Protein AF-0000000066343553 (afdb_homodimer)

Nearest PDB structures (foldseek):
  2wnf-assembly1_A  TM=9.488E-01  e=1.500E-38  Sus scrofa
  2wml-assembly1_A  TM=9.409E-01  e=1.099E-38  Sus scrofa
  6apl-assembly1_A  TM=7.698E-01  e=8.399E-20  Homo sapiens
  6apl-assembly2_B  TM=7.917E-01  e=9.501E-19  Homo sapiens
  4mps-assembly1_A  TM=5.767E-01  e=9.400E-09  Rattus norvegicus

Structure (mmCIF, N/CA/C/O backbone):
data_AF-0000000066343553-model_v1
#
loop_
_entity.id
_entity.type
_entity.pdbx_description
1 polymer 'CMP-N-acetylneuraminate-beta-galactosamide-alpha-2,3-sialyltransferase 1'
#
loop_
_atom_site.group_PDB
_atom_site.id
_atom_site.type_symbol
_atom_site.label_atom_id
_atom_site.label_alt_id
_atom_site.label_comp_id
_atom_site.label_asym_id
_atom_site.label_entity_id
_atom_site.label_seq_id
_atom_site.pdbx_PDB_ins_code
_atom_site.Cartn_x
_atom_site.Cartn_y
_atom_site.Cartn_z
_atom_site.occupancy
_atom_site.B_iso_or_equiv
_atom_site.auth_seq_id
_atom_site.auth_comp_id
_atom_site.auth_asym_id
_atom_site.auth_atom_id
_atom_site.pdbx_PDB_model_num
ATOM 1 N N . MET A 1 1 ? -22.156 22.172 69.188 1 23.11 1 MET A N 1
ATOM 2 C CA . MET A 1 1 ? -20.734 22.031 68.938 1 23.11 1 MET A CA 1
ATOM 3 C C . MET A 1 1 ? -20.375 20.578 68.625 1 23.11 1 MET A C 1
ATOM 5 O O . MET A 1 1 ? -19.219 20.188 68.688 1 23.11 1 MET A O 1
ATOM 9 N N . GLN A 1 2 ? -21.344 19.75 68.438 1 25.95 2 GLN A N 1
ATOM 10 C CA . GLN A 1 2 ? -21.062 18.312 68.375 1 25.95 2 GLN A CA 1
ATOM 11 C C . GLN A 1 2 ? -20.266 17.984 67.125 1 25.95 2 GLN A C 1
ATOM 13 O O . GLN A 1 2 ? -20.688 18.281 66 1 25.95 2 GLN A O 1
ATOM 18 N N . VAL A 1 3 ? -18.906 17.766 67.312 1 26.62 3 VAL A N 1
ATOM 19 C CA . VAL A 1 3 ? -17.75 17.5 66.5 1 26.62 3 VAL A CA 1
ATOM 20 C C . VAL A 1 3 ? -17.891 16.125 65.812 1 26.62 3 VAL A C 1
ATOM 22 O O . VAL A 1 3 ? -17.922 15.102 66.5 1 26.62 3 VAL A O 1
ATOM 25 N N . LEU A 1 4 ? -18.812 15.945 64.875 1 26.56 4 LEU A N 1
ATOM 26 C CA . LEU A 1 4 ? -19.016 14.688 64.188 1 26.56 4 LEU A CA 1
ATOM 27 C C . LEU A 1 4 ? -17.734 14.219 63.531 1 26.56 4 LEU A C 1
ATOM 29 O O . LEU A 1 4 ? -17.094 14.969 62.781 1 26.56 4 LEU A O 1
ATOM 33 N N . ASN A 1 5 ? -16.984 13.234 64.125 1 24.03 5 ASN A N 1
ATOM 34 C CA . ASN A 1 5 ? -15.703 12.586 63.875 1 24.03 5 ASN A CA 1
ATOM 35 C C . ASN A 1 5 ? -15.688 11.875 62.531 1 24.03 5 ASN A C 1
ATOM 37 O O . ASN A 1 5 ? -16.453 10.945 62.312 1 24.03 5 ASN A O 1
ATOM 41 N N . ILE A 1 6 ? -15.555 12.555 61.344 1 29.31 6 ILE A N 1
ATOM 42 C CA . ILE A 1 6 ? -15.484 12.078 59.969 1 29.31 6 ILE A CA 1
ATOM 43 C C . ILE A 1 6 ? -14.273 11.164 59.812 1 29.31 6 ILE A C 1
ATOM 45 O O . ILE A 1 6 ? -13.133 11.625 59.812 1 29.31 6 ILE A O 1
ATOM 49 N N . THR A 1 7 ? -14.156 10.031 60.531 1 24.77 7 THR A N 1
ATOM 50 C CA . THR A 1 7 ? -12.961 9.195 60.594 1 24.77 7 THR A CA 1
ATOM 51 C C . THR A 1 7 ? -12.617 8.664 59.219 1 24.77 7 THR A C 1
ATOM 53 O O . THR A 1 7 ? -13.414 8.781 58.281 1 24.77 7 THR A O 1
ATOM 56 N N . HIS A 1 8 ? -12.164 7.242 58.906 1 24.56 8 HIS A N 1
ATOM 57 C CA . HIS A 1 8 ? -11.047 6.426 58.469 1 24.56 8 HIS A CA 1
ATOM 58 C C . HIS A 1 8 ? -11.32 5.859 57.062 1 24.56 8 HIS A C 1
ATOM 60 O O . HIS A 1 8 ? -10.586 4.988 56.594 1 24.56 8 HIS A O 1
ATOM 66 N N . ARG A 1 9 ? -12.312 6.164 56.188 1 27.58 9 ARG A N 1
ATOM 67 C CA . ARG A 1 9 ? -12.578 5.223 55.094 1 27.58 9 ARG A CA 1
ATOM 68 C C . ARG A 1 9 ? -11.445 5.227 54.062 1 27.58 9 ARG A C 1
ATOM 70 O O . ARG A 1 9 ? -11.5 5.965 53.094 1 27.58 9 ARG A O 1
ATOM 77 N N . ARG A 1 10 ? -10.156 5.203 54.438 1 27.97 10 ARG A N 1
ATOM 78 C CA . ARG A 1 10 ? -9 5.211 53.531 1 27.97 10 ARG A CA 1
ATOM 79 C C . ARG A 1 10 ? -8.93 3.926 52.719 1 27.97 10 ARG A C 1
ATOM 81 O O . ARG A 1 10 ? -8.078 3.791 51.844 1 27.97 10 ARG A O 1
ATOM 88 N N . GLY A 1 11 ? -9.609 2.828 53.156 1 30.17 11 GLY A N 1
ATOM 89 C CA . GLY A 1 11 ? -9.25 1.51 52.656 1 30.17 11 GLY A CA 1
ATOM 90 C C . GLY A 1 11 ? -9.688 1.273 51.219 1 30.17 11 GLY A C 1
ATOM 91 O O . GLY A 1 11 ? -9.242 0.321 50.594 1 30.17 11 GLY A O 1
ATOM 92 N N . GLN A 1 12 ? -10.758 1.891 50.781 1 31.8 12 GLN A N 1
ATOM 93 C CA . GLN A 1 12 ? -11.438 1.339 49.594 1 31.8 12 GLN A CA 1
ATOM 94 C C . GLN A 1 12 ? -10.695 1.691 48.312 1 31.8 12 GLN A C 1
ATOM 96 O O . GLN A 1 12 ? -11.062 1.225 47.219 1 31.8 12 GLN A O 1
ATOM 101 N N . TYR A 1 13 ? -9.844 2.73 48.375 1 31.55 13 TYR A N 1
ATOM 102 C CA . TYR A 1 13 ? -9.352 3.15 47.062 1 31.55 13 TYR A CA 1
ATOM 103 C C . TYR A 1 13 ? -8.312 2.17 46.531 1 31.55 13 TYR A C 1
ATOM 105 O O . TYR A 1 13 ? -8.008 2.174 45.344 1 31.55 13 TYR A O 1
ATOM 113 N N . VAL A 1 14 ? -7.664 1.43 47.469 1 34.47 14 VAL A N 1
ATOM 114 C CA . VAL A 1 14 ? -6.559 0.604 47 1 34.47 14 VAL A CA 1
ATOM 115 C C . VAL A 1 14 ? -7.102 -0.594 46.219 1 34.47 14 VAL A C 1
ATOM 117 O O . VAL A 1 14 ? -6.426 -1.125 45.344 1 34.47 14 VAL A O 1
ATOM 120 N N . THR A 1 15 ? -8.336 -1.02 46.5 1 35.28 15 THR A N 1
ATOM 121 C CA . THR A 1 15 ? -8.766 -2.254 45.875 1 35.28 15 THR A CA 1
ATOM 122 C C . THR A 1 15 ? -9.062 -2.016 44.375 1 35.28 15 THR A C 1
ATOM 124 O O . THR A 1 15 ? -8.867 -2.906 43.562 1 35.28 15 THR A O 1
ATOM 127 N N . VAL A 1 16 ? -9.523 -0.791 44.031 1 35.5 16 VAL A N 1
ATOM 128 C CA . VAL A 1 16 ? -9.922 -0.639 42.625 1 35.5 16 VAL A CA 1
ATOM 129 C C . VAL A 1 16 ? -8.68 -0.561 41.75 1 35.5 16 VAL A C 1
ATOM 131 O O . VAL A 1 16 ? -8.695 -1.014 40.594 1 35.5 16 VAL A O 1
ATOM 134 N N . VAL A 1 17 ? -7.539 -0.09 42.312 1 34.53 17 VAL A N 1
ATOM 135 C CA . VAL A 1 17 ? -6.375 0.03 41.438 1 34.53 17 VAL A CA 1
ATOM 136 C C . VAL A 1 17 ? -5.828 -1.357 41.094 1 34.53 17 VAL A C 1
ATOM 138 O O . VAL A 1 17 ? -5.328 -1.59 40 1 34.53 17 VAL A O 1
ATOM 141 N N . ILE A 1 18 ? -6.012 -2.346 42 1 33.91 18 ILE A N 1
ATOM 142 C CA . ILE A 1 18 ? -5.414 -3.648 41.75 1 33.91 18 ILE A CA 1
ATOM 143 C C . ILE A 1 18 ? -6.219 -4.371 40.656 1 33.91 18 ILE A C 1
ATOM 145 O O . ILE A 1 18 ? -5.652 -5.066 39.812 1 33.91 18 ILE A O 1
ATOM 149 N N . CYS A 1 19 ? -7.562 -4.141 40.625 1 31.91 19 CYS A N 1
ATOM 150 C CA . CYS A 1 19 ? -8.32 -4.91 39.656 1 31.91 19 CYS A CA 1
ATOM 151 C C . CYS A 1 19 ? -8.062 -4.402 38.25 1 31.91 19 CYS A C 1
ATOM 153 O O . CYS A 1 19 ? -8.172 -5.164 37.281 1 31.91 19 CYS A O 1
ATOM 155 N N . VAL A 1 20 ? -7.84 -3.082 38.062 1 32.97 20 VAL A N 1
ATOM 156 C CA . VAL A 1 20 ? -7.652 -2.602 36.719 1 32.97 20 VAL A CA 1
ATOM 157 C C . VAL A 1 20 ? -6.281 -3.037 36.188 1 32.97 20 VAL A C 1
ATOM 159 O O . VAL A 1 20 ? -6.109 -3.258 35 1 32.97 20 VAL A O 1
ATOM 162 N N . ILE A 1 21 ? -5.258 -3.164 37.031 1 33.03 21 ILE A N 1
ATOM 163 C CA . ILE A 1 21 ? -3.957 -3.617 36.562 1 33.03 21 ILE A CA 1
ATOM 164 C C . ILE A 1 21 ? -4.051 -5.074 36.094 1 33.03 21 ILE A C 1
ATOM 166 O O . ILE A 1 21 ? -3.463 -5.453 35.094 1 33.03 21 ILE A O 1
ATOM 170 N N . ILE A 1 22 ? -4.891 -5.934 36.781 1 31.64 22 ILE A N 1
ATOM 171 C CA . ILE A 1 22 ? -4.945 -7.336 36.406 1 31.64 22 ILE A CA 1
ATOM 172 C C . ILE A 1 22 ? -5.645 -7.473 35.062 1 31.64 22 ILE A C 1
ATOM 174 O O . ILE A 1 22 ? -5.234 -8.273 34.219 1 31.64 22 ILE A O 1
ATOM 178 N N . LEU A 1 23 ? -6.699 -6.648 34.719 1 31.14 23 LEU A N 1
ATOM 179 C CA . LEU A 1 23 ? -7.402 -6.844 33.469 1 31.14 23 LEU A CA 1
ATOM 180 C C . LEU A 1 23 ? -6.555 -6.375 32.281 1 31.14 23 LEU A C 1
ATOM 182 O O . LEU A 1 23 ? -6.574 -6.988 31.219 1 31.14 23 LEU A O 1
ATOM 186 N N . CYS A 1 24 ? -5.789 -5.285 32.375 1 30.03 24 CYS A N 1
ATOM 187 C CA . CYS A 1 24 ? -5.008 -4.84 31.234 1 30.03 24 CYS A CA 1
ATOM 188 C C . CYS A 1 24 ? -3.863 -5.801 30.938 1 30.03 24 CYS A C 1
ATOM 190 O O . CYS A 1 24 ? -3.354 -5.844 29.812 1 30.03 24 CYS A O 1
ATOM 192 N N . MET A 1 25 ? -3.273 -6.465 31.938 1 30.58 25 MET A N 1
ATOM 193 C CA . M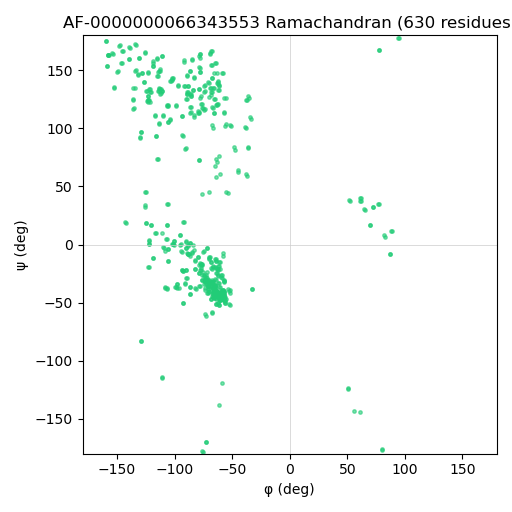ET A 1 25 ? -2.229 -7.441 31.641 1 30.58 25 MET A CA 1
ATOM 194 C C . MET A 1 25 ? -2.799 -8.648 30.906 1 30.58 25 MET A C 1
ATOM 196 O O . MET A 1 25 ? -2.049 -9.453 30.344 1 30.58 25 MET A O 1
ATOM 200 N N . HIS A 1 26 ? -4.059 -9.031 31.172 1 32.97 26 HIS A N 1
ATOM 201 C CA . HIS A 1 26 ? -4.582 -10.211 30.5 1 32.97 26 HIS A CA 1
ATOM 202 C C . HIS A 1 26 ? -4.742 -9.969 29 1 32.97 26 HIS A C 1
ATOM 204 O O . HIS A 1 26 ? -4.859 -10.922 28.219 1 32.97 26 HIS A O 1
ATOM 210 N N . LEU A 1 27 ? -5.043 -8.742 28.562 1 32.41 27 LEU A N 1
ATOM 211 C CA . LEU A 1 27 ? -5.301 -8.602 27.141 1 32.41 27 LEU A CA 1
ATOM 212 C C . LEU A 1 27 ? -4.012 -8.734 26.328 1 32.41 27 LEU A C 1
ATOM 214 O O . LEU A 1 27 ? -4.047 -8.945 25.125 1 32.41 27 LEU A O 1
ATOM 218 N N . VAL A 1 28 ? -2.857 -8.305 26.922 1 34.78 28 VAL A N 1
ATOM 219 C CA . VAL A 1 28 ? -1.657 -8.398 26.094 1 34.78 28 VAL A CA 1
ATOM 220 C C . VAL A 1 28 ? -1.156 -9.844 26.078 1 34.78 28 VAL A C 1
ATOM 222 O O . VAL A 1 28 ? -0.344 -10.211 25.234 1 34.78 28 VAL A O 1
ATOM 225 N N . PHE A 1 29 ? -1.27 -10.586 27.188 1 32.59 29 PHE A N 1
ATOM 226 C CA . PHE A 1 29 ? -0.766 -11.953 27.141 1 32.59 29 PHE A CA 1
ATOM 227 C C . PHE A 1 29 ? -1.759 -12.875 26.438 1 32.59 29 PHE A C 1
ATOM 229 O O . PHE A 1 29 ? -2.758 -13.289 27.031 1 32.59 29 PHE A O 1
ATOM 236 N N . GLN A 1 30 ? -1.914 -12.812 25.156 1 36.19 30 GLN A N 1
ATOM 237 C CA . GLN A 1 30 ? -2.529 -14.031 24.641 1 36.19 30 GLN A CA 1
ATOM 238 C C . GLN A 1 30 ? -1.777 -15.273 25.125 1 36.19 30 GLN A C 1
ATOM 240 O O . GLN A 1 30 ? -0.55 -15.336 25.031 1 36.19 30 GLN A O 1
ATOM 245 N N . PRO A 1 31 ? -2.207 -15.984 26.031 1 38.88 31 PRO A N 1
ATOM 246 C CA . PRO A 1 31 ? -1.49 -17.219 26.375 1 38.88 31 PRO A CA 1
ATOM 247 C C . PRO A 1 31 ? -0.906 -17.922 25.156 1 38.88 31 PRO A C 1
ATOM 249 O O . PRO A 1 31 ? -1.448 -17.797 24.047 1 38.88 31 PRO A O 1
ATOM 252 N N . PRO A 1 32 ? 0.412 -18.234 25.203 1 40.97 32 PRO A N 1
ATOM 253 C CA . PRO A 1 32 ? 0.856 -19.125 24.125 1 40.97 32 PRO A CA 1
ATOM 254 C C . PRO A 1 32 ? -0.168 -20.203 23.781 1 40.97 32 PRO A C 1
ATOM 256 O O . PRO A 1 32 ? -0.727 -20.828 24.688 1 40.97 32 PRO A O 1
ATOM 259 N N . THR A 1 33 ? -0.896 -20.031 22.75 1 43.34 33 THR A N 1
ATOM 260 C CA . THR A 1 33 ? -1.769 -21.141 22.344 1 43.34 33 THR A CA 1
ATOM 261 C C . THR A 1 33 ? -1.085 -22.484 22.578 1 43.34 33 THR A C 1
ATOM 263 O O . THR A 1 33 ? 0.139 -22.578 22.469 1 43.34 33 THR A O 1
ATOM 266 N N . ASP A 1 34 ? -1.613 -23.312 23.25 1 45.22 34 ASP A N 1
ATOM 267 C CA . ASP A 1 34 ? -1.203 -24.703 23.359 1 45.22 34 ASP A CA 1
ATOM 268 C C . ASP A 1 34 ? -0.646 -25.219 22.047 1 45.22 34 ASP A C 1
ATOM 270 O O . ASP A 1 34 ? -1.294 -25.094 21 1 45.22 34 ASP A O 1
ATOM 274 N N . PRO A 1 35 ? 0.675 -25.453 21.922 1 50.34 35 PRO A N 1
ATOM 275 C CA . PRO A 1 35 ? 1.279 -26.031 20.703 1 50.34 35 PRO A CA 1
ATOM 276 C C . PRO A 1 35 ? 0.356 -27.016 20 1 50.34 35 PRO A C 1
ATOM 278 O O . PRO A 1 35 ? 0.461 -27.203 18.781 1 50.34 35 PRO A O 1
ATOM 281 N N . SER A 1 36 ? -0.319 -27.75 20.719 1 52.66 36 SER A N 1
ATOM 282 C CA . SER A 1 36 ? -1.164 -28.797 20.156 1 52.66 36 SER A CA 1
ATOM 283 C C . SER A 1 36 ? -2.236 -28.203 19.25 1 52.66 36 SER A C 1
ATOM 285 O O . SER A 1 36 ? -2.76 -28.906 18.375 1 52.66 36 SER A O 1
ATOM 287 N N . GLU A 1 37 ? -2.541 -26.953 19.344 1 63.75 37 GLU A N 1
ATOM 288 C CA . GLU A 1 37 ? -3.664 -26.391 18.594 1 63.75 37 GLU A CA 1
ATOM 289 C C . GLU A 1 37 ? -3.18 -25.531 17.438 1 63.75 37 GLU A C 1
ATOM 291 O O . GLU A 1 37 ? -3.986 -24.922 16.734 1 63.75 37 GLU A O 1
ATOM 296 N N . ARG A 1 38 ? -1.899 -25.719 17.109 1 75.5 38 ARG A N 1
ATOM 297 C CA . ARG A 1 38 ? -1.375 -24.891 16.031 1 75.5 38 ARG A CA 1
ATOM 298 C C . ARG A 1 38 ? -1.587 -25.562 14.68 1 75.5 38 ARG A C 1
ATOM 300 O O . ARG A 1 38 ? -1.561 -26.797 14.57 1 75.5 38 ARG A O 1
ATOM 307 N N . CYS A 1 39 ? -1.832 -24.766 13.695 1 85.88 39 CYS A N 1
ATOM 308 C CA . CYS A 1 39 ? -2.102 -25.266 12.344 1 85.88 39 CYS A CA 1
ATOM 309 C C . CYS A 1 39 ? -0.803 -25.578 11.609 1 85.88 39 CYS A C 1
ATOM 311 O O . CYS A 1 39 ? -0.817 -26.25 10.578 1 85.88 39 CYS A O 1
ATOM 313 N N . CYS A 1 40 ? 0.378 -25.125 12.125 1 93.62 40 CYS A N 1
ATOM 314 C CA . CYS A 1 40 ? 1.677 -25.391 11.523 1 93.62 40 CYS A CA 1
ATOM 315 C C . CYS A 1 40 ? 2.801 -25.203 12.539 1 93.62 40 CYS A C 1
ATOM 317 O O . CYS A 1 40 ? 2.551 -24.844 13.688 1 93.62 40 CYS A O 1
ATOM 319 N N . ALA A 1 41 ? 4.047 -25.5 12.188 1 93.94 41 ALA A N 1
ATOM 320 C CA . ALA A 1 41 ? 5.188 -25.469 13.102 1 93.94 41 ALA A CA 1
ATOM 321 C C . ALA A 1 41 ? 5.922 -24.125 13 1 93.94 41 ALA A C 1
ATOM 323 O O . ALA A 1 41 ? 6.934 -23.922 13.672 1 93.94 41 ALA A O 1
ATOM 324 N N . CYS A 1 42 ? 5.465 -23.234 12.156 1 94.44 42 CYS A N 1
ATOM 325 C CA . CYS A 1 42 ? 6.094 -21.922 12.016 1 94.44 42 CYS A CA 1
ATOM 326 C C . CYS A 1 42 ? 5.691 -21 13.148 1 94.44 42 CYS A C 1
ATOM 328 O O . CYS A 1 42 ? 4.727 -21.266 13.867 1 94.44 42 CYS A O 1
ATOM 330 N N . LYS A 1 43 ? 6.5 -19.953 13.336 1 88.44 43 LYS A N 1
ATOM 331 C CA . LYS A 1 43 ? 6.156 -18.938 14.336 1 88.44 43 LYS A CA 1
ATOM 332 C C . LYS A 1 43 ? 4.785 -18.328 14.062 1 88.44 43 LYS A C 1
ATOM 334 O O . LYS A 1 43 ? 3.982 -18.156 14.977 1 88.44 43 LYS A O 1
ATOM 339 N N . ASP A 1 44 ? 4.574 -18 12.789 1 89.12 44 ASP A N 1
ATOM 340 C CA . ASP A 1 44 ? 3.289 -17.516 12.289 1 89.12 44 ASP A CA 1
ATOM 341 C C . ASP A 1 44 ? 2.797 -18.375 11.125 1 89.12 44 ASP A C 1
ATOM 343 O O . ASP A 1 44 ? 3.58 -18.766 10.258 1 89.12 44 ASP A O 1
ATOM 347 N N . CYS A 1 45 ? 1.528 -18.734 11.25 1 92.75 45 CYS A N 1
ATOM 348 C CA . CYS A 1 45 ? 0.963 -19.578 10.211 1 92.75 45 CYS A CA 1
ATOM 349 C C . CYS A 1 45 ? -0.125 -18.844 9.438 1 92.75 45 CYS A C 1
ATOM 351 O O . CYS A 1 45 ? -1.033 -18.266 10.031 1 92.75 45 CYS A O 1
ATOM 353 N N . VAL A 1 46 ? -0.062 -18.906 8.141 1 92.06 46 VAL A N 1
ATOM 354 C CA . VAL A 1 46 ? -1.011 -18.234 7.254 1 92.06 46 VAL A CA 1
ATOM 355 C C . VAL A 1 46 ? -2.436 -18.625 7.633 1 92.06 46 VAL A C 1
ATOM 357 O O . VAL A 1 46 ? -3.328 -17.781 7.688 1 92.06 46 VAL A O 1
ATOM 360 N N . ARG A 1 47 ? -2.656 -19.875 8 1 87.81 47 ARG A N 1
ATOM 361 C CA . ARG A 1 47 ? -4.008 -20.406 8.141 1 87.81 47 ARG A CA 1
ATOM 362 C C . ARG A 1 47 ? -4.531 -20.203 9.562 1 87.81 47 ARG A C 1
ATOM 364 O O . ARG A 1 47 ? -5.68 -20.547 9.859 1 87.81 47 ARG A O 1
ATOM 371 N N . GLU A 1 48 ? -3.723 -19.688 10.367 1 86.19 48 GLU A N 1
ATOM 372 C CA . GLU A 1 48 ? -4.199 -19.391 11.711 1 86.19 48 GLU A CA 1
ATOM 373 C C . GLU A 1 48 ? -5.23 -18.266 11.688 1 86.19 48 GLU A C 1
ATOM 375 O O . GLU A 1 48 ? -5.066 -17.281 10.961 1 86.19 48 GLU A O 1
ATOM 380 N N . LYS A 1 49 ? -6.305 -18.531 12.359 1 75.5 49 LYS A N 1
ATOM 381 C CA . LYS A 1 49 ? -7.379 -17.547 12.383 1 75.5 49 LYS A CA 1
ATOM 382 C C . LYS A 1 49 ? -6.926 -16.25 13.047 1 75.5 49 LYS A C 1
ATOM 384 O O . LYS A 1 49 ? -6.219 -16.281 14.062 1 75.5 49 LYS A O 1
ATOM 389 N N . SER A 1 50 ? -7.02 -15.242 12.227 1 69.25 50 SER A N 1
ATOM 390 C CA . SER A 1 50 ? -6.758 -13.906 12.758 1 69.25 50 SER A CA 1
ATOM 391 C C . SER A 1 50 ? -8.039 -13.242 13.242 1 69.25 50 SER A C 1
ATOM 393 O O . SER A 1 50 ? -9.141 -13.758 13.023 1 69.25 50 SER A O 1
ATOM 395 N N . HIS A 1 51 ? -7.941 -12.344 14.039 1 67.12 51 HIS A N 1
ATOM 396 C CA . HIS A 1 51 ? -9.086 -11.547 14.484 1 67.12 51 HIS A CA 1
ATOM 397 C C . HIS A 1 51 ? -9.773 -10.867 13.312 1 67.12 51 HIS A C 1
ATOM 399 O O . HIS A 1 51 ? -10.945 -10.492 13.406 1 67.12 51 HIS A O 1
ATOM 405 N N . SER A 1 52 ? -9.078 -10.977 12.188 1 70.06 52 SER A N 1
ATOM 406 C CA . SER A 1 52 ? -9.617 -10.219 11.055 1 70.06 52 SER A CA 1
ATOM 407 C C . SER A 1 52 ? -10.688 -11.016 10.32 1 70.06 52 SER A C 1
ATOM 409 O O . SER A 1 52 ? -10.5 -12.195 10.016 1 70.06 52 SER A O 1
ATOM 411 N N . THR A 1 53 ? -11.867 -10.398 10.086 1 81.81 53 THR A N 1
ATOM 412 C CA . THR A 1 53 ? -12.945 -11.008 9.312 1 81.81 53 THR A CA 1
ATOM 413 C C . THR A 1 53 ? -12.648 -10.93 7.816 1 81.81 53 THR A C 1
ATOM 415 O O . THR A 1 53 ? -13.125 -11.758 7.039 1 81.81 53 THR A O 1
ATOM 418 N N . TRP A 1 54 ? -11.781 -9.984 7.457 1 87.62 54 TRP A N 1
ATOM 419 C CA . TRP A 1 54 ? -11.523 -9.75 6.039 1 87.62 54 TRP A CA 1
ATOM 420 C C . TRP A 1 54 ? -10.875 -10.969 5.395 1 87.62 54 TRP A C 1
ATOM 422 O O . TRP A 1 54 ? -11.367 -11.484 4.391 1 87.62 54 TRP A O 1
ATOM 432 N N . PHE A 1 55 ? -9.82 -11.469 5.984 1 92.44 55 PHE A N 1
ATOM 433 C CA . PHE A 1 55 ? -9.109 -12.609 5.422 1 92.44 55 PHE A CA 1
ATOM 434 C C . PHE A 1 55 ? -9.984 -13.859 5.426 1 92.44 55 PHE A C 1
ATOM 436 O O . PHE A 1 55 ? -10.055 -14.578 4.43 1 92.44 55 PHE A O 1
ATOM 443 N N . ASN A 1 56 ? -10.672 -13.992 6.531 1 89.44 56 ASN A N 1
ATOM 444 C CA . ASN A 1 56 ? -11.484 -15.188 6.699 1 89.44 56 ASN A CA 1
ATOM 445 C C . ASN A 1 56 ? -12.617 -15.242 5.68 1 89.44 56 ASN A C 1
ATOM 447 O O . ASN A 1 56 ? -13.016 -16.328 5.242 1 89.44 56 ASN A O 1
ATOM 451 N N . GLU A 1 57 ? -13.031 -14.125 5.312 1 90.38 57 GLU A N 1
ATOM 452 C CA . GLU A 1 57 ? -14.133 -14.062 4.359 1 90.38 57 GLU A CA 1
ATOM 453 C C . GLU A 1 57 ? -13.648 -14.32 2.936 1 90.38 57 GLU A C 1
ATOM 455 O O . GLU A 1 57 ? -14.406 -14.828 2.1 1 90.38 57 GLU A O 1
ATOM 460 N N . LEU A 1 58 ? -12.422 -14.07 2.729 1 94.38 58 LEU A N 1
ATOM 461 C CA . LEU A 1 58 ? -11.922 -14.156 1.363 1 94.38 58 LEU A CA 1
ATOM 462 C C . LEU A 1 58 ? -11.25 -15.508 1.113 1 94.38 58 LEU A C 1
ATOM 464 O O . LEU A 1 58 ? -11.367 -16.062 0.022 1 94.38 58 LEU A O 1
ATOM 468 N N . PHE A 1 59 ? -10.609 -16.047 2.109 1 95.75 59 PHE A N 1
ATOM 469 C CA . PHE A 1 59 ? -9.805 -17.25 1.948 1 95.75 59 PHE A CA 1
ATOM 470 C C . PHE A 1 59 ? -10.695 -18.484 1.853 1 95.75 59 PHE A C 1
ATOM 472 O O . PHE A 1 59 ? -11.484 -18.766 2.764 1 95.75 59 PHE A O 1
ATOM 479 N N . ASP A 1 60 ? -10.57 -19.188 0.741 1 96 60 ASP A N 1
ATOM 480 C CA . ASP A 1 60 ? -11.297 -20.422 0.523 1 96 60 ASP A CA 1
ATOM 481 C C . ASP A 1 60 ? -10.344 -21.625 0.465 1 96 60 ASP A C 1
ATOM 483 O O . ASP A 1 60 ? -9.719 -21.875 -0.565 1 96 60 ASP A O 1
ATOM 487 N N . PRO A 1 61 ? -10.32 -22.375 1.554 1 92.38 61 PRO A N 1
ATOM 488 C CA . PRO A 1 61 ? -9.383 -23.5 1.587 1 92.38 61 PRO A CA 1
ATOM 489 C C . PRO A 1 61 ? -9.758 -24.625 0.619 1 92.38 61 PRO A C 1
ATOM 491 O O . PRO A 1 61 ? -8.938 -25.5 0.336 1 92.38 61 PRO A O 1
ATOM 494 N N . SER A 1 62 ? -10.922 -24.594 0.05 1 94.25 62 SER A N 1
ATOM 495 C CA . SER A 1 62 ? -11.406 -25.703 -0.77 1 94.25 62 SER A CA 1
ATOM 496 C C . SER A 1 62 ? -11.258 -25.391 -2.256 1 94.25 62 SER A C 1
ATOM 498 O O . SER A 1 62 ? -11.57 -26.234 -3.104 1 94.25 62 SER A O 1
ATOM 500 N N . ILE A 1 63 ? -10.734 -24.234 -2.57 1 96.5 63 ILE A N 1
ATOM 501 C CA . ILE A 1 63 ? -10.602 -23.828 -3.967 1 96.5 63 ILE A CA 1
ATOM 502 C C . ILE A 1 63 ? -9.656 -24.797 -4.691 1 96.5 63 ILE A C 1
ATOM 504 O O . ILE A 1 63 ? -8.648 -25.219 -4.125 1 96.5 63 ILE A O 1
ATOM 508 N N . GLN A 1 64 ? -10.023 -25.141 -5.906 1 94.69 64 GLN A N 1
ATOM 509 C CA . GLN A 1 64 ? -9.148 -25.969 -6.734 1 94.69 64 GLN A CA 1
ATOM 510 C C . GLN A 1 64 ? -7.992 -25.156 -7.301 1 94.69 64 GLN A C 1
ATOM 512 O O . GLN A 1 64 ? -8.195 -24.281 -8.141 1 94.69 64 GLN A O 1
ATOM 517 N N . LEU A 1 65 ? -6.805 -25.516 -6.934 1 97.06 65 LEU A N 1
ATOM 518 C CA . LEU A 1 65 ? -5.637 -24.719 -7.309 1 97.06 65 LEU A CA 1
ATOM 519 C C . LEU A 1 65 ? -5.117 -25.125 -8.68 1 97.06 65 LEU A C 1
ATOM 521 O O . LEU A 1 65 ? -4.789 -24.281 -9.508 1 97.06 65 LEU A O 1
ATOM 525 N N . LEU A 1 66 ? -5.094 -26.469 -8.883 1 97.31 66 LEU A N 1
ATOM 526 C CA . LEU A 1 66 ? -4.461 -27.016 -10.078 1 97.31 66 LEU A CA 1
ATOM 527 C C . LEU A 1 66 ? -5.445 -27.875 -10.867 1 97.31 66 LEU A C 1
ATOM 529 O O . LEU A 1 66 ? -6.324 -28.516 -10.289 1 97.31 66 LEU A O 1
ATOM 533 N N . LEU A 1 67 ? -5.266 -27.859 -12.156 1 96.38 67 LEU A N 1
ATOM 534 C CA . LEU A 1 67 ? -6.043 -28.734 -13.023 1 96.38 67 LEU A CA 1
ATOM 535 C C . LEU A 1 67 ? -5.562 -30.188 -12.906 1 96.38 67 LEU A C 1
ATOM 537 O O . LEU A 1 67 ? -4.359 -30.453 -12.938 1 96.38 67 LEU A O 1
ATOM 541 N N . THR A 1 68 ? -6.488 -31.078 -12.734 1 95 68 THR A N 1
ATOM 542 C CA . THR A 1 68 ? -6.23 -32.531 -12.68 1 95 68 THR A CA 1
ATOM 543 C C . THR A 1 68 ? -7.312 -33.281 -13.438 1 95 68 THR A C 1
ATOM 545 O O . THR A 1 68 ? -8.328 -32.719 -13.828 1 95 68 THR A O 1
ATOM 548 N N . ARG A 1 69 ? -7.059 -34.594 -13.641 1 94.25 69 ARG A N 1
ATOM 549 C CA . ARG A 1 69 ? -8.055 -35.438 -14.289 1 94.25 69 ARG A CA 1
ATOM 550 C C . ARG A 1 69 ? -9.328 -35.5 -13.453 1 94.25 69 ARG A C 1
ATOM 552 O O . ARG A 1 69 ? -10.422 -35.719 -13.984 1 94.25 69 ARG A O 1
ATOM 559 N N . GLY A 1 70 ? -9.219 -35.219 -12.219 1 93.12 70 GLY A N 1
ATOM 560 C CA . GLY A 1 70 ? -10.359 -35.344 -11.32 1 93.12 70 GLY A CA 1
ATOM 561 C C . GLY A 1 70 ? -11.195 -34.062 -11.273 1 93.12 70 GLY A C 1
ATOM 562 O O . GLY A 1 70 ? -12.305 -34.094 -10.727 1 93.12 70 GLY A O 1
ATOM 563 N N . ASN A 1 71 ? -10.672 -32.969 -11.906 1 95.06 71 ASN A N 1
ATOM 564 C CA . ASN A 1 71 ? -11.414 -31.719 -11.727 1 95.06 71 ASN A CA 1
ATOM 565 C C . ASN A 1 71 ? -11.422 -30.875 -13 1 95.06 71 ASN A C 1
ATOM 567 O O . ASN A 1 71 ? -11.664 -29.672 -12.945 1 95.06 71 ASN A O 1
ATOM 571 N N . TYR A 1 72 ? -11.141 -31.438 -14.125 1 95.5 72 TYR A N 1
ATOM 572 C CA . TYR A 1 72 ? -10.953 -30.688 -15.352 1 95.5 72 TYR A CA 1
ATOM 573 C C . TYR A 1 72 ? -12.297 -30.234 -15.93 1 95.5 72 TYR A C 1
ATOM 575 O O . TYR A 1 72 ? -12.352 -29.391 -16.828 1 95.5 72 TYR A O 1
ATOM 583 N N . VAL A 1 73 ? -13.398 -30.859 -15.492 1 96.44 73 VAL A N 1
ATOM 584 C CA . VAL A 1 73 ? -14.711 -30.422 -15.953 1 96.44 73 VAL A CA 1
ATOM 585 C C . VAL A 1 73 ? -15.094 -29.109 -15.266 1 96.44 73 VAL A C 1
ATOM 587 O O . VAL A 1 73 ? -15.281 -29.078 -14.047 1 96.44 73 VAL A O 1
ATOM 590 N N . LEU A 1 74 ? -15.219 -28.078 -16.078 1 97.06 74 LEU A N 1
ATOM 591 C CA . LEU A 1 74 ? -15.508 -26.75 -15.539 1 97.06 74 LEU A CA 1
ATOM 592 C C . LEU A 1 74 ? -17.016 -26.5 -15.484 1 97.06 74 LEU A C 1
ATOM 594 O O . LEU A 1 74 ? -17.75 -26.859 -16.406 1 97.06 74 LEU A O 1
ATOM 598 N N . ASN A 1 75 ? -17.469 -25.953 -14.398 1 95.81 75 ASN A N 1
ATOM 599 C CA . ASN A 1 75 ? -18.859 -25.531 -14.398 1 95.81 75 ASN A CA 1
ATOM 600 C C . ASN A 1 75 ? -19.094 -24.344 -15.344 1 95.81 75 ASN A C 1
ATOM 602 O O . ASN A 1 75 ? -18.141 -23.703 -15.781 1 95.81 75 ASN A O 1
ATOM 606 N N . LYS A 1 76 ? -20.312 -24.047 -15.648 1 96.56 76 LYS A N 1
ATOM 607 C CA . LYS A 1 76 ? -20.688 -23.078 -16.672 1 96.56 76 LYS A CA 1
ATOM 608 C C . LYS A 1 76 ? -20.188 -21.688 -16.328 1 96.56 76 LYS A C 1
ATOM 610 O O . LYS A 1 76 ? -19.688 -20.969 -17.188 1 96.56 76 LYS A O 1
ATOM 615 N N . ASP A 1 77 ? -20.281 -21.328 -15.109 1 97.19 77 ASP A N 1
ATOM 616 C CA . ASP A 1 77 ? -19.875 -20 -14.664 1 97.19 77 ASP A CA 1
ATOM 617 C C . ASP A 1 77 ? -18.375 -19.797 -14.812 1 97.19 77 ASP A C 1
ATOM 619 O O . ASP A 1 77 ? -17.922 -18.766 -15.312 1 97.19 77 ASP A O 1
ATOM 623 N N . VAL A 1 78 ? -17.578 -20.781 -14.406 1 97.69 78 VAL A N 1
ATOM 624 C CA . VAL A 1 78 ? -16.125 -20.719 -14.508 1 97.69 78 VAL A CA 1
ATOM 625 C C . VAL A 1 78 ? -15.711 -20.703 -15.977 1 97.69 78 VAL A C 1
ATOM 627 O O . VAL A 1 78 ? -14.852 -19.922 -16.375 1 97.69 78 VAL A O 1
ATOM 630 N N . TYR A 1 79 ? -16.344 -21.594 -16.703 1 95.69 79 TYR A N 1
ATOM 631 C CA . TYR A 1 79 ? -16.016 -21.688 -18.125 1 95.69 79 TYR A CA 1
ATOM 632 C C . TYR A 1 79 ? -16.297 -20.375 -18.844 1 95.69 79 TYR A C 1
ATOM 634 O O . TYR A 1 79 ? -15.461 -19.906 -19.609 1 95.69 79 TYR A O 1
ATOM 642 N N . LYS A 1 80 ? -17.438 -19.812 -18.609 1 94.75 80 LYS A N 1
ATOM 643 C CA . LYS A 1 80 ? -17.812 -18.547 -19.234 1 94.75 80 LYS A CA 1
ATOM 644 C C . LYS A 1 80 ? -16.844 -17.438 -18.859 1 94.75 80 LY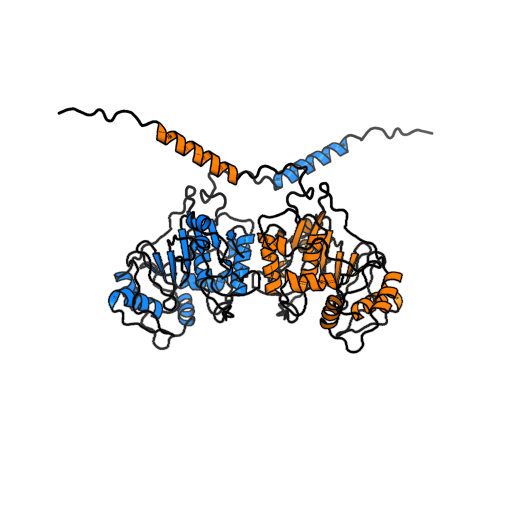S A C 1
ATOM 646 O O . LYS A 1 80 ? -16.375 -16.672 -19.719 1 94.75 80 LYS A O 1
ATOM 651 N N . TYR A 1 81 ? -16.531 -17.312 -17.578 1 96.38 81 TYR A N 1
ATOM 652 C CA . TYR A 1 81 ? -15.562 -16.328 -17.109 1 96.38 81 TYR A CA 1
ATOM 653 C C . TYR A 1 81 ? -14.219 -16.516 -17.812 1 96.38 81 TYR A C 1
ATOM 655 O O . TYR A 1 81 ? -13.664 -15.562 -18.359 1 96.38 81 TYR A O 1
ATOM 663 N N . TRP A 1 82 ? -13.781 -17.766 -17.812 1 95.81 82 TRP A N 1
ATOM 664 C CA . TRP A 1 82 ? -12.438 -18.094 -18.297 1 95.81 82 TRP A CA 1
ATOM 665 C C . TRP A 1 82 ? -12.328 -17.828 -19.797 1 95.81 82 TRP A C 1
ATOM 667 O O . TRP A 1 82 ? -11.352 -17.219 -20.25 1 95.81 82 TRP A O 1
ATOM 677 N N . LYS A 1 83 ? -13.297 -18.141 -20.547 1 92.44 83 LYS A N 1
ATOM 678 C CA . LYS A 1 83 ? -13.305 -17.922 -21.984 1 92.44 83 LYS A CA 1
ATOM 679 C C . LYS A 1 83 ? -13.352 -16.438 -22.312 1 92.44 83 LYS A C 1
ATOM 681 O O . LYS A 1 83 ? -12.922 -16.031 -23.391 1 92.44 83 LYS A O 1
ATOM 686 N N . GLY A 1 84 ? -13.797 -15.633 -21.312 1 91.44 84 GLY A N 1
ATOM 687 C CA . GLY A 1 84 ? -13.922 -14.203 -21.531 1 91.44 84 GLY A CA 1
ATOM 688 C C . GLY A 1 84 ? -12.648 -13.438 -21.203 1 91.44 84 GLY A C 1
ATOM 689 O O . GLY A 1 84 ? -12.539 -12.25 -21.516 1 91.44 84 GLY A O 1
ATOM 690 N N . LEU A 1 85 ? -11.633 -14.047 -20.641 1 91.31 85 LEU A N 1
ATOM 691 C CA . LEU A 1 85 ? -10.414 -13.352 -20.219 1 91.31 85 LEU A CA 1
ATOM 692 C C . LEU A 1 85 ? -9.633 -12.836 -21.422 1 91.31 85 LEU A C 1
ATOM 694 O O . LEU A 1 85 ? -9.289 -11.656 -21.484 1 91.31 85 LEU A O 1
ATOM 698 N N . GLN A 1 86 ? -9.312 -13.773 -22.234 1 83.81 86 GLN A N 1
ATOM 699 C CA . GLN A 1 86 ? -8.633 -13.438 -23.484 1 83.81 86 GLN A CA 1
ATOM 700 C C . GLN A 1 86 ? -9.328 -14.086 -24.672 1 83.81 86 GLN A C 1
ATOM 702 O O . GLN A 1 86 ? -9.086 -15.258 -24.969 1 83.81 86 GLN A O 1
ATOM 707 N N . LYS A 1 87 ? -10.141 -13.297 -25.25 1 75.88 87 LYS A N 1
ATOM 708 C CA . LYS A 1 87 ? -10.961 -13.805 -26.344 1 75.88 87 LYS A CA 1
ATOM 709 C C . LYS A 1 87 ? -10.094 -14.203 -27.547 1 75.88 87 LYS A C 1
ATOM 711 O O . LYS A 1 87 ? -9.125 -13.516 -27.875 1 75.88 87 LYS A O 1
ATOM 716 N N . ASN A 1 88 ? -10.344 -15.453 -27.875 1 73.44 88 ASN A N 1
ATOM 717 C CA . ASN A 1 88 ? -9.695 -15.992 -29.062 1 73.44 88 ASN A CA 1
ATOM 718 C C . ASN A 1 88 ? -10.727 -16.516 -30.062 1 73.44 88 ASN A C 1
ATOM 720 O O . ASN A 1 88 ? -11.641 -17.25 -29.703 1 73.44 88 ASN A O 1
ATOM 724 N N . LYS A 1 89 ? -10.68 -15.984 -31.266 1 67.62 89 LYS A N 1
ATOM 725 C CA . LYS A 1 89 ? -11.656 -16.297 -32.312 1 67.62 89 LYS A CA 1
ATOM 726 C C . LYS A 1 89 ? -11.695 -17.797 -32.594 1 67.62 89 LYS A C 1
ATOM 728 O O . LYS A 1 89 ? -12.766 -18.359 -32.844 1 67.62 89 LYS A O 1
ATOM 733 N N . LYS A 1 90 ? -10.633 -18.484 -32.625 1 75.19 90 LYS A N 1
ATOM 734 C CA . LYS A 1 90 ? -10.602 -19.891 -33 1 75.19 90 LYS A CA 1
ATOM 735 C C . LYS A 1 90 ? -10.18 -20.781 -31.844 1 75.19 90 LYS A C 1
ATOM 737 O O . LYS A 1 90 ? -9.062 -21.297 -31.828 1 75.19 90 LYS A O 1
ATOM 742 N N . ASP A 1 91 ? -11.07 -20.969 -30.875 1 78.12 91 ASP A N 1
ATOM 743 C CA . ASP A 1 91 ? -10.695 -21.781 -29.719 1 78.12 91 ASP A CA 1
ATOM 744 C C . ASP A 1 91 ? -10.898 -23.266 -30.016 1 78.12 91 ASP A C 1
ATOM 746 O O . ASP A 1 91 ? -11.898 -23.656 -30.625 1 78.12 91 ASP A O 1
ATOM 750 N N . SER A 1 92 ? -9.898 -24 -29.672 1 88.38 92 SER A N 1
ATOM 751 C CA . SER A 1 92 ? -10.016 -25.453 -29.703 1 88.38 92 SER A CA 1
ATOM 752 C C . SER A 1 92 ? -10.969 -25.969 -28.625 1 88.38 92 SER A C 1
ATOM 754 O O . SER A 1 92 ? -11.375 -25.203 -27.75 1 88.38 92 SER A O 1
ATOM 756 N N . ASP A 1 93 ? -11.328 -27.188 -28.875 1 92.69 93 ASP A N 1
ATOM 757 C CA . ASP A 1 93 ? -12.164 -27.844 -27.875 1 92.69 93 ASP A CA 1
ATOM 758 C C . ASP A 1 93 ? -11.398 -28.062 -26.578 1 92.69 93 ASP A C 1
ATOM 760 O O . ASP A 1 93 ? -10.438 -28.844 -26.531 1 92.69 93 ASP A O 1
ATOM 764 N N . TYR A 1 94 ? -11.875 -27.453 -25.578 1 94.69 94 TYR A N 1
ATOM 765 C CA . TYR A 1 94 ? -11.227 -27.469 -24.281 1 94.69 94 TYR A CA 1
ATOM 766 C C . TYR A 1 94 ? -11.016 -28.906 -23.812 1 94.69 94 TYR A C 1
ATOM 768 O O . TYR A 1 94 ? -9.922 -29.266 -23.359 1 94.69 94 TYR A O 1
ATOM 776 N N . ARG A 1 95 ? -12.016 -29.766 -23.891 1 94.06 95 ARG A N 1
ATOM 777 C CA . ARG A 1 95 ? -11.93 -31.125 -23.391 1 94.06 95 ARG A CA 1
ATOM 778 C C . ARG A 1 95 ? -10.867 -31.922 -24.141 1 94.06 95 ARG A C 1
ATOM 780 O O . ARG A 1 95 ? -10.094 -32.656 -23.531 1 94.06 95 ARG A O 1
ATOM 787 N N . ALA A 1 96 ? -10.82 -31.766 -25.375 1 95.94 96 ALA A N 1
ATOM 788 C CA . ALA A 1 96 ? -9.812 -32.469 -26.172 1 95.94 96 ALA A CA 1
ATOM 789 C C . ALA A 1 96 ? -8.398 -32 -25.797 1 95.94 96 ALA A C 1
ATOM 791 O O . ALA A 1 96 ? -7.488 -32.844 -25.703 1 95.94 96 ALA A O 1
ATOM 792 N N . VAL A 1 97 ? -8.289 -30.75 -25.578 1 96.81 97 VAL A N 1
ATOM 793 C CA . VAL A 1 97 ? -6.988 -30.172 -25.234 1 96.81 97 VAL A CA 1
ATOM 794 C C . VAL A 1 97 ? -6.523 -30.703 -23.875 1 96.81 97 VAL A C 1
ATOM 796 O O . VAL A 1 97 ? -5.375 -31.109 -23.734 1 96.81 97 VAL A O 1
ATOM 799 N N . VAL A 1 98 ? -7.395 -30.719 -22.938 1 96.31 98 VAL A N 1
ATOM 800 C CA . VAL A 1 98 ? -7.02 -31.109 -21.578 1 96.31 98 VAL A CA 1
ATOM 801 C C . VAL A 1 98 ? -6.707 -32.594 -21.547 1 96.31 98 VAL A C 1
ATOM 803 O O . VAL A 1 98 ? -5.82 -33.031 -20.812 1 96.31 98 VAL A O 1
ATOM 806 N N . GLU A 1 99 ? -7.414 -33.375 -22.312 1 95.31 99 GLU A N 1
ATOM 807 C CA . GLU A 1 99 ? -7.121 -34.812 -22.391 1 95.31 99 GLU A CA 1
ATOM 808 C C . GLU A 1 99 ? -5.707 -35.062 -22.906 1 95.31 99 GLU A C 1
ATOM 810 O O . GLU A 1 99 ? -4.984 -35.906 -22.359 1 95.31 99 GLU A O 1
ATOM 815 N N . LYS A 1 100 ? -5.375 -34.344 -23.922 1 96.5 100 LYS A N 1
ATOM 816 C CA . LYS A 1 100 ? -4.016 -34.438 -24.438 1 96.5 100 LYS A CA 1
ATOM 817 C C . LYS A 1 100 ? -2.998 -34 -23.406 1 96.5 100 LYS A C 1
ATOM 819 O O . LYS A 1 100 ? -1.942 -34.594 -23.234 1 96.5 100 LYS A O 1
ATOM 824 N N . MET A 1 101 ? -3.309 -32.969 -22.734 1 97.38 101 MET A N 1
ATOM 825 C CA . MET A 1 101 ? -2.445 -32.406 -21.703 1 97.38 101 MET A CA 1
ATOM 826 C C . MET A 1 101 ? -2.146 -33.438 -20.625 1 97.38 101 MET A C 1
ATOM 828 O O . MET A 1 101 ? -0.991 -33.625 -20.234 1 97.38 101 MET A O 1
ATOM 832 N N . PHE A 1 102 ? -3.164 -34.188 -20.219 1 96.31 102 PHE A N 1
ATOM 833 C CA . PHE A 1 102 ? -3.008 -35.125 -19.125 1 96.31 102 PHE A CA 1
ATOM 834 C C . PHE A 1 102 ? -2.252 -36.375 -19.594 1 96.31 102 PHE A C 1
ATOM 836 O O . PHE A 1 102 ? -1.769 -37.156 -18.766 1 96.31 102 PHE A O 1
ATOM 843 N N . SER A 1 103 ? -2.154 -36.594 -20.844 1 95.75 103 SER A N 1
ATOM 844 C CA . SER A 1 103 ? -1.354 -37.688 -21.359 1 95.75 103 SER A CA 1
ATOM 845 C C . SER A 1 103 ? 0.134 -37.375 -21.328 1 95.75 103 SER A C 1
ATOM 847 O O . SER A 1 103 ? 0.975 -38.281 -21.375 1 95.75 103 SER A O 1
ATOM 849 N N . LEU A 1 104 ? 0.445 -36.094 -21.188 1 96.69 104 LEU A N 1
ATOM 850 C CA . LEU A 1 104 ? 1.832 -35.656 -21.281 1 96.69 104 LEU A CA 1
ATOM 851 C C . LEU A 1 104 ? 2.375 -35.25 -19.922 1 96.69 104 LEU A C 1
ATOM 853 O O . LEU A 1 104 ? 3.562 -35.438 -19.641 1 96.69 104 LEU A O 1
ATOM 857 N N . PHE A 1 105 ? 1.549 -34.625 -19.078 1 96.81 105 PHE A N 1
ATOM 858 C CA . PHE A 1 105 ? 2.006 -34.031 -17.828 1 96.81 105 PHE A CA 1
ATOM 859 C C . PHE A 1 105 ? 1.33 -34.688 -16.641 1 96.81 105 PHE A C 1
ATOM 861 O O . PHE A 1 105 ? 0.224 -35.219 -16.766 1 96.81 105 PHE A O 1
ATOM 868 N N . PRO A 1 106 ? 2 -34.594 -15.484 1 92.12 106 PRO A N 1
ATOM 869 C CA . PRO A 1 106 ? 1.41 -35.188 -14.281 1 92.12 106 PRO A CA 1
ATOM 870 C C . PRO A 1 106 ? 0.094 -34.531 -13.883 1 92.12 106 PRO A C 1
ATOM 872 O O . PRO A 1 106 ? -0.093 -33.312 -14.102 1 92.12 106 PRO A O 1
ATOM 875 N N . ASP A 1 107 ? -0.818 -35.25 -13.32 1 85.31 107 ASP A N 1
ATOM 876 C CA . ASP A 1 107 ? -2.105 -34.719 -12.867 1 85.31 107 ASP A CA 1
ATOM 877 C C . ASP A 1 107 ? -2.342 -35.062 -11.398 1 85.31 107 ASP A C 1
ATOM 879 O O . ASP A 1 107 ? -3.486 -35.25 -10.969 1 85.31 107 ASP A O 1
ATOM 883 N N . LYS A 1 108 ? -1.309 -35.125 -10.664 1 80.12 108 LYS A N 1
ATOM 884 C CA . LYS A 1 108 ? -1.419 -35.469 -9.25 1 80.12 108 LYS A CA 1
ATOM 885 C C . LYS A 1 108 ? -1.765 -34.25 -8.414 1 80.12 108 LYS A C 1
ATOM 887 O O . LYS A 1 108 ? -1.371 -33.125 -8.75 1 80.12 108 LYS A O 1
ATOM 892 N N . THR A 1 109 ? -2.592 -34.594 -7.438 1 76.06 109 THR A N 1
ATOM 893 C CA . THR A 1 109 ? -2.836 -33.562 -6.426 1 76.06 109 THR A CA 1
ATOM 894 C C . THR A 1 109 ? -1.576 -33.312 -5.605 1 76.06 109 THR A C 1
ATOM 896 O O . THR A 1 109 ? -0.938 -34.25 -5.125 1 76.06 109 THR A O 1
ATOM 899 N N . ARG A 1 110 ? -1.236 -32 -5.543 1 81.38 110 ARG A N 1
ATOM 900 C CA . ARG A 1 110 ? 0.003 -31.656 -4.852 1 81.38 110 ARG A CA 1
ATOM 901 C C . ARG A 1 110 ? -0.268 -30.75 -3.666 1 81.38 110 ARG A C 1
ATOM 903 O O . ARG A 1 110 ? -1.325 -30.109 -3.59 1 81.38 110 ARG A O 1
ATOM 910 N N . TYR A 1 111 ? 0.619 -30.812 -2.682 1 90 111 TYR A N 1
ATOM 911 C CA . TYR A 1 111 ? 0.748 -29.891 -1.564 1 90 111 TYR A CA 1
ATOM 912 C C . TYR A 1 111 ? -0.396 -30.062 -0.573 1 90 111 TYR A C 1
ATOM 914 O O . TYR A 1 111 ? -0.909 -29.094 -0.025 1 90 111 TYR A O 1
ATOM 922 N N . THR A 1 112 ? -0.949 -31.266 -0.389 1 81.38 112 THR A N 1
ATOM 923 C CA . THR A 1 112 ? -2.043 -31.562 0.529 1 81.38 112 THR A CA 1
ATOM 924 C C . THR A 1 112 ? -1.503 -32 1.886 1 81.38 112 THR A C 1
ATOM 926 O O . THR A 1 112 ? -2.258 -32.5 2.73 1 81.38 112 THR A O 1
ATOM 929 N N . ASN A 1 113 ? -0.312 -31.719 2.219 1 85 113 ASN A N 1
ATOM 930 C CA . ASN A 1 113 ? 0.333 -32.312 3.385 1 85 113 ASN A CA 1
ATOM 931 C C . ASN A 1 113 ? 0.45 -31.328 4.531 1 85 113 ASN A C 1
ATOM 933 O O . ASN A 1 113 ? 1.443 -31.328 5.262 1 85 113 ASN A O 1
ATOM 937 N N . ALA A 1 114 ? -0.528 -30.5 4.648 1 86.88 114 ALA A N 1
ATOM 938 C CA . ALA A 1 114 ? -0.491 -29.594 5.797 1 86.88 114 ALA A CA 1
ATOM 939 C C . ALA A 1 114 ? -0.535 -30.359 7.109 1 86.88 114 ALA A C 1
ATOM 941 O O . ALA A 1 114 ? -1.26 -31.359 7.23 1 86.88 114 ALA A O 1
ATOM 942 N N . SER A 1 115 ? 0.369 -29.953 7.988 1 90.19 115 SER A N 1
ATOM 943 C CA . SER A 1 115 ? 0.474 -30.625 9.281 1 90.19 115 SER A CA 1
ATOM 944 C C . SER A 1 115 ? 0.953 -29.656 10.359 1 90.19 115 SER A C 1
ATOM 946 O O . SER A 1 115 ? 1.712 -28.734 10.078 1 90.19 115 SER A O 1
ATOM 948 N N . PRO A 1 116 ? 0.51 -29.875 11.57 1 91.38 116 PRO A N 1
ATOM 949 C CA . PRO A 1 116 ? 0.97 -29.031 12.664 1 91.38 116 PRO A CA 1
ATOM 950 C C . PRO A 1 116 ? 2.48 -29.094 12.875 1 91.38 116 PRO A C 1
ATOM 952 O O . PRO A 1 116 ? 3.061 -28.219 13.516 1 91.38 116 PRO A O 1
ATOM 955 N N . ASN A 1 117 ? 3.066 -30.125 12.258 1 93.44 117 ASN A N 1
ATOM 956 C CA . ASN A 1 117 ? 4.496 -30.297 12.477 1 93.44 117 ASN A CA 1
ATOM 957 C C . ASN A 1 117 ? 5.312 -29.766 11.305 1 93.44 117 ASN A C 1
ATOM 959 O O . ASN A 1 117 ? 6.543 -29.797 11.328 1 93.44 117 ASN A O 1
ATOM 963 N N . ARG A 1 118 ? 4.688 -29.219 10.375 1 95.06 118 ARG A N 1
ATOM 964 C CA . ARG A 1 118 ? 5.355 -28.719 9.18 1 95.06 118 ARG A CA 1
ATOM 965 C C . ARG A 1 118 ? 5.496 -27.203 9.219 1 95.06 118 ARG A C 1
ATOM 967 O O . ARG A 1 118 ? 4.586 -26.5 9.664 1 95.06 118 ARG A O 1
ATOM 974 N N . CYS A 1 119 ? 6.656 -26.766 8.742 1 97 119 CYS A N 1
ATOM 975 C CA . CYS A 1 119 ? 6.82 -25.344 8.43 1 97 119 CYS A CA 1
ATOM 976 C C . CYS A 1 119 ? 7.387 -25.156 7.031 1 97 119 CYS A C 1
ATOM 978 O O . CYS A 1 119 ? 8.602 -25.141 6.852 1 97 119 CYS A O 1
ATOM 980 N N . ARG A 1 120 ? 6.551 -25.031 6.109 1 97.94 120 ARG A N 1
ATOM 981 C CA . ARG A 1 120 ? 6.938 -24.766 4.727 1 97.94 120 ARG A CA 1
ATOM 982 C C . ARG A 1 120 ? 6.93 -23.266 4.441 1 97.94 120 ARG A C 1
ATOM 984 O O . ARG A 1 120 ? 5.863 -22.641 4.367 1 97.94 120 ARG A O 1
ATOM 991 N N . THR A 1 121 ? 8.125 -22.734 4.262 1 98.5 121 THR A N 1
ATOM 992 C CA . THR A 1 121 ? 8.258 -21.312 3.979 1 98.5 121 THR A CA 1
ATOM 993 C C . THR A 1 121 ? 8.383 -21.078 2.477 1 98.5 121 THR A C 1
ATOM 995 O O . THR A 1 121 ? 9.062 -21.828 1.775 1 98.5 121 THR A O 1
ATOM 998 N N . CYS A 1 122 ? 7.66 -20.047 2.035 1 98.75 122 CYS A N 1
ATOM 999 C CA . CYS A 1 122 ? 7.707 -19.688 0.622 1 98.75 122 CYS A CA 1
ATOM 1000 C C . CYS A 1 122 ? 8.156 -18.25 0.439 1 98.75 122 CYS A C 1
ATOM 1002 O O . CYS A 1 122 ? 7.711 -17.359 1.163 1 98.75 122 CYS A O 1
ATOM 1004 N N . ALA A 1 123 ? 9.07 -18.078 -0.473 1 98.94 123 ALA A N 1
ATOM 1005 C CA . ALA A 1 123 ? 9.422 -16.75 -0.982 1 98.94 123 ALA A CA 1
ATOM 1006 C C . ALA A 1 123 ? 8.867 -16.547 -2.387 1 98.94 123 ALA A C 1
ATOM 1008 O O . ALA A 1 123 ? 9.133 -17.328 -3.295 1 98.94 123 ALA A O 1
ATOM 1009 N N . ILE A 1 124 ? 8.023 -15.547 -2.529 1 98.94 124 ILE A N 1
ATOM 1010 C CA . ILE A 1 124 ? 7.531 -15.156 -3.848 1 98.94 124 ILE A CA 1
ATOM 1011 C C . ILE A 1 124 ? 8.336 -13.961 -4.363 1 98.94 124 ILE A C 1
ATOM 1013 O O . ILE A 1 124 ? 8.375 -12.906 -3.725 1 98.94 124 ILE A O 1
ATOM 1017 N N . ILE A 1 125 ? 9.008 -14.125 -5.48 1 98.88 125 ILE A N 1
ATOM 1018 C CA . ILE A 1 125 ? 9.891 -13.086 -6.008 1 98.88 125 ILE A CA 1
ATOM 1019 C C . ILE A 1 125 ? 9.234 -12.406 -7.207 1 98.88 125 ILE A C 1
ATOM 1021 O O . ILE A 1 125 ? 9.133 -13 -8.281 1 98.88 125 ILE A O 1
ATOM 1025 N N . GLY A 1 126 ? 8.734 -11.148 -6.977 1 97.75 126 GLY A N 1
ATOM 1026 C CA . GLY A 1 126 ? 8.289 -10.328 -8.086 1 97.75 126 GLY A CA 1
ATOM 1027 C C . GLY A 1 126 ? 9.438 -9.789 -8.922 1 97.75 126 GLY A C 1
ATOM 1028 O O . GLY A 1 126 ? 10.586 -10.195 -8.75 1 97.75 126 GLY A O 1
ATOM 1029 N N . ASN A 1 127 ? 9.062 -8.852 -9.82 1 95.75 127 ASN A N 1
ATOM 1030 C CA . ASN A 1 127 ? 10.062 -8.398 -10.781 1 95.75 127 ASN A CA 1
ATOM 1031 C C . ASN A 1 127 ? 10.375 -6.914 -10.602 1 95.75 127 ASN A C 1
ATOM 1033 O O . ASN A 1 127 ? 11.039 -6.309 -11.445 1 95.75 127 ASN A O 1
ATOM 1037 N N . SER A 1 128 ? 9.906 -6.352 -9.586 1 93.69 128 SER A N 1
ATOM 1038 C CA . SER A 1 128 ? 10.047 -4.91 -9.422 1 93.69 128 SER A CA 1
ATOM 1039 C C . SER A 1 128 ? 11.508 -4.492 -9.422 1 93.69 128 SER A C 1
ATOM 1041 O O . SER A 1 128 ? 12.359 -5.18 -8.852 1 93.69 128 SER A O 1
ATOM 1043 N N . GLY A 1 129 ? 11.758 -3.326 -9.922 1 92.75 129 GLY A N 1
ATOM 1044 C CA . GLY A 1 129 ? 13.086 -2.734 -9.891 1 92.75 129 GLY A CA 1
ATOM 1045 C C . GLY A 1 129 ? 13.57 -2.445 -8.484 1 92.75 129 GLY A C 1
ATOM 1046 O O . GLY A 1 129 ? 14.773 -2.27 -8.266 1 92.75 129 GLY A O 1
ATOM 1047 N N . ASN A 1 130 ? 12.719 -2.514 -7.523 1 91.12 130 ASN A N 1
ATOM 1048 C CA . ASN A 1 130 ? 13.102 -2.217 -6.145 1 91.12 130 ASN A CA 1
ATOM 1049 C C . ASN A 1 130 ? 13.977 -3.32 -5.559 1 91.12 130 ASN A C 1
ATOM 1051 O O . ASN A 1 130 ? 14.547 -3.158 -4.473 1 91.12 130 ASN A O 1
ATOM 1055 N N . LEU A 1 131 ? 14.234 -4.406 -6.305 1 95.81 131 LEU A N 1
ATOM 1056 C CA . LEU A 1 131 ? 15.094 -5.5 -5.859 1 95.81 131 LEU A CA 1
ATOM 1057 C C . LEU A 1 131 ? 16.562 -5.16 -6.082 1 95.81 131 LEU A C 1
ATOM 1059 O O . LEU A 1 131 ? 17.453 -5.777 -5.48 1 95.81 131 LEU A O 1
ATOM 1063 N N . LYS A 1 132 ? 16.75 -4.203 -7.012 1 92.94 132 LYS A N 1
ATOM 1064 C CA . LYS A 1 132 ? 18.141 -3.844 -7.301 1 92.94 132 LYS A CA 1
ATOM 1065 C C . LYS A 1 132 ? 18.812 -3.256 -6.066 1 92.94 132 LYS A C 1
ATOM 1067 O O . LYS A 1 132 ? 18.344 -2.266 -5.504 1 92.94 132 LYS A O 1
ATOM 1072 N N . GLY A 1 133 ? 19.891 -3.895 -5.633 1 91.69 133 GLY A N 1
ATOM 1073 C CA . GLY A 1 133 ? 20.656 -3.42 -4.488 1 91.69 133 GLY A CA 1
ATOM 1074 C C . GLY A 1 133 ? 20.047 -3.834 -3.156 1 91.69 133 GLY A C 1
ATOM 1075 O O . GLY A 1 133 ? 20.531 -3.434 -2.098 1 91.69 133 GLY A O 1
ATOM 1076 N N . SER A 1 134 ? 19.062 -4.66 -3.168 1 92.31 134 SER A N 1
ATOM 1077 C CA . SER A 1 134 ? 18.344 -5.023 -1.942 1 92.31 134 SER A CA 1
ATOM 1078 C C . SER A 1 134 ? 19.156 -6.008 -1.107 1 92.31 134 SER A C 1
ATOM 1080 O O . SER A 1 134 ? 18.984 -6.09 0.11 1 92.31 134 SER A O 1
ATOM 1082 N N . ARG A 1 135 ? 19.984 -6.871 -1.776 1 95.62 135 ARG A N 1
ATOM 1083 C CA . ARG A 1 135 ? 20.844 -7.879 -1.149 1 95.62 135 ARG A CA 1
ATOM 1084 C C . ARG A 1 135 ? 20 -8.898 -0.378 1 95.62 135 ARG A C 1
ATOM 1086 O O . ARG A 1 135 ? 20.406 -9.359 0.689 1 95.62 135 ARG A O 1
ATOM 1093 N N . TYR A 1 136 ? 18.844 -9.25 -0.913 1 97.56 136 TYR A N 1
ATOM 1094 C CA . TYR A 1 136 ? 17.969 -10.219 -0.267 1 97.56 136 TYR A CA 1
ATOM 1095 C C . TYR A 1 136 ? 18.344 -11.641 -0.667 1 97.56 136 TYR A C 1
ATOM 1097 O O . TYR A 1 136 ? 17.688 -12.602 -0.244 1 97.56 136 TYR A O 1
ATOM 1105 N N . GLY A 1 137 ? 19.328 -11.82 -1.442 1 98.25 137 GLY A N 1
ATOM 1106 C CA . GLY A 1 137 ? 19.625 -13.094 -2.072 1 98.25 137 GLY A CA 1
ATOM 1107 C C . GLY A 1 137 ? 19.688 -14.25 -1.087 1 98.25 137 GLY A C 1
ATOM 1108 O O . GLY A 1 137 ? 18.969 -15.234 -1.229 1 98.25 137 GLY A O 1
ATOM 1109 N N . ARG A 1 138 ? 20.438 -14.125 -0.051 1 98.06 138 ARG A N 1
ATOM 1110 C CA . ARG A 1 138 ? 20.625 -15.203 0.923 1 98.06 138 ARG A CA 1
ATOM 1111 C C . ARG A 1 138 ? 19.328 -15.484 1.676 1 98.06 138 ARG A C 1
ATOM 1113 O O . ARG A 1 138 ? 18.984 -16.641 1.921 1 98.06 138 ARG A O 1
ATOM 1120 N N . LEU A 1 139 ? 18.688 -14.438 2.004 1 98.06 139 LEU A N 1
ATOM 1121 C CA . LEU A 1 139 ? 17.406 -14.57 2.705 1 98.06 139 LEU A CA 1
ATOM 1122 C C . LEU A 1 139 ? 16.391 -15.328 1.853 1 98.06 139 LEU A C 1
ATOM 1124 O O . LEU A 1 139 ? 15.695 -16.203 2.354 1 98.06 139 LEU A O 1
ATOM 1128 N N . ILE A 1 140 ? 16.312 -14.953 0.616 1 98.69 140 ILE A N 1
ATOM 1129 C CA . ILE A 1 140 ? 15.414 -15.602 -0.33 1 98.69 140 ILE A CA 1
ATOM 1130 C C . ILE A 1 140 ? 15.75 -17.094 -0.428 1 98.69 140 ILE A C 1
ATOM 1132 O O . ILE A 1 140 ? 14.867 -17.938 -0.293 1 98.69 140 ILE A O 1
ATOM 1136 N N . ASP A 1 141 ? 17.016 -17.406 -0.567 1 98.81 141 ASP A N 1
ATOM 1137 C CA . ASP A 1 141 ? 17.453 -18.781 -0.801 1 98.81 141 ASP A CA 1
ATOM 1138 C C . ASP A 1 141 ? 17.219 -19.656 0.434 1 98.81 141 ASP A C 1
ATOM 1140 O O . ASP A 1 141 ? 17.25 -20.875 0.347 1 98.81 141 ASP A O 1
ATOM 1144 N N . ALA A 1 142 ? 16.969 -19.047 1.562 1 98.62 142 ALA A N 1
ATOM 1145 C CA . ALA A 1 142 ? 16.797 -19.781 2.812 1 98.62 142 ALA A CA 1
ATOM 1146 C C . ALA A 1 142 ? 15.391 -20.375 2.906 1 98.62 142 ALA A C 1
ATOM 1148 O O . ALA A 1 142 ? 15.125 -21.219 3.76 1 98.62 142 ALA A O 1
ATOM 1149 N N . HIS A 1 143 ? 14.484 -20.031 2.076 1 98.81 143 HIS A N 1
ATOM 1150 C CA . HIS A 1 143 ? 13.109 -20.531 2.109 1 98.81 143 HIS A CA 1
ATOM 1151 C C . HIS A 1 143 ? 13.023 -21.922 1.503 1 98.81 143 HIS A C 1
ATOM 1153 O O . HIS A 1 143 ? 13.859 -22.312 0.683 1 98.81 143 HIS A O 1
ATOM 1159 N N . ASN A 1 144 ? 12.008 -22.719 1.966 1 98.5 144 ASN A N 1
ATOM 1160 C CA . ASN A 1 144 ? 11.781 -24.047 1.377 1 98.5 144 ASN A CA 1
ATOM 1161 C C . ASN A 1 144 ? 11.43 -23.938 -0.104 1 98.5 144 ASN A C 1
ATOM 1163 O O . ASN A 1 144 ? 12.039 -24.609 -0.939 1 98.5 144 ASN A O 1
ATOM 1167 N N . PHE A 1 145 ? 10.43 -23.094 -0.389 1 98.75 145 PHE A N 1
ATOM 1168 C CA . PHE A 1 145 ? 10.039 -22.844 -1.77 1 98.75 145 PHE A CA 1
ATOM 1169 C C . PHE A 1 145 ? 10.406 -21.422 -2.186 1 98.75 145 PHE A C 1
ATOM 1171 O O . PHE A 1 145 ? 10.203 -20.469 -1.425 1 98.75 145 PHE A O 1
ATOM 1178 N N . VAL A 1 146 ? 11.016 -21.328 -3.322 1 98.94 146 VAL A N 1
ATOM 1179 C CA . VAL A 1 146 ? 11.273 -20.047 -3.971 1 98.94 146 VAL A CA 1
ATOM 1180 C C . VAL A 1 146 ? 10.531 -19.984 -5.305 1 98.94 146 VAL A C 1
ATOM 1182 O O . VAL A 1 146 ? 10.898 -20.688 -6.254 1 98.94 146 VAL A O 1
ATOM 1185 N N . ILE A 1 147 ? 9.516 -19.109 -5.348 1 98.88 147 ILE A N 1
ATOM 1186 C CA . ILE A 1 147 ? 8.609 -19.016 -6.488 1 98.88 147 ILE A CA 1
ATOM 1187 C C . ILE A 1 147 ? 8.906 -17.75 -7.285 1 98.88 147 ILE A C 1
ATOM 1189 O O . ILE A 1 147 ? 8.805 -16.641 -6.762 1 98.88 147 ILE A O 1
ATOM 1193 N N . ARG A 1 148 ? 9.273 -17.922 -8.523 1 98.81 148 ARG A N 1
ATOM 1194 C CA . ARG A 1 148 ? 9.578 -16.781 -9.391 1 98.81 148 ARG A CA 1
ATOM 1195 C C . ARG A 1 148 ? 8.523 -16.625 -10.477 1 98.81 148 ARG A C 1
ATOM 1197 O O . ARG A 1 148 ? 7.75 -17.547 -10.734 1 98.81 148 ARG A O 1
ATOM 1204 N N . ILE A 1 149 ? 8.516 -15.43 -11.07 1 98.19 149 ILE A N 1
ATOM 1205 C CA . ILE A 1 149 ? 7.441 -15.047 -11.984 1 98.19 149 ILE A CA 1
ATOM 1206 C C . ILE A 1 149 ? 8.023 -14.711 -13.352 1 98.19 149 ILE A C 1
ATOM 1208 O O . ILE A 1 149 ? 9.023 -14 -13.453 1 98.19 149 ILE A O 1
ATOM 1212 N N . ASN A 1 150 ? 7.441 -15.266 -14.32 1 97.44 150 ASN A N 1
ATOM 1213 C CA . ASN A 1 150 ? 7.707 -14.914 -15.711 1 97.44 150 ASN A CA 1
ATOM 1214 C C . ASN A 1 150 ? 9.203 -14.914 -16.016 1 97.44 150 ASN A C 1
ATOM 1216 O O . ASN A 1 150 ? 9.883 -15.914 -15.797 1 97.44 150 ASN A O 1
ATOM 1220 N N . MET A 1 151 ? 9.727 -13.852 -16.5 1 97.44 151 MET A N 1
ATOM 1221 C CA . MET A 1 151 ? 11.07 -13.852 -17.062 1 97.44 151 MET A CA 1
ATOM 1222 C C . MET A 1 151 ? 12.094 -13.406 -16.016 1 97.44 151 MET A C 1
ATOM 1224 O O . MET A 1 151 ? 13.258 -13.164 -16.344 1 97.44 151 MET A O 1
ATOM 1228 N N . GLY A 1 152 ? 11.742 -13.258 -14.812 1 97.44 152 GLY A N 1
ATOM 1229 C CA . GLY A 1 152 ? 12.672 -12.766 -13.805 1 97.44 152 GLY A CA 1
ATOM 1230 C C . GLY A 1 152 ? 13.922 -13.617 -13.688 1 97.44 152 GLY A C 1
ATOM 1231 O O . GLY A 1 152 ? 13.852 -14.766 -13.242 1 97.44 152 GLY A O 1
ATOM 1232 N N . PRO A 1 153 ? 15.055 -13.094 -14.031 1 97.56 153 PRO A N 1
ATOM 1233 C CA . PRO A 1 153 ? 16.297 -13.883 -14.008 1 97.56 153 PRO A CA 1
ATOM 1234 C C . PRO A 1 153 ? 16.953 -13.906 -12.633 1 97.56 153 PRO A C 1
ATOM 1236 O O . PRO A 1 153 ? 16.672 -13.039 -11.805 1 97.56 153 PRO A O 1
ATOM 1239 N N . THR A 1 154 ? 17.812 -14.938 -12.438 1 98.06 154 THR A N 1
ATOM 1240 C CA . THR A 1 154 ? 18.656 -14.953 -11.258 1 98.06 154 THR A CA 1
ATOM 1241 C C . THR A 1 154 ? 20.109 -14.641 -11.625 1 98.06 154 THR A C 1
ATOM 1243 O O . THR A 1 154 ? 20.828 -13.992 -10.852 1 98.06 154 THR A O 1
ATOM 1246 N N . LYS A 1 155 ? 20.547 -15.156 -12.797 1 97.38 155 LYS A N 1
ATOM 1247 C CA . LYS A 1 155 ? 21.938 -14.984 -13.203 1 97.38 155 LYS A CA 1
ATOM 1248 C C . LYS A 1 155 ? 22.312 -13.5 -13.25 1 97.38 155 LYS A C 1
ATOM 1250 O O . LYS A 1 155 ? 21.641 -12.711 -13.914 1 97.38 155 LYS A O 1
ATOM 1255 N N . GLY A 1 156 ? 23.328 -13.148 -12.586 1 97.31 156 GLY A N 1
ATOM 1256 C CA . GLY A 1 156 ? 23.797 -11.773 -12.555 1 97.31 156 GLY A CA 1
ATOM 1257 C C . GLY A 1 156 ? 23.125 -10.938 -11.484 1 97.31 156 GLY A C 1
ATOM 1258 O O . GLY A 1 156 ? 23.516 -9.789 -11.25 1 97.31 156 GLY A O 1
ATOM 1259 N N . TYR A 1 157 ? 22.094 -11.516 -10.844 1 98.06 157 TYR A N 1
ATOM 1260 C CA . TYR A 1 157 ? 21.344 -10.773 -9.844 1 98.06 157 TYR A CA 1
ATOM 1261 C C . TYR A 1 157 ? 21.312 -11.523 -8.516 1 98.06 157 TYR A C 1
ATOM 1263 O O . TYR A 1 157 ? 20.484 -11.227 -7.652 1 98.06 157 TYR A O 1
ATOM 1271 N N . GLU A 1 158 ? 22.156 -12.453 -8.273 1 98.56 158 GLU A N 1
ATOM 1272 C CA . GLU A 1 158 ? 22.109 -13.406 -7.172 1 98.56 158 GLU A CA 1
ATOM 1273 C C . GLU A 1 158 ? 22.188 -12.703 -5.82 1 98.56 158 GLU A C 1
ATOM 1275 O O . GLU A 1 158 ? 21.547 -13.133 -4.855 1 98.56 158 GLU A O 1
ATOM 1280 N N . ASP A 1 159 ? 22.875 -11.648 -5.746 1 98.06 159 ASP A N 1
ATOM 1281 C CA . ASP A 1 159 ? 23.016 -10.93 -4.48 1 98.06 159 ASP A CA 1
ATOM 1282 C C . ASP A 1 159 ? 21.672 -10.344 -4.043 1 98.06 159 ASP A C 1
ATOM 1284 O O . ASP A 1 159 ? 21.391 -10.25 -2.844 1 98.06 159 ASP A O 1
ATOM 1288 N N . ASP A 1 160 ? 20.875 -10 -5.016 1 97.88 160 ASP A N 1
ATOM 1289 C CA . ASP A 1 160 ? 19.625 -9.297 -4.73 1 97.88 160 ASP A CA 1
ATOM 1290 C C . ASP A 1 160 ? 18.453 -10.266 -4.695 1 97.88 160 ASP A C 1
ATOM 1292 O O . ASP A 1 160 ? 17.578 -10.148 -3.836 1 97.88 160 ASP A O 1
ATOM 1296 N N . VAL A 1 161 ? 18.484 -11.234 -5.562 1 98.62 161 VAL A N 1
ATOM 1297 C CA . VAL A 1 161 ? 17.25 -12 -5.715 1 98.62 161 VAL A CA 1
ATOM 1298 C C . VAL A 1 161 ? 17.516 -13.477 -5.426 1 98.62 161 VAL A C 1
ATOM 1300 O O . VAL A 1 161 ? 16.594 -14.297 -5.484 1 98.62 161 VAL A O 1
ATOM 1303 N N . GLY A 1 162 ? 18.688 -13.875 -5.098 1 98.62 162 GLY A N 1
ATOM 1304 C CA . GLY A 1 162 ? 19.031 -15.266 -4.84 1 98.62 162 GLY A CA 1
ATOM 1305 C C . GLY A 1 162 ? 19.25 -16.062 -6.102 1 98.62 162 GLY A C 1
ATOM 1306 O O . GLY A 1 162 ? 19.219 -15.523 -7.207 1 98.62 162 GLY A O 1
ATOM 1307 N N . SER A 1 163 ? 19.5 -17.359 -5.941 1 98.44 163 SER A N 1
ATOM 1308 C CA . SER A 1 163 ? 19.797 -18.25 -7.066 1 98.44 163 SER A CA 1
ATOM 1309 C C . SER A 1 163 ? 18.812 -19.406 -7.141 1 98.44 163 SER A C 1
ATOM 1311 O O . SER A 1 163 ? 18.688 -20.062 -8.18 1 98.44 163 SER A O 1
ATOM 1313 N N . LYS A 1 164 ? 18.172 -19.672 -6.125 1 98.56 164 LYS A N 1
ATOM 1314 C CA . LYS A 1 164 ? 17.281 -20.812 -5.996 1 98.56 164 LYS A CA 1
ATOM 1315 C C . LYS A 1 164 ? 15.938 -20.531 -6.664 1 98.56 164 LYS A C 1
ATOM 1317 O O . LYS A 1 164 ? 15.391 -19.438 -6.535 1 98.56 164 LYS A O 1
ATOM 1322 N N . THR A 1 165 ? 15.422 -21.422 -7.43 1 98.81 165 THR A N 1
ATOM 1323 C CA . THR A 1 165 ? 14.062 -21.422 -7.961 1 98.81 165 THR A CA 1
ATOM 1324 C C . THR A 1 165 ? 13.438 -22.812 -7.848 1 98.81 165 THR A C 1
ATOM 1326 O O . THR A 1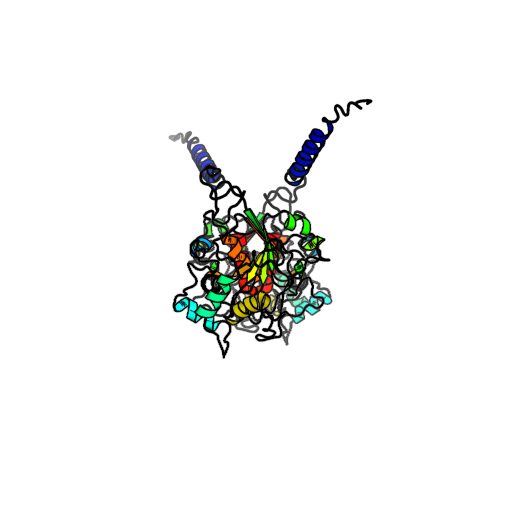 165 ? 13.961 -23.781 -8.406 1 98.81 165 THR A O 1
ATOM 1329 N N . THR A 1 166 ? 12.422 -22.891 -7.094 1 98.81 166 THR A N 1
ATOM 1330 C CA . THR A 1 166 ? 11.742 -24.172 -6.992 1 98.81 166 THR A CA 1
ATOM 1331 C C . THR A 1 166 ? 10.516 -24.203 -7.91 1 98.81 166 THR A C 1
ATOM 1333 O O . THR A 1 166 ? 10.156 -25.266 -8.422 1 98.81 166 THR A O 1
ATOM 1336 N N . HIS A 1 167 ? 9.844 -23.141 -8.047 1 98.75 167 HIS A N 1
ATOM 1337 C CA . HIS A 1 167 ? 8.68 -23 -8.922 1 98.75 167 HIS A CA 1
ATOM 1338 C C . HIS A 1 167 ? 8.797 -21.734 -9.773 1 98.75 167 HIS A C 1
ATOM 1340 O O . HIS A 1 167 ? 9.312 -20.719 -9.305 1 98.75 167 HIS A O 1
ATOM 1346 N N . ARG A 1 168 ? 8.297 -21.781 -10.961 1 98.75 168 ARG A N 1
ATOM 1347 C CA . ARG A 1 168 ? 8.164 -20.578 -11.781 1 98.75 168 ARG A CA 1
ATOM 1348 C C . ARG A 1 168 ? 6.805 -20.531 -12.469 1 98.75 168 ARG A C 1
ATOM 1350 O O . ARG A 1 168 ? 6.414 -21.484 -13.148 1 98.75 168 ARG A O 1
ATOM 1357 N N . PHE A 1 169 ? 6.102 -19.438 -12.242 1 98.81 169 PHE A N 1
ATOM 1358 C CA . PHE A 1 169 ? 4.812 -19.172 -12.867 1 98.81 169 PHE A CA 1
ATOM 1359 C C . PHE A 1 169 ? 4.992 -18.438 -14.195 1 98.81 169 PHE A C 1
ATOM 1361 O O . PHE A 1 169 ? 5.695 -17.438 -14.273 1 98.81 169 PHE A O 1
ATOM 1368 N N . ILE A 1 170 ? 4.363 -18.953 -15.227 1 98.5 170 ILE A N 1
ATOM 1369 C CA . ILE A 1 170 ? 4.523 -18.312 -16.531 1 98.5 170 ILE A CA 1
ATOM 1370 C C . ILE A 1 170 ? 3.219 -18.406 -17.312 1 98.5 170 ILE A C 1
ATOM 1372 O O . ILE A 1 170 ? 2.293 -19.109 -16.906 1 98.5 170 ILE A O 1
ATOM 1376 N N . TYR A 1 171 ? 3.076 -17.703 -18.344 1 97.56 171 TYR A N 1
ATOM 1377 C CA . TYR A 1 171 ? 2.215 -17.875 -19.516 1 97.56 171 TYR A CA 1
ATOM 1378 C C . TYR A 1 171 ? 3.027 -17.844 -20.797 1 97.56 171 TYR A C 1
ATOM 1380 O O . TYR A 1 171 ? 4.219 -17.516 -20.781 1 97.56 171 TYR A O 1
ATOM 1388 N N . PRO A 1 172 ? 2.504 -18.266 -21.875 1 97.62 172 PRO A N 1
ATOM 1389 C CA . PRO A 1 172 ? 3.33 -18.5 -23.062 1 97.62 172 PRO A CA 1
ATOM 1390 C C . PRO A 1 172 ? 4.195 -17.297 -23.422 1 97.62 172 PRO A C 1
ATOM 1392 O O . PRO A 1 172 ? 5.367 -17.453 -23.766 1 97.62 172 PRO A O 1
ATOM 1395 N N . GLU A 1 173 ? 3.719 -16.141 -23.359 1 96.5 173 GLU A N 1
ATOM 1396 C CA . GLU A 1 173 ? 4.383 -14.93 -23.812 1 96.5 173 GLU A CA 1
ATOM 1397 C C . GLU A 1 173 ? 5.492 -14.508 -22.844 1 96.5 173 GLU A C 1
ATOM 1399 O O . GLU A 1 173 ? 6.281 -13.609 -23.156 1 96.5 173 GLU A O 1
ATOM 1404 N N . SER A 1 174 ? 5.59 -15.203 -21.734 1 96.38 174 SER A N 1
ATOM 1405 C CA . SER A 1 174 ? 6.629 -14.898 -20.75 1 96.38 174 SER A CA 1
ATOM 1406 C C . SER A 1 174 ? 7.531 -16.109 -20.516 1 96.38 174 SER A C 1
ATOM 1408 O O . SER A 1 174 ? 8.258 -16.156 -19.516 1 96.38 174 SER A O 1
ATOM 1410 N N . ALA A 1 175 ? 7.504 -17.047 -21.391 1 96.94 175 ALA A N 1
ATOM 1411 C CA . ALA A 1 175 ? 8.172 -18.328 -21.188 1 96.94 175 ALA A CA 1
ATOM 1412 C C . ALA A 1 175 ? 9.688 -18.172 -21.266 1 96.94 175 ALA A C 1
ATOM 1414 O O . ALA A 1 175 ? 10.203 -17.406 -22.078 1 96.94 175 ALA A O 1
ATOM 1415 N N . VAL A 1 176 ? 10.375 -18.859 -20.406 1 96.5 176 VAL A N 1
ATOM 1416 C CA . VAL A 1 176 ? 11.828 -18.969 -20.359 1 96.5 176 VAL A CA 1
ATOM 1417 C C . VAL A 1 176 ? 12.234 -20.422 -20.172 1 96.5 176 VAL A C 1
ATOM 1419 O O . VAL A 1 176 ? 11.375 -21.297 -20 1 96.5 176 VAL A O 1
ATOM 1422 N N . ASP A 1 177 ? 13.508 -20.672 -20.266 1 96.44 177 ASP A N 1
ATOM 1423 C CA . ASP A 1 177 ? 14 -22.016 -19.953 1 96.44 177 ASP A CA 1
ATOM 1424 C C . ASP A 1 177 ? 14.078 -22.234 -18.438 1 96.44 177 ASP A C 1
ATOM 1426 O O . ASP A 1 177 ? 14.352 -21.297 -17.688 1 96.44 177 ASP A O 1
ATOM 1430 N N . PHE A 1 178 ? 13.867 -23.469 -18.031 1 94.25 178 PHE A N 1
ATOM 1431 C CA . PHE A 1 178 ? 13.859 -23.875 -16.625 1 94.25 178 PHE A CA 1
ATOM 1432 C C . PHE A 1 178 ? 15.047 -24.781 -16.312 1 94.25 178 PHE A C 1
ATOM 1434 O O . PHE A 1 178 ? 15.523 -25.5 -17.188 1 94.25 178 PHE A O 1
ATOM 1441 N N . ASP A 1 179 ? 15.469 -24.672 -15.07 1 95.44 179 ASP A N 1
ATOM 1442 C CA . ASP A 1 179 ? 16.281 -25.781 -14.562 1 95.44 179 ASP A CA 1
ATOM 1443 C C . ASP A 1 179 ? 15.438 -27.047 -14.422 1 95.44 179 ASP A C 1
ATOM 1445 O O . ASP A 1 179 ? 14.234 -26.984 -14.156 1 95.44 179 ASP A O 1
ATOM 1449 N N . ASN A 1 180 ? 16.062 -28.203 -14.477 1 96.69 180 ASN A N 1
ATOM 1450 C CA . ASN A 1 180 ? 15.375 -29.5 -14.438 1 96.69 180 ASN A CA 1
ATOM 1451 C C . ASN A 1 180 ? 14.633 -29.688 -13.117 1 96.69 180 ASN A C 1
ATOM 1453 O O . ASN A 1 180 ? 13.633 -30.406 -13.062 1 96.69 180 ASN A O 1
ATOM 1457 N N . SER A 1 181 ? 15.094 -29.047 -12.109 1 97.31 181 SER A N 1
ATOM 1458 C CA . SER A 1 181 ? 14.516 -29.25 -10.781 1 97.31 181 SER A CA 1
ATOM 1459 C C . SER A 1 181 ? 13.344 -28.297 -10.539 1 97.31 181 SER A C 1
ATOM 1461 O O . SER A 1 181 ? 12.617 -28.438 -9.562 1 97.31 181 SER A O 1
ATOM 1463 N N . THR A 1 182 ? 13.133 -27.344 -11.445 1 98.31 182 THR A N 1
ATOM 1464 C CA . THR A 1 182 ? 12.156 -26.297 -11.234 1 98.31 182 THR A CA 1
ATOM 1465 C C . THR A 1 182 ? 10.781 -26.719 -11.75 1 98.31 182 THR A C 1
ATOM 1467 O O . THR A 1 182 ? 10.664 -27.266 -12.852 1 98.31 182 THR A O 1
ATOM 1470 N N . TYR A 1 183 ? 9.773 -26.547 -10.938 1 98.12 183 TYR A N 1
ATOM 1471 C CA . TYR A 1 183 ? 8.398 -26.797 -11.367 1 98.12 183 TYR A CA 1
ATOM 1472 C C . TYR A 1 183 ? 7.887 -25.641 -12.227 1 98.12 183 TYR A C 1
ATOM 1474 O O . TYR A 1 183 ? 7.977 -24.469 -11.836 1 98.12 183 TYR A O 1
ATOM 1482 N N . LEU A 1 184 ? 7.375 -25.984 -13.414 1 98.38 184 LEU A N 1
ATOM 1483 C CA . LEU A 1 184 ? 6.68 -25.031 -14.273 1 98.38 184 LEU A CA 1
ATOM 1484 C C . LEU A 1 184 ? 5.203 -24.953 -13.906 1 98.38 184 LEU A C 1
ATOM 1486 O O . LEU A 1 184 ? 4.488 -25.953 -13.945 1 98.38 184 LEU A O 1
ATOM 1490 N N . VAL A 1 185 ? 4.773 -23.797 -13.508 1 98.56 185 VAL A N 1
ATOM 1491 C CA . VAL A 1 185 ? 3.361 -23.578 -13.227 1 98.56 185 VAL A CA 1
ATOM 1492 C C . VAL A 1 185 ? 2.758 -22.672 -14.289 1 98.56 185 VAL A C 1
ATOM 1494 O O . VAL A 1 185 ? 3.041 -21.469 -14.328 1 98.56 185 VAL A O 1
ATOM 1497 N N . LEU A 1 186 ? 1.892 -23.203 -15.117 1 98.56 186 LEU A N 1
ATOM 1498 C CA . LEU A 1 186 ? 1.278 -22.438 -16.203 1 98.56 186 LEU A CA 1
ATOM 1499 C C . LEU A 1 186 ? 0.05 -21.688 -15.695 1 98.56 186 LEU A C 1
ATOM 1501 O O . LEU A 1 186 ? -0.809 -22.266 -15.023 1 98.56 186 LEU A O 1
ATOM 1505 N N . SER A 1 187 ? 0.02 -20.422 -15.945 1 97.94 187 SER A N 1
ATOM 1506 C CA . SER A 1 187 ? -1.188 -19.625 -15.805 1 97.94 187 SER A CA 1
ATOM 1507 C C . SER A 1 187 ? -1.946 -19.531 -17.125 1 97.94 187 SER A C 1
ATOM 1509 O O . SER A 1 187 ? -1.687 -18.625 -17.938 1 97.94 187 SER A O 1
ATOM 1511 N N . PRO A 1 188 ? -2.904 -20.391 -17.359 1 97.44 188 PRO A N 1
ATOM 1512 C CA . PRO A 1 188 ? -3.602 -20.375 -18.656 1 97.44 188 PRO A CA 1
ATOM 1513 C C . PRO A 1 188 ? -4.727 -19.344 -18.703 1 97.44 188 PRO A C 1
ATOM 1515 O O . PRO A 1 188 ? -5.766 -19.531 -18.062 1 97.44 188 PRO A O 1
ATOM 1518 N N . PHE A 1 189 ? -4.574 -18.328 -19.469 1 96 189 PHE A N 1
ATOM 1519 C CA . PHE A 1 189 ? -5.582 -17.297 -19.594 1 96 189 PHE A CA 1
ATOM 1520 C C . PHE A 1 189 ? -6.5 -17.562 -20.781 1 96 189 PHE A C 1
ATOM 1522 O O . PHE A 1 189 ? -7.512 -16.875 -20.953 1 96 189 PHE A O 1
ATOM 1529 N N . LYS A 1 190 ? -6.168 -18.562 -21.531 1 95.25 190 LYS A N 1
ATOM 1530 C CA . LYS A 1 190 ? -6.938 -19.062 -22.672 1 95.25 190 LYS A CA 1
ATOM 1531 C C . LYS A 1 190 ? -6.59 -20.516 -22.984 1 95.25 190 LYS A C 1
ATOM 1533 O O . LYS A 1 190 ? -5.535 -21 -22.578 1 95.25 190 LYS A O 1
ATOM 1538 N N . VAL A 1 191 ? -7.426 -21.156 -23.734 1 95.75 191 VAL A N 1
ATOM 1539 C CA . VAL A 1 191 ? -7.203 -22.562 -24.094 1 95.75 191 VAL A CA 1
ATOM 1540 C C . VAL A 1 191 ? -5.902 -22.703 -24.875 1 95.75 191 VAL A C 1
ATOM 1542 O O . VAL A 1 191 ? -5.148 -23.656 -24.672 1 95.75 191 VAL A O 1
ATOM 1545 N N . LEU A 1 192 ? -5.625 -21.719 -25.688 1 96.38 192 LEU A N 1
ATOM 1546 C CA . LEU A 1 192 ? -4.434 -21.719 -26.531 1 96.38 192 LEU A CA 1
ATOM 1547 C C . LEU A 1 192 ? -3.17 -21.812 -25.672 1 96.38 192 LEU A C 1
ATOM 1549 O O . LEU A 1 192 ? -2.152 -22.344 -26.125 1 96.38 192 LEU A O 1
ATOM 1553 N N . ASP A 1 193 ? -3.189 -21.344 -24.5 1 97.25 193 ASP A N 1
ATOM 1554 C CA . ASP A 1 193 ? -2.029 -21.406 -23.609 1 97.25 193 ASP A CA 1
ATOM 1555 C C . ASP A 1 193 ? -1.714 -22.844 -23.234 1 97.25 193 ASP A C 1
ATOM 1557 O O . ASP A 1 193 ? -0.545 -23.234 -23.141 1 97.25 193 ASP A O 1
ATOM 1561 N N . ILE A 1 194 ? -2.73 -23.625 -23.047 1 97.56 194 ILE A N 1
ATOM 1562 C CA . ILE A 1 194 ? -2.543 -25.031 -22.75 1 97.56 194 ILE A CA 1
ATOM 1563 C C . ILE A 1 194 ? -2.037 -25.75 -24 1 97.56 194 ILE A C 1
ATOM 1565 O O . ILE A 1 194 ? -1.138 -26.594 -23.922 1 97.56 194 ILE A O 1
ATOM 1569 N N . GLU A 1 195 ? -2.566 -25.328 -25.109 1 97.38 195 GLU A N 1
ATOM 1570 C CA . GLU A 1 195 ? -2.109 -25.891 -26.375 1 97.38 195 GLU A CA 1
ATOM 1571 C C . GLU A 1 195 ? -0.633 -25.594 -26.625 1 97.38 195 GLU A C 1
ATOM 1573 O O . GLU A 1 195 ? 0.11 -26.438 -27.125 1 97.38 195 GLU A O 1
ATOM 1578 N N . TRP A 1 196 ? -0.3 -24.391 -26.328 1 98.06 196 TRP A N 1
ATOM 1579 C CA . TRP A 1 196 ? 1.1 -24 -26.469 1 98.06 196 TRP A CA 1
ATOM 1580 C C . TRP A 1 196 ? 1.999 -24.875 -25.594 1 98.06 196 TRP A C 1
ATOM 1582 O O . TRP A 1 196 ? 3.061 -25.312 -26.047 1 98.06 196 TRP A O 1
ATOM 1592 N N . LEU A 1 197 ? 1.586 -25.125 -24.391 1 98.5 197 LEU A N 1
ATOM 1593 C CA . LEU A 1 197 ? 2.373 -25.953 -23.5 1 98.5 197 LEU A CA 1
ATOM 1594 C C . LEU A 1 197 ? 2.551 -27.359 -24.094 1 98.5 197 LEU A C 1
ATOM 1596 O O . LEU A 1 197 ? 3.664 -27.891 -24.125 1 98.5 197 LEU A O 1
ATOM 1600 N N . ILE A 1 198 ? 1.46 -27.953 -24.562 1 98.19 198 ILE A N 1
ATOM 1601 C CA . ILE A 1 198 ? 1.502 -29.266 -25.203 1 98.19 198 ILE A CA 1
ATOM 1602 C C . ILE A 1 198 ? 2.467 -29.234 -26.391 1 98.19 198 ILE A C 1
ATOM 1604 O O . ILE A 1 198 ? 3.363 -30.078 -26.484 1 98.19 198 ILE A O 1
ATOM 1608 N N . SER A 1 199 ? 2.287 -28.203 -27.203 1 98.25 199 SER A N 1
ATOM 1609 C CA . SER A 1 199 ? 3.111 -28.031 -28.391 1 98.25 199 SER A CA 1
ATOM 1610 C C . SER A 1 199 ? 4.586 -27.906 -28.031 1 98.25 199 SER A C 1
ATOM 1612 O O . SER A 1 199 ? 5.445 -28.484 -28.703 1 98.25 199 SER A O 1
ATOM 1614 N N . SER A 1 200 ? 4.902 -27.219 -27 1 98.12 200 SER A N 1
ATOM 1615 C CA . SER A 1 200 ? 6.281 -26.922 -26.609 1 98.12 200 SER A CA 1
ATOM 1616 C C . SER A 1 200 ? 7.031 -28.203 -26.25 1 98.12 200 SER A C 1
ATOM 1618 O O . SER A 1 200 ? 8.258 -28.25 -26.344 1 98.12 200 SER A O 1
ATOM 1620 N N . PHE A 1 201 ? 6.309 -29.297 -25.922 1 97.69 201 PHE A N 1
ATOM 1621 C CA . PHE A 1 201 ? 6.93 -30.547 -25.5 1 97.69 201 PHE A CA 1
ATOM 1622 C C . PHE A 1 201 ? 6.777 -31.609 -26.594 1 97.69 201 PHE A C 1
ATOM 1624 O O . PHE A 1 201 ? 7.262 -32.75 -26.438 1 97.69 201 PHE A O 1
ATOM 1631 N N . THR A 1 202 ? 6.078 -31.281 -27.688 1 97.56 202 THR A N 1
ATOM 1632 C CA . THR A 1 202 ? 5.809 -32.281 -28.719 1 97.56 202 THR A CA 1
ATOM 1633 C C . THR A 1 202 ? 6.199 -31.766 -30.094 1 97.56 202 THR A C 1
ATOM 1635 O O . THR A 1 202 ? 7.371 -31.828 -30.484 1 97.56 202 THR A O 1
ATOM 1638 N N . THR A 1 203 ? 5.223 -30.953 -30.719 1 97.81 203 THR A N 1
ATOM 1639 C CA . THR A 1 203 ? 5.371 -30.609 -32.125 1 97.81 203 THR A CA 1
ATOM 1640 C C . THR A 1 203 ? 6.18 -29.328 -32.312 1 97.81 203 THR A C 1
ATOM 1642 O O . THR A 1 203 ? 6.789 -29.109 -33.344 1 97.81 203 THR A O 1
ATOM 1645 N N . LYS A 1 204 ? 6.109 -28.453 -31.328 1 98.19 204 LYS A N 1
ATOM 1646 C CA . LYS A 1 204 ? 6.809 -27.172 -31.359 1 98.19 204 LYS A CA 1
ATOM 1647 C C . LYS A 1 204 ? 6.328 -26.312 -32.531 1 98.19 204 LYS A C 1
ATOM 1649 O O . LYS A 1 204 ? 7.133 -25.641 -33.156 1 98.19 204 LYS A O 1
ATOM 1654 N N . ASN A 1 205 ? 5.039 -26.344 -32.781 1 97.56 205 ASN A N 1
ATOM 1655 C CA . ASN A 1 205 ? 4.512 -25.688 -33.969 1 97.56 205 ASN A CA 1
ATOM 1656 C C . ASN A 1 205 ? 3.785 -24.391 -33.594 1 97.56 205 ASN A C 1
ATOM 1658 O O . ASN A 1 205 ? 3.434 -23.609 -34.5 1 97.56 205 ASN A O 1
ATOM 1662 N N . ILE A 1 206 ? 3.469 -24.172 -32.375 1 97.06 206 ILE A N 1
ATOM 1663 C CA . ILE A 1 206 ? 2.826 -22.922 -31.953 1 97.06 206 ILE A CA 1
ATOM 1664 C C . ILE A 1 206 ? 3.891 -21.875 -31.656 1 97.06 206 ILE A C 1
ATOM 1666 O O . ILE A 1 206 ? 4.641 -21.984 -30.688 1 97.06 206 ILE A O 1
ATOM 1670 N N . THR A 1 207 ? 3.924 -20.812 -32.5 1 97.62 207 T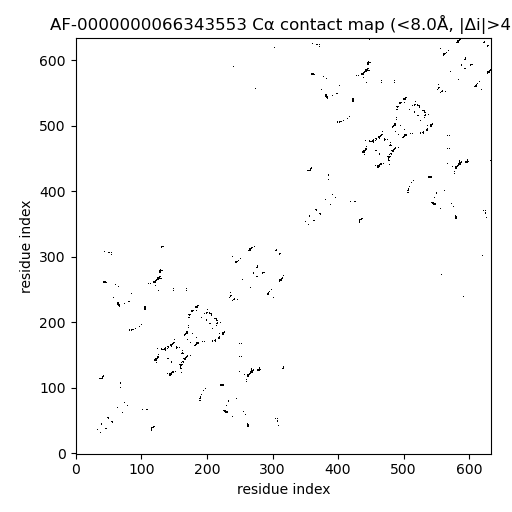HR A N 1
ATOM 1671 C CA . THR A 1 207 ? 4.957 -19.781 -32.406 1 97.62 207 THR A CA 1
ATOM 1672 C C . THR A 1 207 ? 4.336 -18.406 -32.188 1 97.62 207 THR A C 1
ATOM 1674 O O . THR A 1 207 ? 5.039 -17.391 -32.219 1 97.62 207 THR A O 1
ATOM 1677 N N . ARG A 1 208 ? 2.971 -18.469 -32.062 1 95.75 208 ARG A N 1
ATOM 1678 C CA . ARG A 1 208 ? 2.289 -17.188 -31.906 1 95.75 208 ARG A CA 1
ATOM 1679 C C . ARG A 1 208 ? 0.977 -17.359 -31.141 1 95.75 208 ARG A C 1
ATOM 1681 O O . ARG A 1 208 ? 0.248 -18.328 -31.375 1 95.75 208 ARG A O 1
ATOM 1688 N N . THR A 1 209 ? 0.752 -16.516 -30.234 1 93.31 209 THR A N 1
ATOM 1689 C CA . THR A 1 209 ? -0.563 -16.234 -29.672 1 93.31 209 THR A CA 1
ATOM 1690 C C . THR A 1 209 ? -1.048 -14.852 -30.062 1 93.31 209 THR A C 1
ATOM 1692 O O . THR A 1 209 ? -1.33 -14.602 -31.25 1 93.31 209 THR A O 1
ATOM 1695 N N . TYR A 1 210 ? -1.199 -13.93 -29.125 1 89.75 210 TYR A N 1
ATOM 1696 C CA . TYR A 1 210 ? -1.457 -12.555 -29.531 1 89.75 210 TYR A CA 1
ATOM 1697 C C . TYR A 1 210 ? -0.155 -11.812 -29.828 1 89.75 210 TYR A C 1
ATOM 1699 O O . TYR A 1 210 ? -0.169 -10.711 -30.375 1 89.75 210 TYR A O 1
ATOM 1707 N N . LYS A 1 211 ? 0.955 -12.438 -29.547 1 93.62 211 LYS A N 1
ATOM 1708 C CA . LYS A 1 211 ? 2.305 -12.016 -29.906 1 93.62 211 LYS A CA 1
ATOM 1709 C C . LYS A 1 211 ? 3.215 -13.211 -30.156 1 93.62 211 LYS A C 1
ATOM 1711 O O . LYS A 1 211 ? 2.816 -14.359 -29.922 1 93.62 211 LYS A O 1
ATOM 1716 N N . LYS A 1 212 ? 4.387 -13.062 -30.625 1 96.94 212 LYS A N 1
ATOM 1717 C CA . LYS A 1 212 ? 5.34 -14.141 -30.844 1 96.94 212 LYS A CA 1
ATOM 1718 C C . LYS A 1 212 ? 5.695 -14.836 -29.547 1 96.94 212 LYS A C 1
ATOM 1720 O O . LYS A 1 212 ? 5.863 -14.188 -28.516 1 96.94 212 LYS A O 1
ATOM 1725 N N . VAL A 1 213 ? 5.746 -16.172 -29.562 1 97.94 213 VAL A N 1
ATOM 1726 C CA . VAL A 1 213 ? 6.117 -16.953 -28.406 1 97.94 213 VAL A CA 1
ATOM 1727 C C . VAL A 1 213 ? 7.18 -17.984 -28.781 1 97.94 213 VAL A C 1
ATOM 1729 O O . VAL A 1 213 ? 7.355 -18.297 -29.969 1 97.94 213 VAL A O 1
ATOM 1732 N N . ARG A 1 214 ? 7.852 -18.453 -27.797 1 97.5 214 ARG A N 1
ATOM 1733 C CA . ARG A 1 214 ? 8.82 -19.516 -28.016 1 97.5 214 ARG A CA 1
ATOM 1734 C C . ARG A 1 214 ? 8.133 -20.812 -28.438 1 97.5 214 ARG A C 1
ATOM 1736 O O . ARG A 1 214 ? 7.148 -21.219 -27.812 1 97.5 214 ARG A O 1
ATOM 1743 N N . ALA A 1 215 ? 8.656 -21.438 -29.406 1 97.81 215 ALA A N 1
ATOM 1744 C CA . ALA A 1 215 ? 8.094 -22.703 -29.875 1 97.81 215 ALA A CA 1
ATOM 1745 C C . ALA A 1 215 ? 8.359 -23.828 -28.875 1 97.81 215 ALA A C 1
ATOM 1747 O O . ALA A 1 215 ? 7.605 -24.797 -28.797 1 97.81 215 ALA A O 1
ATOM 1748 N N . SER A 1 216 ? 9.492 -23.688 -28.188 1 97 216 SER A N 1
ATOM 1749 C CA . SER A 1 216 ? 9.859 -24.688 -27.203 1 97 216 SER A CA 1
ATOM 1750 C C . SER A 1 216 ? 10.586 -24.062 -26.016 1 97 216 SER A C 1
ATOM 1752 O O . SER A 1 216 ? 11.148 -22.984 -26.125 1 97 216 SER A O 1
ATOM 1754 N N . ILE A 1 217 ? 10.5 -24.766 -24.922 1 96.88 217 ILE A N 1
ATOM 1755 C CA . ILE A 1 217 ? 11.25 -24.391 -23.719 1 96.88 217 ILE A CA 1
ATOM 1756 C C . ILE A 1 217 ? 11.922 -25.625 -23.125 1 96.88 217 ILE A C 1
ATOM 1758 O O . ILE A 1 217 ? 11.453 -26.75 -23.297 1 96.88 217 ILE A O 1
ATOM 1762 N N . ASN A 1 218 ? 13.055 -25.328 -22.5 1 97.31 218 ASN A N 1
ATOM 1763 C CA . ASN A 1 218 ? 13.648 -26.359 -21.672 1 97.31 218 ASN A CA 1
ATOM 1764 C C . ASN A 1 218 ? 12.961 -26.453 -20.312 1 97.31 218 ASN A C 1
ATOM 1766 O O . ASN A 1 218 ? 12.969 -25.5 -19.531 1 97.31 218 ASN A O 1
ATOM 1770 N N . ALA A 1 219 ? 12.289 -27.531 -20.047 1 97.5 219 ALA A N 1
ATOM 1771 C CA . ALA A 1 219 ? 11.609 -27.781 -18.781 1 97.5 219 ALA A CA 1
ATOM 1772 C C . ALA A 1 219 ? 11.375 -29.266 -18.562 1 97.5 219 ALA A C 1
ATOM 1774 O O . ALA A 1 219 ? 11.367 -30.047 -19.516 1 97.5 219 ALA A O 1
ATOM 1775 N N . ASN A 1 220 ? 11.281 -29.703 -17.328 1 97.62 220 ASN A N 1
ATOM 1776 C CA . ASN A 1 220 ? 11 -31.078 -16.969 1 97.62 220 ASN A CA 1
ATOM 1777 C C . ASN A 1 220 ? 9.523 -31.422 -17.094 1 97.62 220 ASN A C 1
ATOM 1779 O O . ASN A 1 220 ? 8.695 -30.891 -16.344 1 97.62 220 ASN A O 1
ATOM 1783 N N . ARG A 1 221 ? 9.148 -32.312 -18.031 1 96.5 221 ARG A N 1
ATOM 1784 C CA . ARG A 1 221 ? 7.754 -32.656 -18.297 1 96.5 221 ARG A CA 1
ATOM 1785 C C . ARG A 1 221 ? 7.078 -33.25 -17.078 1 96.5 221 ARG A C 1
ATOM 1787 O O . ARG A 1 221 ? 5.852 -33.219 -16.953 1 96.5 221 ARG A O 1
ATOM 1794 N N . HIS A 1 222 ? 7.859 -33.781 -16.125 1 96.5 222 HIS A N 1
ATOM 1795 C CA . HIS A 1 222 ? 7.309 -34.406 -14.93 1 96.5 222 HIS A CA 1
ATOM 1796 C C . HIS A 1 222 ? 7.105 -33.375 -13.82 1 96.5 222 HIS A C 1
ATOM 1798 O O . HIS A 1 222 ? 6.605 -33.719 -12.742 1 96.5 222 HIS A O 1
ATOM 1804 N N . LYS A 1 223 ? 7.477 -32.094 -14.117 1 97.19 223 LYS A N 1
ATOM 1805 C CA . LYS A 1 223 ? 7.328 -31.016 -13.148 1 97.19 223 LYS A CA 1
ATOM 1806 C C . LYS A 1 223 ? 6.52 -29.859 -13.734 1 97.19 223 LYS A C 1
ATOM 1808 O O . LYS A 1 223 ? 6.914 -28.703 -13.617 1 97.19 223 LYS A O 1
ATOM 1813 N N . VAL A 1 224 ? 5.449 -30.266 -14.367 1 97.69 224 VAL A N 1
ATOM 1814 C CA . VAL A 1 224 ? 4.543 -29.297 -14.977 1 97.69 224 VAL A CA 1
ATOM 1815 C C . VAL A 1 224 ? 3.211 -29.297 -14.227 1 97.69 224 VAL A C 1
ATOM 1817 O O . VAL A 1 224 ? 2.666 -30.359 -13.906 1 97.69 224 VAL A O 1
ATOM 1820 N N . MET A 1 225 ? 2.783 -28.094 -13.875 1 97.38 225 MET A N 1
ATOM 1821 C CA . MET A 1 225 ? 1.486 -27.875 -13.242 1 97.38 225 MET A CA 1
ATOM 1822 C C . MET A 1 225 ? 0.703 -26.797 -13.969 1 97.38 225 MET A C 1
ATOM 1824 O O . MET A 1 225 ? 1.29 -25.859 -14.516 1 97.38 225 MET A O 1
ATOM 1828 N N . ILE A 1 226 ? -0.606 -26.938 -13.969 1 97.81 226 ILE A N 1
ATOM 1829 C CA . ILE A 1 226 ? -1.478 -25.969 -14.609 1 97.81 226 ILE A CA 1
ATOM 1830 C C . ILE A 1 226 ? -2.467 -25.406 -13.594 1 97.81 226 ILE A C 1
ATOM 1832 O O . ILE A 1 226 ? -3.197 -26.156 -12.945 1 97.81 226 ILE A O 1
ATOM 1836 N N . LEU A 1 227 ? -2.475 -24.062 -13.477 1 98.12 227 LEU A N 1
ATOM 1837 C CA . LEU A 1 227 ? -3.457 -23.453 -12.594 1 98.12 227 LEU A CA 1
ATOM 1838 C C . LEU A 1 227 ? -4.875 -23.75 -13.062 1 98.12 227 LEU A C 1
ATOM 1840 O O . LEU A 1 227 ? -5.152 -23.719 -14.266 1 98.12 227 LEU A O 1
ATOM 1844 N N . HIS A 1 228 ? -5.766 -24.016 -12.141 1 97.81 228 HIS A N 1
ATOM 1845 C CA . HIS A 1 228 ? -7.176 -24.234 -12.461 1 97.81 228 HIS A CA 1
ATOM 1846 C C . HIS A 1 228 ? -7.867 -22.922 -12.82 1 97.81 228 HIS A C 1
ATOM 1848 O O . HIS A 1 228 ? -7.723 -21.922 -12.109 1 97.81 228 HIS A O 1
ATOM 1854 N N . PRO A 1 229 ? -8.695 -22.906 -13.859 1 98.06 229 PRO A N 1
ATOM 1855 C CA . PRO A 1 229 ? -9.438 -21.688 -14.195 1 98.06 229 PRO A CA 1
ATOM 1856 C C . PRO A 1 229 ? -10.297 -21.188 -13.039 1 98.06 229 PRO A C 1
ATOM 1858 O O . PRO A 1 229 ? -10.461 -19.969 -12.875 1 98.06 229 PRO A O 1
ATOM 1861 N N . ALA A 1 230 ? -10.781 -22.031 -12.227 1 98.44 230 ALA A N 1
ATOM 1862 C CA . ALA A 1 230 ? -11.57 -21.625 -11.062 1 98.44 230 ALA A CA 1
ATOM 1863 C C . ALA A 1 230 ? -10.719 -20.844 -10.07 1 98.44 230 ALA A C 1
ATOM 1865 O O . ALA A 1 230 ? -11.211 -19.938 -9.391 1 98.44 230 ALA A O 1
ATOM 1866 N N . PHE A 1 231 ? -9.477 -21.25 -9.977 1 98.38 231 PHE A N 1
ATOM 1867 C CA . PHE A 1 231 ? -8.57 -20.531 -9.102 1 98.38 231 PHE A CA 1
ATOM 1868 C C . PHE A 1 231 ? -8.336 -19.109 -9.617 1 98.38 231 PHE A C 1
ATOM 1870 O O . PHE A 1 231 ? -8.367 -18.141 -8.844 1 98.38 231 PHE A O 1
ATOM 1877 N N . ILE A 1 232 ? -8.109 -18.984 -10.906 1 98.62 232 ILE A N 1
ATOM 1878 C CA . ILE A 1 232 ? -7.906 -17.672 -11.516 1 98.62 232 ILE A CA 1
ATOM 1879 C C . ILE A 1 232 ? -9.133 -16.797 -11.281 1 98.62 232 ILE A C 1
ATOM 1881 O O . ILE A 1 232 ? -9.008 -15.625 -10.898 1 98.62 232 ILE A O 1
ATOM 1885 N N . LYS A 1 233 ? -10.312 -17.328 -11.453 1 98.44 233 LYS A N 1
ATOM 1886 C CA . LYS A 1 233 ? -11.57 -16.625 -11.219 1 98.44 233 LYS A CA 1
ATOM 1887 C C . LYS A 1 233 ? -11.695 -16.188 -9.758 1 98.44 233 LYS A C 1
ATOM 1889 O O . LYS A 1 233 ? -12.07 -15.055 -9.469 1 98.44 233 LYS A O 1
ATOM 1894 N N . TYR A 1 234 ? -11.383 -17.141 -8.883 1 98.62 234 TYR A N 1
ATOM 1895 C CA . TYR A 1 234 ? -11.43 -16.906 -7.441 1 98.62 234 TYR A CA 1
ATOM 1896 C C . TYR A 1 234 ? -10.531 -15.734 -7.055 1 98.62 234 TYR A C 1
ATOM 1898 O O . TYR A 1 234 ? -10.969 -14.828 -6.34 1 98.62 234 TYR A O 1
ATOM 1906 N N . VAL A 1 235 ? -9.336 -15.695 -7.586 1 98.69 235 VAL A N 1
ATOM 1907 C CA . VAL A 1 235 ? -8.398 -14.617 -7.281 1 98.69 235 VAL A CA 1
ATOM 1908 C C . VAL A 1 235 ? -8.93 -13.297 -7.84 1 98.69 235 VAL A C 1
ATOM 1910 O O . VAL A 1 235 ? -8.898 -12.273 -7.156 1 98.69 235 VAL A O 1
ATOM 1913 N N . HIS A 1 236 ? -9.438 -13.312 -9.023 1 97.94 236 HIS A N 1
ATOM 1914 C CA . HIS A 1 236 ? -9.914 -12.117 -9.703 1 97.94 236 HIS A CA 1
ATOM 1915 C C . HIS A 1 236 ? -11.164 -11.555 -9.023 1 97.94 236 HIS A C 1
ATOM 1917 O O . HIS A 1 236 ? -11.234 -10.359 -8.734 1 97.94 236 HIS A O 1
ATOM 1923 N N . GLU A 1 237 ? -12.109 -12.414 -8.734 1 97.5 237 GLU A N 1
ATOM 1924 C CA . GLU A 1 237 ? -13.414 -11.93 -8.281 1 97.5 237 GLU A CA 1
ATOM 1925 C C . GLU A 1 237 ? -13.43 -11.719 -6.773 1 97.5 237 GLU A C 1
ATOM 1927 O O . GLU A 1 237 ? -14.039 -10.766 -6.285 1 97.5 237 GLU A O 1
ATOM 1932 N N . ILE A 1 238 ? -12.773 -12.539 -6.039 1 97.5 238 ILE A N 1
ATOM 1933 C CA . ILE A 1 238 ? -12.875 -12.5 -4.586 1 97.5 238 ILE A CA 1
ATOM 1934 C C . ILE A 1 238 ? -11.773 -11.617 -4.008 1 97.5 238 ILE A C 1
ATOM 1936 O O . ILE A 1 238 ? -12.047 -10.672 -3.27 1 97.5 238 ILE A O 1
ATOM 1940 N N . TRP A 1 239 ? -10.555 -11.836 -4.402 1 97.31 239 TRP A N 1
ATOM 1941 C CA . TRP A 1 239 ? -9.438 -11.109 -3.805 1 97.31 239 TRP A CA 1
ATOM 1942 C C . TRP A 1 239 ? -9.297 -9.727 -4.434 1 97.31 239 TRP A C 1
ATOM 1944 O O . TRP A 1 239 ? -8.961 -8.758 -3.75 1 97.31 239 TRP A O 1
ATOM 1954 N N . LEU A 1 240 ? -9.531 -9.641 -5.758 1 96.75 240 LEU A N 1
ATOM 1955 C CA . LEU A 1 240 ? -9.258 -8.383 -6.449 1 96.75 240 LEU A CA 1
ATOM 1956 C C . LEU A 1 240 ? -10.555 -7.656 -6.789 1 96.75 240 LEU A C 1
ATOM 1958 O O . LEU A 1 240 ? -10.523 -6.566 -7.363 1 96.75 240 LEU A O 1
ATOM 1962 N N . VAL A 1 241 ? -11.664 -8.305 -6.484 1 95 241 VAL A N 1
ATOM 1963 C CA . VAL A 1 241 ? -12.977 -7.699 -6.684 1 95 241 VAL A CA 1
ATOM 1964 C C . VAL A 1 241 ? -13.094 -7.188 -8.117 1 95 241 VAL A C 1
ATOM 1966 O O . VAL A 1 241 ? -13.508 -6.047 -8.344 1 95 241 VAL A O 1
ATOM 1969 N N . LYS A 1 242 ? -12.547 -7.926 -8.992 1 94.06 242 LYS A N 1
ATOM 1970 C CA . LYS A 1 242 ? -12.656 -7.75 -10.438 1 94.06 242 LYS A CA 1
ATOM 1971 C C . LYS A 1 242 ? -11.898 -6.512 -10.906 1 94.06 242 LYS A C 1
ATOM 1973 O O . LYS A 1 242 ? -12.195 -5.953 -11.961 1 94.06 242 LYS A O 1
ATOM 1978 N N . HIS A 1 243 ? -11.008 -5.973 -10.117 1 91.94 243 HIS A N 1
ATOM 1979 C CA . HIS A 1 243 ? -10.133 -4.91 -10.594 1 91.94 243 HIS A CA 1
ATOM 1980 C C . HIS A 1 243 ? -9.133 -5.441 -11.609 1 91.94 243 HIS A C 1
ATOM 1982 O O . HIS A 1 243 ? -8.5 -6.477 -11.391 1 91.94 243 HIS A O 1
ATOM 1988 N N . GLY A 1 244 ? -9.008 -4.652 -12.688 1 90.56 244 GLY A N 1
ATOM 1989 C CA . GLY A 1 244 ? -8.211 -5.133 -13.812 1 90.56 244 GLY A CA 1
ATOM 1990 C C . GLY A 1 244 ? -8.945 -6.148 -14.664 1 90.56 244 GLY A C 1
ATOM 1991 O O . GLY A 1 244 ? -9.992 -6.66 -14.273 1 90.56 244 GLY A O 1
ATOM 1992 N N . LYS A 1 245 ? -8.445 -6.434 -15.766 1 92.62 245 LYS A N 1
ATOM 1993 C CA . LYS A 1 245 ? -9.047 -7.43 -16.656 1 92.62 245 LYS A CA 1
ATOM 1994 C C . LYS A 1 245 ? -8.859 -8.844 -16.094 1 92.62 245 LYS A C 1
ATOM 1996 O O . LYS A 1 245 ? -9.766 -9.672 -16.188 1 92.62 245 LYS A O 1
ATOM 2001 N N . TYR A 1 246 ? -7.754 -9.188 -15.57 1 94 246 TYR A N 1
ATOM 2002 C CA . TYR A 1 246 ? -7.418 -10.422 -14.875 1 94 246 TYR A CA 1
ATOM 2003 C C . TYR A 1 246 ? -6.223 -10.227 -13.953 1 94 246 TYR A C 1
ATOM 2005 O O . TYR A 1 246 ? -5.5 -9.234 -14.062 1 94 246 TYR A O 1
ATOM 2013 N N . PRO A 1 247 ? -6.031 -11.148 -13.008 1 96.44 247 PRO A N 1
ATOM 2014 C CA . PRO A 1 247 ? -4.922 -10.992 -12.062 1 96.44 247 PRO A CA 1
ATOM 2015 C C . PRO A 1 247 ? -3.555 -11.125 -12.727 1 96.44 247 PRO A C 1
ATOM 2017 O O . PRO A 1 247 ? -3.402 -11.883 -13.695 1 96.44 247 PRO A O 1
ATOM 2020 N N . SER A 1 248 ? -2.605 -10.32 -12.242 1 96.12 248 SER A N 1
ATOM 2021 C CA . SER A 1 248 ? -1.229 -10.523 -12.68 1 96.12 248 SER A CA 1
ATOM 2022 C C . SER A 1 248 ? -0.7 -11.883 -12.242 1 96.12 248 SER A C 1
ATOM 2024 O O . SER A 1 248 ? -1.187 -12.461 -11.266 1 96.12 248 SER A O 1
ATOM 2026 N N . THR A 1 249 ? 0.296 -12.406 -12.945 1 97.5 249 THR A N 1
ATOM 2027 C CA . THR A 1 249 ? 0.925 -13.672 -12.594 1 97.5 249 THR A CA 1
ATOM 2028 C C . THR A 1 249 ? 1.49 -13.617 -11.18 1 97.5 249 THR A C 1
ATOM 2030 O O . THR A 1 249 ? 1.402 -14.594 -10.43 1 97.5 249 THR A O 1
ATOM 2033 N N . GLY A 1 250 ? 2.068 -12.469 -10.82 1 97.75 250 GLY A N 1
ATOM 2034 C CA . GLY A 1 250 ? 2.605 -12.297 -9.477 1 97.75 250 GLY A CA 1
ATOM 2035 C C . GLY A 1 250 ? 1.556 -12.438 -8.391 1 97.75 250 GLY A C 1
ATOM 2036 O O . GLY A 1 250 ? 1.794 -13.078 -7.367 1 97.75 250 GLY A O 1
ATOM 2037 N N . PHE A 1 251 ? 0.424 -11.844 -8.625 1 98.19 251 PHE A N 1
ATOM 2038 C CA . PHE A 1 251 ? -0.618 -11.906 -7.605 1 98.19 251 PHE A CA 1
ATOM 2039 C C . PHE A 1 251 ? -1.205 -13.312 -7.52 1 98.19 251 PHE A C 1
ATOM 2041 O O . PHE A 1 251 ? -1.534 -13.781 -6.43 1 98.19 251 PHE A O 1
ATOM 2048 N N . LEU A 1 252 ? -1.318 -13.992 -8.648 1 98.81 252 LEU A N 1
ATOM 2049 C CA . LEU A 1 252 ? -1.725 -15.391 -8.641 1 98.81 252 LEU A CA 1
ATOM 2050 C C . LEU A 1 252 ? -0.777 -16.234 -7.789 1 98.81 252 LEU A C 1
ATOM 2052 O O . LEU A 1 252 ? -1.221 -17.062 -7 1 98.81 252 LEU A O 1
ATOM 2056 N N . ALA A 1 253 ? 0.463 -15.984 -7.922 1 98.88 253 ALA A N 1
ATOM 2057 C CA . ALA A 1 253 ? 1.473 -16.734 -7.184 1 98.88 253 ALA A CA 1
ATOM 2058 C C . ALA A 1 253 ? 1.352 -16.484 -5.684 1 98.88 253 ALA A C 1
ATOM 2060 O O . ALA A 1 253 ? 1.509 -17.406 -4.879 1 98.88 253 ALA A O 1
ATOM 2061 N N . ILE A 1 254 ? 1.077 -15.25 -5.344 1 98.81 254 ILE A N 1
ATOM 2062 C CA . ILE A 1 254 ? 0.933 -14.906 -3.934 1 98.81 254 ILE A CA 1
ATOM 2063 C C . ILE A 1 254 ? -0.236 -15.68 -3.33 1 98.81 254 ILE A C 1
ATOM 2065 O O . ILE A 1 254 ? -0.086 -16.328 -2.295 1 98.81 254 ILE A O 1
ATOM 2069 N N . ILE A 1 255 ? -1.386 -15.648 -3.957 1 98.75 255 ILE A N 1
ATOM 2070 C CA . ILE A 1 255 ? -2.566 -16.312 -3.418 1 98.75 255 ILE A CA 1
ATOM 2071 C C . ILE A 1 255 ? -2.352 -17.828 -3.43 1 98.75 255 ILE A C 1
ATOM 2073 O O . ILE A 1 255 ? -2.768 -18.531 -2.504 1 98.75 255 ILE A O 1
ATOM 2077 N N . PHE A 1 256 ? -1.693 -18.344 -4.488 1 98.62 256 PHE A N 1
ATOM 2078 C CA . PHE A 1 256 ? -1.356 -19.766 -4.551 1 98.62 256 PHE A CA 1
ATOM 2079 C C . PHE A 1 256 ? -0.517 -20.172 -3.346 1 98.62 256 PHE A C 1
ATOM 2081 O O . PHE A 1 256 ? -0.795 -21.188 -2.705 1 98.62 256 PHE A O 1
ATOM 2088 N N . ALA A 1 257 ? 0.444 -19.359 -3.004 1 98.56 257 ALA A N 1
ATOM 2089 C CA . ALA A 1 257 ? 1.345 -19.656 -1.892 1 98.56 257 ALA A CA 1
ATOM 2090 C C . ALA A 1 257 ? 0.591 -19.656 -0.565 1 98.56 257 ALA A C 1
ATOM 2092 O O . ALA A 1 257 ? 0.908 -20.453 0.328 1 98.56 257 ALA A O 1
ATOM 2093 N N . LEU A 1 258 ? -0.4 -18.797 -0.42 1 97.5 258 LEU A N 1
ATOM 2094 C CA . LEU A 1 258 ? -1.192 -18.781 0.805 1 97.5 258 LEU A CA 1
ATOM 2095 C C . LEU A 1 258 ? -1.855 -20.141 1.046 1 97.5 258 LEU A C 1
ATOM 2097 O O . LEU A 1 258 ? -2.131 -20.5 2.191 1 97.5 258 LEU A O 1
ATOM 2101 N N . HIS A 1 259 ? -2.084 -20.875 -0.008 1 96.88 259 HIS A N 1
ATOM 2102 C CA . HIS A 1 259 ? -2.809 -22.141 0.1 1 96.88 259 HIS A CA 1
ATOM 2103 C C . HIS A 1 259 ? -1.854 -23.297 0.347 1 96.88 259 HIS A C 1
ATOM 2105 O O . HIS A 1 259 ? -2.244 -24.312 0.929 1 96.88 259 HIS A O 1
ATOM 2111 N N . ILE A 1 260 ? -0.597 -23.156 0.002 1 97.12 260 ILE A N 1
ATOM 2112 C CA . ILE A 1 260 ? 0.206 -24.375 0.034 1 97.12 260 ILE A CA 1
ATOM 2113 C C . ILE A 1 260 ? 1.347 -24.219 1.035 1 97.12 260 ILE A C 1
ATOM 2115 O O . ILE A 1 260 ? 2.018 -25.188 1.382 1 97.12 260 ILE A O 1
ATOM 2119 N N . CYS A 1 261 ? 1.579 -23 1.519 1 97.56 261 CYS A N 1
ATOM 2120 C CA . CYS A 1 261 ? 2.689 -22.75 2.43 1 97.56 261 CYS A CA 1
ATOM 2121 C C . CYS A 1 261 ? 2.184 -22.312 3.801 1 97.56 261 CYS A C 1
ATOM 2123 O O . CYS A 1 261 ? 1.033 -21.891 3.938 1 97.56 261 CYS A O 1
ATOM 2125 N N . ASP A 1 262 ? 3.078 -22.469 4.742 1 97.31 262 ASP A N 1
ATOM 2126 C CA . ASP A 1 262 ? 2.748 -22.094 6.117 1 97.31 262 ASP A CA 1
ATOM 2127 C C . ASP A 1 262 ? 3.125 -20.656 6.406 1 97.31 262 ASP A C 1
ATOM 2129 O O . ASP A 1 262 ? 2.486 -19.984 7.23 1 97.31 262 ASP A O 1
ATOM 2133 N N . GLN A 1 263 ? 4.168 -20.219 5.785 1 97.62 263 GLN A N 1
ATOM 2134 C CA . GLN A 1 263 ? 4.629 -18.844 5.863 1 97.62 263 GLN A CA 1
ATOM 2135 C C . GLN A 1 263 ? 5.02 -18.312 4.488 1 97.62 263 GLN A C 1
ATOM 2137 O O . GLN A 1 263 ? 5.695 -19 3.721 1 97.62 263 GLN A O 1
ATOM 2142 N N . VAL A 1 264 ? 4.555 -17.078 4.215 1 98.38 264 VAL A N 1
ATOM 2143 C CA . VAL A 1 264 ? 4.777 -16.516 2.885 1 98.38 264 VAL A CA 1
ATOM 2144 C C . VAL A 1 264 ? 5.508 -15.18 3 1 98.38 264 VAL A C 1
ATOM 2146 O O . VAL A 1 264 ? 5.074 -14.289 3.734 1 98.38 264 VAL A O 1
ATOM 2149 N N . SER A 1 265 ? 6.637 -15.094 2.334 1 98.44 265 SER A N 1
ATOM 2150 C CA . SER A 1 265 ? 7.387 -13.852 2.188 1 98.44 265 SER A CA 1
ATOM 2151 C C . SER A 1 265 ? 7.371 -13.359 0.744 1 98.44 265 SER A C 1
ATOM 2153 O O . SER A 1 265 ? 7.535 -14.148 -0.187 1 98.44 265 SER A O 1
ATOM 2155 N N . THR A 1 266 ? 7.102 -12.047 0.603 1 98.5 266 THR A N 1
ATOM 2156 C CA . THR A 1 266 ? 7.062 -11.484 -0.742 1 98.5 266 THR A CA 1
ATOM 2157 C C . THR A 1 266 ? 8.211 -10.492 -0.947 1 98.5 266 THR A C 1
ATOM 2159 O O . THR A 1 266 ? 8.531 -9.711 -0.049 1 98.5 266 THR A O 1
ATOM 2162 N N . PHE A 1 267 ? 8.867 -10.625 -2.092 1 98 267 PHE A N 1
ATOM 2163 C CA . PHE A 1 267 ? 9.969 -9.766 -2.504 1 98 267 PHE A CA 1
ATOM 2164 C C . PHE A 1 267 ? 9.711 -9.18 -3.887 1 98 267 PHE A C 1
ATOM 2166 O O . PHE A 1 267 ? 9.203 -9.867 -4.773 1 98 267 PHE A O 1
ATOM 2173 N N . GLY A 1 268 ? 10.047 -7.941 -4.047 1 96.12 268 GLY A N 1
ATOM 2174 C CA . GLY A 1 268 ? 10.07 -7.387 -5.391 1 96.12 268 GLY A CA 1
ATOM 2175 C C . GLY A 1 268 ? 8.688 -7.062 -5.926 1 96.12 268 GLY A C 1
ATOM 2176 O O . GLY A 1 268 ? 8.406 -7.273 -7.105 1 96.12 268 GLY A O 1
ATOM 2177 N N . PHE A 1 269 ? 7.773 -6.621 -5.086 1 94.94 269 PHE A N 1
ATOM 2178 C CA . PHE A 1 269 ? 6.457 -6.156 -5.5 1 94.94 269 PHE A CA 1
ATOM 2179 C C . PHE A 1 269 ? 6.289 -4.672 -5.219 1 94.94 269 PHE A C 1
ATOM 2181 O O . PHE A 1 269 ? 6.82 -4.156 -4.23 1 94.94 269 PHE A O 1
ATOM 2188 N N . GLY A 1 270 ? 5.562 -3.994 -6.113 1 88.25 270 GLY A N 1
ATOM 2189 C CA . GLY A 1 270 ? 5.34 -2.566 -5.945 1 88.25 270 GLY A CA 1
ATOM 2190 C C . GLY A 1 270 ? 6.336 -1.715 -6.711 1 88.25 270 GLY A C 1
ATOM 2191 O O . GLY A 1 270 ? 7.188 -2.242 -7.43 1 88.25 270 GLY A O 1
ATOM 2192 N N . ALA A 1 271 ? 6.172 -0.439 -6.645 1 85.19 271 ALA A N 1
ATOM 2193 C CA . ALA A 1 271 ? 7.062 0.525 -7.281 1 85.19 271 ALA A CA 1
ATOM 2194 C C . ALA A 1 271 ? 8.344 0.702 -6.473 1 85.19 271 ALA A C 1
ATOM 2196 O O . ALA A 1 271 ? 8.43 0.262 -5.324 1 85.19 271 ALA A O 1
ATOM 2197 N N . ASP A 1 272 ? 9.32 1.267 -7.09 1 85.12 272 ASP A N 1
ATOM 2198 C CA . ASP A 1 272 ? 10.516 1.623 -6.324 1 85.12 272 ASP A CA 1
ATOM 2199 C C . ASP A 1 272 ? 10.273 2.869 -5.477 1 85.12 272 ASP A C 1
ATOM 2201 O O . ASP A 1 272 ? 9.156 3.396 -5.445 1 85.12 272 ASP A O 1
ATOM 2205 N N . GLN A 1 273 ? 11.328 3.266 -4.793 1 79.19 273 GLN A N 1
ATOM 2206 C CA . GLN A 1 273 ? 11.203 4.355 -3.832 1 79.19 273 GLN A CA 1
ATOM 2207 C C . GLN A 1 273 ? 10.836 5.664 -4.523 1 79.19 273 GLN A C 1
ATOM 2209 O O . GLN A 1 273 ? 10.398 6.617 -3.871 1 79.19 273 GLN A O 1
ATOM 2214 N N . TYR A 1 274 ? 10.961 5.746 -5.859 1 81.62 274 TYR A N 1
ATOM 2215 C CA . TYR A 1 274 ? 10.641 6.945 -6.621 1 81.62 274 TYR A CA 1
ATOM 2216 C C . TYR A 1 274 ? 9.281 6.816 -7.301 1 81.62 274 TYR A C 1
ATOM 2218 O O . TYR A 1 274 ? 8.867 7.703 -8.047 1 81.62 274 TYR A O 1
ATOM 2226 N N . GLY A 1 275 ? 8.617 5.684 -7.105 1 80.31 275 GLY A N 1
ATOM 2227 C CA . GLY A 1 275 ? 7.297 5.465 -7.672 1 80.31 275 GLY A CA 1
ATOM 2228 C C . GLY A 1 275 ? 7.34 4.871 -9.062 1 80.31 275 GLY A C 1
ATOM 2229 O O . GLY A 1 275 ? 6.316 4.809 -9.75 1 80.31 275 GLY A O 1
ATOM 2230 N N . ASN A 1 276 ? 8.508 4.441 -9.43 1 82.81 276 ASN A N 1
ATOM 2231 C CA . ASN A 1 276 ? 8.648 3.885 -10.773 1 82.81 276 ASN A CA 1
ATOM 2232 C C . ASN A 1 276 ? 8.344 2.391 -10.797 1 82.81 276 ASN A C 1
ATOM 2234 O O . ASN A 1 276 ? 8.727 1.661 -9.875 1 82.81 276 ASN A O 1
ATOM 2238 N N . TRP A 1 277 ? 7.578 2.053 -11.844 1 81.69 277 TRP A N 1
ATOM 2239 C CA . TRP A 1 277 ? 7.281 0.645 -12.078 1 81.69 277 TRP A CA 1
ATOM 2240 C C . TRP A 1 277 ? 8.109 0.098 -13.234 1 81.69 277 TRP A C 1
ATOM 2242 O O . TRP A 1 277 ? 7.93 0.501 -14.383 1 81.69 277 TRP A O 1
ATOM 2252 N N . TYR A 1 278 ? 9.094 -0.707 -13.023 1 87 278 TYR A N 1
ATOM 2253 C CA . TYR A 1 278 ? 9.938 -1.369 -14.008 1 87 278 TYR A CA 1
ATOM 2254 C C . TYR A 1 278 ? 10.508 -2.67 -13.461 1 87 278 TYR A C 1
ATOM 2256 O O . TYR A 1 278 ? 10.359 -2.965 -12.266 1 87 278 TYR A O 1
ATOM 2264 N N . HIS A 1 279 ? 10.984 -3.469 -14.289 1 92.88 279 HIS A N 1
ATOM 2265 C CA . HIS A 1 279 ? 11.562 -4.738 -13.867 1 92.88 279 HIS A CA 1
ATOM 2266 C C . HIS A 1 279 ? 13.031 -4.574 -13.492 1 92.88 279 HIS A C 1
ATOM 2268 O O . HIS A 1 279 ? 13.75 -3.787 -14.109 1 92.88 279 HIS A O 1
ATOM 2274 N N . TYR A 1 280 ? 13.516 -5.355 -12.57 1 94.19 280 TYR A N 1
ATOM 2275 C CA . TYR A 1 280 ? 14.867 -5.188 -12.047 1 94.19 280 TYR A CA 1
ATOM 2276 C C . TYR A 1 280 ? 15.906 -5.586 -13.094 1 94.19 280 TYR A C 1
ATOM 2278 O O . TYR A 1 280 ? 17.094 -5.246 -12.969 1 94.19 280 TYR A O 1
ATOM 2286 N N . PHE A 1 281 ? 15.445 -6.203 -14.133 1 94.06 281 PHE A N 1
ATOM 2287 C CA . PHE A 1 281 ? 16.375 -6.609 -15.18 1 94.06 281 PHE A CA 1
ATOM 2288 C C . PHE A 1 281 ? 16.219 -5.738 -16.422 1 94.06 281 PHE A C 1
ATOM 2290 O O . PHE A 1 281 ? 16.797 -6.02 -17.469 1 94.06 281 PHE A O 1
ATOM 2297 N N . GLU A 1 282 ? 15.328 -4.711 -16.281 1 86.44 282 GLU A N 1
ATOM 2298 C CA . GLU A 1 282 ? 15.164 -3.752 -17.359 1 86.44 282 GLU A CA 1
ATOM 2299 C C . GLU A 1 282 ? 15.891 -2.445 -17.062 1 86.44 282 GLU A C 1
ATOM 2301 O O . GLU A 1 282 ? 16.094 -2.094 -15.898 1 86.44 282 GLU A O 1
ATOM 2306 N N . LYS A 1 283 ? 16.547 -1.759 -18.062 1 68.75 283 LYS A N 1
ATOM 2307 C CA . LYS A 1 283 ? 17.266 -0.506 -17.859 1 68.75 283 LYS A CA 1
ATOM 2308 C C . LYS A 1 283 ? 16.297 0.657 -17.656 1 68.75 283 LYS A C 1
ATOM 2310 O O . LYS A 1 283 ? 16.562 1.54 -16.828 1 68.75 283 LYS A O 1
ATOM 2315 N N . THR A 1 284 ? 15.445 0.878 -18.688 1 58.09 284 THR A N 1
ATOM 2316 C CA . THR A 1 284 ? 14.695 2.129 -18.719 1 58.09 284 THR A CA 1
ATOM 2317 C C . THR A 1 284 ? 13.359 1.972 -17.984 1 58.09 284 THR A C 1
ATOM 2319 O O . THR A 1 284 ? 12.734 0.91 -18.047 1 58.09 284 THR A O 1
ATOM 2322 N N . SER A 1 285 ? 13.141 2.883 -16.984 1 54.44 285 SER A N 1
ATOM 2323 C CA . SER A 1 285 ? 11.844 3.027 -16.312 1 54.44 285 SER A CA 1
ATOM 2324 C C . SER A 1 285 ? 10.703 3.039 -17.328 1 54.44 285 SER A C 1
ATOM 2326 O O . SER A 1 285 ? 10.703 3.852 -18.25 1 54.44 285 SER A O 1
ATOM 2328 N N . SER A 1 286 ? 10.562 2.039 -18 1 49.31 286 SER A N 1
ATOM 2329 C CA . SER A 1 286 ? 9.375 2.109 -18.828 1 49.31 286 SER A CA 1
ATOM 2330 C C . SER A 1 286 ? 8.102 2.125 -17.984 1 49.31 286 SER A C 1
ATOM 2332 O O . SER A 1 286 ? 8.039 1.479 -16.938 1 49.31 286 SER A O 1
ATOM 2334 N N . ARG A 1 287 ? 7.438 3.285 -18.062 1 47.41 287 ARG A N 1
ATOM 2335 C CA . ARG A 1 287 ? 6.094 3.334 -17.5 1 47.41 287 ARG A CA 1
ATOM 2336 C C . ARG A 1 287 ? 5.344 2.031 -17.766 1 47.41 287 ARG A C 1
ATOM 2338 O O . ARG A 1 287 ? 4.906 1.771 -18.891 1 47.41 287 ARG A O 1
ATOM 2345 N N . VAL A 1 288 ? 5.816 0.905 -17.297 1 43.75 288 VAL A N 1
ATOM 2346 C CA . VAL A 1 288 ? 5.074 -0.337 -17.469 1 43.75 288 VAL A CA 1
ATOM 2347 C C . VAL A 1 288 ? 3.576 -0.063 -17.359 1 43.75 288 VAL A C 1
ATOM 2349 O O . VAL A 1 288 ? 3.105 0.406 -16.312 1 43.75 288 VAL A O 1
ATOM 2352 N N . ARG A 1 289 ? 2.92 0.361 -18.453 1 43.88 289 ARG A N 1
ATOM 2353 C CA . ARG A 1 289 ? 1.471 0.465 -18.594 1 43.88 289 ARG A CA 1
ATOM 2354 C C . ARG A 1 289 ? 0.786 -0.812 -18.109 1 43.88 289 ARG A C 1
ATOM 2356 O O . ARG A 1 289 ? 1.011 -1.888 -18.672 1 43.88 289 ARG A O 1
ATOM 2363 N N . THR A 1 290 ? 0.577 -0.998 -16.828 1 52.72 290 THR A N 1
ATOM 2364 C CA . THR A 1 290 ? -0.195 -2.104 -16.266 1 52.72 290 THR A CA 1
ATOM 2365 C C . THR A 1 290 ? -1.577 -2.176 -16.906 1 52.72 290 THR A C 1
ATOM 2367 O O . THR A 1 290 ? -2.594 -2.1 -16.219 1 52.72 290 THR A O 1
ATOM 2370 N N . GLY A 1 291 ? -1.537 -2.037 -18.219 1 60.88 291 GLY A N 1
ATOM 2371 C CA . GLY A 1 291 ? -2.863 -1.837 -18.781 1 60.88 291 GLY A CA 1
ATOM 2372 C C . GLY A 1 291 ? -3.832 -2.953 -18.438 1 60.88 291 GLY A C 1
ATOM 2373 O O . GLY A 1 291 ? -4.992 -2.697 -18.109 1 60.88 291 GLY A O 1
ATOM 2374 N N . ALA A 1 292 ? -3.326 -4.262 -18.297 1 76.62 292 ALA A N 1
ATOM 2375 C CA . ALA A 1 292 ? -4.332 -5.309 -18.141 1 76.62 292 ALA A CA 1
ATOM 2376 C C . ALA A 1 292 ? -4.605 -5.586 -16.656 1 76.62 292 ALA A C 1
ATOM 2378 O O . ALA A 1 292 ? -5.664 -6.113 -16.312 1 76.62 292 ALA A O 1
ATOM 2379 N N . HIS A 1 293 ? -3.658 -5.227 -15.828 1 86.94 293 HIS A N 1
ATOM 2380 C CA . HIS A 1 293 ? -3.797 -5.477 -14.398 1 86.94 293 HIS A CA 1
ATOM 2381 C C . HIS A 1 293 ? -3.904 -4.172 -13.617 1 86.94 293 HIS A C 1
ATOM 2383 O O . HIS A 1 293 ? -3.406 -3.135 -14.062 1 86.94 293 HIS A O 1
ATOM 2389 N N . SER A 1 294 ? -4.617 -4.289 -12.555 1 86.56 294 SER A N 1
ATOM 2390 C CA . SER A 1 294 ? -4.645 -3.162 -11.633 1 86.56 294 SER A CA 1
ATOM 2391 C C . SER A 1 294 ? -3.543 -3.279 -10.578 1 86.56 294 SER A C 1
ATOM 2393 O O . SER A 1 294 ? -3.801 -3.686 -9.445 1 86.56 294 SER A O 1
ATOM 2395 N N . GLY A 1 295 ? -2.361 -2.859 -10.984 1 86.75 295 GLY A N 1
ATOM 2396 C CA . GLY A 1 295 ? -1.194 -3.012 -10.125 1 86.75 295 GLY A CA 1
ATOM 2397 C C . GLY A 1 295 ? -1.358 -2.354 -8.773 1 86.75 295 GLY A C 1
ATOM 2398 O O . GLY A 1 295 ? -0.954 -2.914 -7.75 1 86.75 295 GLY A O 1
ATOM 2399 N N . SER A 1 296 ? -1.947 -1.189 -8.789 1 83.44 296 SER A N 1
ATOM 2400 C CA . SER A 1 296 ? -2.121 -0.467 -7.535 1 83.44 296 SER A CA 1
ATOM 2401 C C . SER A 1 296 ? -3.064 -1.209 -6.594 1 83.44 296 SER A C 1
ATOM 2403 O O . SER A 1 296 ? -2.805 -1.304 -5.395 1 83.44 296 SER A O 1
ATOM 2405 N N . PHE A 1 297 ? -4.148 -1.783 -7.121 1 89.62 297 PHE A N 1
ATOM 2406 C CA . PHE A 1 297 ? -5.094 -2.512 -6.277 1 89.62 297 PHE A CA 1
ATOM 2407 C C . PHE A 1 297 ? -4.48 -3.812 -5.777 1 89.62 297 PHE A C 1
ATOM 2409 O O . PHE A 1 297 ? -4.676 -4.195 -4.625 1 89.62 297 PHE A O 1
ATOM 2416 N N . GLU A 1 298 ? -3.766 -4.473 -6.656 1 93.81 298 GLU A N 1
ATOM 2417 C CA . GLU A 1 298 ? -3.072 -5.688 -6.238 1 93.81 298 GLU A CA 1
ATOM 2418 C C . GLU A 1 298 ? -2.098 -5.402 -5.098 1 93.81 298 GLU A C 1
ATOM 2420 O O . GLU A 1 298 ? -2.035 -6.152 -4.125 1 93.81 298 GLU A O 1
ATOM 2425 N N . PHE A 1 299 ? -1.407 -4.355 -5.27 1 91.06 299 PHE A N 1
ATOM 2426 C CA . PHE A 1 299 ? -0.457 -3.988 -4.223 1 91.06 299 PHE A CA 1
ATOM 2427 C C . PHE A 1 299 ? -1.183 -3.652 -2.926 1 91.06 299 PHE A C 1
ATOM 2429 O O . PHE A 1 299 ? -0.754 -4.062 -1.846 1 91.06 299 PHE A O 1
ATOM 2436 N N . ASP A 1 300 ? -2.24 -2.922 -2.996 1 88.69 300 ASP A N 1
ATOM 2437 C CA . ASP A 1 300 ? -3.035 -2.58 -1.82 1 88.69 300 ASP A CA 1
ATOM 2438 C C . ASP A 1 300 ? -3.535 -3.838 -1.111 1 88.69 300 ASP A C 1
ATOM 2440 O O . ASP A 1 300 ? -3.525 -3.908 0.119 1 88.69 300 ASP A O 1
ATOM 2444 N N . THR A 1 301 ? -3.994 -4.777 -1.879 1 93.44 301 THR A N 1
ATOM 2445 C CA . THR A 1 301 ? -4.484 -6.031 -1.313 1 93.44 301 THR A CA 1
ATOM 2446 C C . THR A 1 301 ? -3.352 -6.805 -0.646 1 93.44 301 THR A C 1
ATOM 2448 O O . THR A 1 301 ? -3.533 -7.375 0.431 1 93.44 301 THR A O 1
ATOM 2451 N N . MET A 1 302 ? -2.188 -6.75 -1.242 1 94.62 302 MET A N 1
ATOM 2452 C CA . MET A 1 302 ? -1.011 -7.375 -0.644 1 94.62 302 MET A CA 1
ATOM 2453 C C . MET A 1 302 ? -0.669 -6.727 0.693 1 94.62 302 MET A C 1
ATOM 2455 O O . MET A 1 302 ? -0.357 -7.418 1.663 1 94.62 302 MET A O 1
ATOM 2459 N N . MET A 1 303 ? -0.711 -5.461 0.742 1 91.5 303 MET A N 1
ATOM 2460 C CA . MET A 1 303 ? -0.404 -4.746 1.979 1 91.5 303 MET A CA 1
ATOM 2461 C C . MET A 1 303 ? -1.432 -5.066 3.061 1 91.5 303 MET A C 1
ATOM 2463 O O . MET A 1 303 ? -1.096 -5.121 4.246 1 91.5 303 MET A O 1
ATOM 2467 N N . GLN A 1 304 ? -2.705 -5.254 2.625 1 90.69 304 GLN A N 1
ATOM 2468 C CA . GLN A 1 304 ? -3.709 -5.691 3.59 1 90.69 304 GLN A CA 1
ATOM 2469 C C . GLN A 1 304 ? -3.367 -7.07 4.152 1 90.69 304 GLN A C 1
ATOM 2471 O O . GLN A 1 304 ? -3.523 -7.312 5.352 1 90.69 304 GLN A O 1
ATOM 2476 N N . LEU A 1 305 ? -2.904 -7.949 3.303 1 93.94 305 LEU A N 1
ATOM 2477 C CA . LEU A 1 305 ? -2.449 -9.258 3.766 1 93.94 305 LEU A CA 1
ATOM 2478 C C . LEU A 1 305 ? -1.324 -9.109 4.785 1 93.94 305 LEU A C 1
ATOM 2480 O O . LEU A 1 305 ? -1.281 -9.836 5.781 1 93.94 305 LEU A O 1
ATOM 2484 N N . TYR A 1 306 ? -0.429 -8.195 4.59 1 92.88 306 TYR A N 1
ATOM 2485 C CA . TYR A 1 306 ? 0.676 -7.926 5.5 1 92.88 306 TYR A CA 1
ATOM 2486 C C . TYR A 1 306 ? 0.163 -7.422 6.844 1 92.88 306 TYR A C 1
ATOM 2488 O O . TYR A 1 306 ? 0.587 -7.906 7.898 1 92.88 306 TYR A O 1
ATOM 2496 N N . LEU A 1 307 ? -0.766 -6.484 6.715 1 86.94 307 LEU A N 1
ATOM 2497 C CA . LEU A 1 307 ? -1.312 -5.906 7.938 1 86.94 307 LEU A CA 1
ATOM 2498 C C . LEU A 1 307 ? -2.049 -6.957 8.758 1 86.94 307 LEU A C 1
ATOM 2500 O O . LEU A 1 307 ? -2.092 -6.875 9.984 1 86.94 307 LEU A O 1
ATOM 2504 N N . GLU A 1 308 ? -2.516 -7.996 8.07 1 87.75 308 GLU A N 1
ATOM 2505 C CA . GLU A 1 308 ? -3.213 -9.094 8.734 1 87.75 308 GLU A CA 1
ATOM 2506 C C . GLU A 1 308 ? -2.238 -10.188 9.156 1 87.75 308 GLU A C 1
ATOM 2508 O O . GLU A 1 308 ? -2.654 -11.25 9.625 1 87.75 308 GLU A O 1
ATOM 2513 N N . SER A 1 309 ? -1.004 -9.977 8.93 1 88.94 309 SER A N 1
ATOM 2514 C CA . SER A 1 309 ? 0.069 -10.898 9.297 1 88.94 309 SER A CA 1
ATOM 2515 C C . SER A 1 309 ? -0.04 -12.211 8.523 1 88.94 309 SER A C 1
ATOM 2517 O O . SER A 1 309 ? 0.258 -13.273 9.062 1 88.94 309 SER A O 1
ATOM 2519 N N . LYS A 1 310 ? -0.579 -12.125 7.324 1 94.56 310 LYS A N 1
ATOM 2520 C CA . LYS A 1 310 ? -0.714 -13.328 6.504 1 94.56 310 LYS A CA 1
ATOM 2521 C C . LYS A 1 310 ? 0.49 -13.5 5.582 1 94.56 310 LYS A C 1
ATOM 2523 O O . LYS A 1 310 ? 0.781 -14.609 5.137 1 94.56 310 LYS A O 1
ATOM 2528 N N . ILE A 1 311 ? 1.141 -12.359 5.348 1 96.25 311 ILE A N 1
ATOM 2529 C CA . ILE A 1 311 ? 2.383 -12.414 4.586 1 96.25 311 ILE A CA 1
ATOM 2530 C C . ILE A 1 311 ? 3.406 -11.461 5.199 1 96.25 311 ILE A C 1
ATOM 2532 O O . ILE A 1 311 ? 3.053 -10.602 6.004 1 96.25 311 ILE A O 1
ATOM 2536 N N . ARG A 1 312 ? 4.625 -11.758 4.859 1 95.56 312 ARG A N 1
ATOM 2537 C CA . ARG A 1 312 ? 5.715 -10.812 5.086 1 95.56 312 ARG A CA 1
ATOM 2538 C C . ARG A 1 312 ? 6.098 -10.094 3.795 1 95.56 312 ARG A C 1
ATOM 2540 O O . ARG A 1 312 ? 6.09 -10.703 2.719 1 95.56 312 ARG A O 1
ATOM 2547 N N . VAL A 1 313 ? 6.438 -8.844 3.943 1 95.25 313 VAL A N 1
ATOM 2548 C CA . VAL A 1 313 ? 6.762 -8.055 2.762 1 95.25 313 VAL A CA 1
ATOM 2549 C C . VAL A 1 313 ? 8.172 -7.48 2.893 1 95.25 313 VAL A C 1
ATOM 2551 O O . VAL A 1 313 ? 8.492 -6.824 3.889 1 95.25 313 VAL A O 1
ATOM 2554 N N . PHE A 1 314 ? 8.945 -7.703 1.913 1 92.94 314 PHE A N 1
ATOM 2555 C CA . PHE A 1 314 ? 10.281 -7.133 1.795 1 92.94 314 PHE A CA 1
ATOM 2556 C C . PHE A 1 314 ? 10.367 -6.199 0.592 1 92.94 314 PHE A C 1
ATOM 2558 O O . PHE A 1 314 ? 10.539 -6.652 -0.541 1 92.94 314 PHE A O 1
ATOM 2565 N N . ARG A 1 315 ? 10.18 -4.906 0.577 1 83 315 ARG A N 1
ATOM 2566 C CA . ARG A 1 315 ? 9.969 -3.939 -0.497 1 83 315 ARG A CA 1
ATOM 2567 C C . ARG A 1 315 ? 11.297 -3.506 -1.106 1 83 315 ARG A C 1
ATOM 2569 O O . ARG A 1 315 ? 11.352 -3.09 -2.266 1 83 315 ARG A O 1
ATOM 2576 N N . GLY A 1 316 ? 12.398 -3.85 -0.682 1 81.25 316 GLY A N 1
ATOM 2577 C CA . GLY A 1 316 ? 13.672 -3.438 -1.265 1 81.25 316 GLY A CA 1
ATOM 2578 C C . GLY A 1 316 ? 13.883 -1.935 -1.229 1 81.25 316 GLY A C 1
ATOM 2579 O O . GLY A 1 316 ? 13.516 -1.274 -0.253 1 81.25 316 GLY A O 1
ATOM 2580 N N . ARG A 1 317 ? 14.594 -1.291 -2.396 1 77.38 317 ARG A N 1
ATOM 2581 C CA . ARG A 1 317 ? 15.008 0.107 -2.412 1 77.38 317 ARG A CA 1
ATOM 2582 C C . ARG A 1 317 ? 14.125 0.933 -3.342 1 77.38 317 ARG A C 1
ATOM 2584 O O . ARG A 1 317 ? 13.664 0.435 -4.371 1 77.38 317 ARG A O 1
ATOM 2591 N N . MET B 1 1 ? 52.625 -55.594 2.811 1 22.34 1 MET B N 1
ATOM 2592 C CA . MET B 1 1 ? 51.344 -55.812 3.48 1 22.34 1 MET B CA 1
ATOM 2593 C C . MET B 1 1 ? 51.156 -54.812 4.625 1 22.34 1 MET B C 1
ATOM 2595 O O . MET B 1 1 ? 50.344 -55.031 5.508 1 22.34 1 MET B O 1
ATOM 2599 N N . GLN B 1 2 ? 51.969 -53.812 4.73 1 25.81 2 GLN B N 1
ATOM 2600 C CA . GLN B 1 2 ? 52 -52.938 5.902 1 25.81 2 GLN B CA 1
ATOM 2601 C C . GLN B 1 2 ? 50.688 -52.125 6.012 1 25.81 2 GLN B C 1
ATOM 2603 O O . GLN B 1 2 ? 50.344 -51.406 5.078 1 25.81 2 GLN B O 1
ATOM 2608 N N . VAL B 1 3 ? 49.75 -52.594 6.918 1 26.28 3 VAL B N 1
ATOM 2609 C CA . VAL B 1 3 ? 48.406 -52.188 7.344 1 26.28 3 VAL B CA 1
ATOM 2610 C C . VAL B 1 3 ? 48.438 -50.812 8 1 26.28 3 VAL B C 1
ATOM 2612 O O . VAL B 1 3 ? 49.094 -50.656 9.039 1 26.28 3 VAL B O 1
ATOM 2615 N N . LEU B 1 4 ? 48.656 -49.75 7.207 1 25.72 4 LEU B N 1
ATOM 2616 C CA . LEU B 1 4 ? 48.688 -48.406 7.719 1 25.72 4 LEU B CA 1
ATOM 2617 C C . LEU B 1 4 ? 47.406 -48.062 8.469 1 25.72 4 LEU B C 1
ATOM 2619 O O . LEU B 1 4 ? 46.312 -48.219 7.934 1 25.72 4 LEU B O 1
ATOM 2623 N N . ASN B 1 5 ? 47.406 -48.031 9.82 1 24.45 5 ASN B N 1
ATOM 2624 C CA . ASN B 1 5 ? 46.406 -47.875 10.875 1 24.45 5 ASN B CA 1
ATOM 2625 C C . ASN B 1 5 ? 45.75 -46.5 10.828 1 24.45 5 ASN B C 1
ATOM 2627 O O . ASN B 1 5 ? 46.438 -45.469 11.039 1 24.45 5 ASN B O 1
ATOM 2631 N N . ILE B 1 6 ? 44.844 -46.156 9.875 1 29.05 6 ILE B N 1
ATOM 2632 C CA . ILE B 1 6 ? 44.156 -44.875 9.664 1 29.05 6 ILE B CA 1
ATOM 2633 C C . ILE B 1 6 ? 43.25 -44.562 10.852 1 29.05 6 ILE B C 1
ATOM 2635 O O . ILE B 1 6 ? 42.188 -45.188 11 1 29.05 6 ILE B O 1
ATOM 2639 N N . THR B 1 7 ? 43.781 -44.469 12.094 1 24.08 7 THR B N 1
ATOM 2640 C CA . THR B 1 7 ? 43 -44.375 13.328 1 24.08 7 THR B CA 1
ATOM 2641 C C . THR B 1 7 ? 42.094 -43.156 13.305 1 24.08 7 THR B C 1
ATOM 2643 O O . THR B 1 7 ? 40.875 -43.281 13.5 1 24.08 7 THR B O 1
ATOM 2646 N N . HIS B 1 8 ? 42.156 -42.031 14.266 1 23.89 8 HIS B N 1
ATOM 2647 C CA . HIS B 1 8 ? 41.406 -41.469 15.359 1 23.89 8 HIS B CA 1
ATOM 2648 C C . HIS B 1 8 ? 40.75 -40.156 14.953 1 23.89 8 HIS B C 1
ATOM 2650 O O . HIS B 1 8 ? 40.156 -39.469 15.789 1 23.89 8 HIS B O 1
ATOM 2656 N N . ARG B 1 9 ? 40.844 -39.406 13.781 1 27.12 9 ARG B N 1
ATOM 2657 C CA . ARG B 1 9 ? 40.594 -37.969 13.859 1 27.12 9 ARG B CA 1
ATOM 2658 C C . ARG B 1 9 ? 39.094 -37.688 13.977 1 27.12 9 ARG B C 1
ATOM 2660 O O . ARG B 1 9 ? 38.438 -37.5 12.977 1 27.12 9 ARG B O 1
ATOM 2667 N N . ARG B 1 10 ? 38.344 -38.406 14.789 1 28.61 10 ARG B N 1
ATOM 2668 C CA . ARG B 1 10 ? 36.906 -38.219 14.969 1 28.61 10 ARG B CA 1
ATOM 2669 C C . ARG B 1 10 ? 36.594 -36.875 15.625 1 28.61 10 ARG B C 1
ATOM 2671 O O . ARG B 1 10 ? 35.438 -36.531 15.82 1 28.61 10 ARG B O 1
ATOM 2678 N N . GLY B 1 11 ? 37.594 -36.25 16.266 1 29.56 11 GLY B N 1
ATOM 2679 C CA . GLY B 1 11 ? 37.281 -35.188 17.219 1 29.56 11 GLY B CA 1
ATOM 2680 C C . GLY B 1 11 ? 36.812 -33.906 16.547 1 29.56 11 GLY B C 1
ATOM 2681 O O . GLY B 1 11 ? 36.312 -33 17.219 1 29.56 11 GLY B O 1
ATOM 2682 N N . GLN B 1 12 ? 37.219 -33.625 15.32 1 29.84 12 GLN B N 1
ATOM 2683 C CA . GLN B 1 12 ? 37.156 -32.25 14.867 1 29.84 12 GLN B CA 1
ATOM 2684 C C . GLN B 1 12 ? 35.75 -31.859 14.461 1 29.84 12 GLN B C 1
ATOM 2686 O O . GLN B 1 12 ? 35.469 -30.703 14.141 1 29.84 12 GLN B O 1
ATOM 2691 N N . TYR B 1 13 ? 34.875 -32.875 14.211 1 30.05 13 TYR B N 1
ATOM 2692 C CA . TYR B 1 13 ? 33.625 -32.406 13.594 1 30.05 13 TYR B CA 1
ATOM 2693 C C . TYR B 1 13 ? 32.719 -31.734 14.617 1 30.05 13 TYR B C 1
ATOM 2695 O O . TYR B 1 13 ? 31.781 -31.016 14.25 1 30.05 13 TYR B O 1
ATOM 2703 N N . VAL B 1 14 ? 32.875 -32.125 15.898 1 32.84 14 VAL B N 1
ATOM 2704 C CA . VAL B 1 14 ? 31.906 -31.609 16.875 1 32.84 14 VAL B CA 1
ATOM 2705 C C . VAL B 1 14 ? 32.156 -30.125 17.125 1 32.84 14 VAL B C 1
ATOM 2707 O O . VAL B 1 14 ? 31.234 -29.406 17.5 1 32.84 14 VAL B O 1
ATOM 2710 N N . THR B 1 15 ? 33.406 -29.672 16.875 1 32.59 15 THR B N 1
ATOM 2711 C CA . THR B 1 15 ? 33.656 -28.281 17.234 1 32.59 15 THR B CA 1
ATOM 2712 C C . THR B 1 15 ? 32.938 -27.344 16.266 1 32.59 15 THR B C 1
ATOM 2714 O O . THR B 1 15 ? 32.531 -26.25 16.656 1 32.59 15 THR B O 1
ATOM 2717 N N . VAL B 1 16 ? 32.781 -27.781 14.961 1 33.31 16 VAL B N 1
ATOM 2718 C CA . VAL B 1 16 ? 32.219 -26.797 14.031 1 33.31 16 VAL B CA 1
ATOM 2719 C C . VAL B 1 16 ? 30.719 -26.641 14.281 1 33.31 16 VAL B C 1
ATOM 2721 O O . VAL B 1 16 ? 30.172 -25.562 14.039 1 33.31 16 VAL B O 1
ATOM 2724 N N . VAL B 1 17 ? 30.062 -27.672 14.812 1 32.91 17 VAL B N 1
ATOM 2725 C CA . VAL B 1 17 ? 28.609 -27.516 14.969 1 32.91 17 VAL B CA 1
ATOM 2726 C C . VAL B 1 17 ? 28.328 -26.516 16.094 1 32.91 17 VAL B C 1
ATOM 2728 O O . VAL B 1 17 ? 27.344 -25.781 16.047 1 32.91 17 VAL B O 1
ATOM 2731 N N . ILE B 1 18 ? 29.219 -26.438 17.109 1 33.38 18 ILE B N 1
ATOM 2732 C CA . ILE B 1 18 ? 28.922 -25.547 18.234 1 33.38 18 ILE B CA 1
ATOM 2733 C C . ILE B 1 18 ? 29.109 -24.094 17.797 1 33.38 18 ILE B C 1
ATOM 2735 O O . ILE B 1 18 ? 28.344 -23.203 18.219 1 33.38 18 ILE B O 1
ATOM 2739 N N . CYS B 1 19 ? 30.062 -23.859 16.859 1 30.89 19 CYS B N 1
ATOM 2740 C CA . CYS B 1 19 ? 30.297 -22.453 16.531 1 30.89 19 CYS B CA 1
ATOM 2741 C C . CYS B 1 19 ? 29.141 -21.906 15.68 1 30.89 19 CYS B C 1
ATOM 2743 O O . CYS B 1 19 ? 28.859 -20.703 15.727 1 30.89 19 CYS B O 1
ATOM 2745 N N . VAL B 1 20 ? 28.531 -22.75 14.836 1 32.44 20 VAL B N 1
ATOM 2746 C CA . VAL B 1 20 ? 27.484 -22.188 13.984 1 32.44 20 VAL B CA 1
ATOM 2747 C C . VAL B 1 20 ? 26.219 -21.938 14.812 1 32.44 20 VAL B C 1
ATOM 2749 O O . VAL B 1 20 ? 25.469 -21 14.531 1 32.44 20 VAL B O 1
ATOM 2752 N N . ILE B 1 21 ? 25.938 -22.703 15.844 1 32.53 21 ILE B N 1
ATOM 2753 C CA . ILE B 1 21 ? 24.75 -22.438 16.656 1 32.53 21 ILE B CA 1
ATOM 2754 C C . ILE B 1 21 ? 24.953 -21.125 17.438 1 32.53 21 ILE B C 1
ATOM 2756 O O . ILE B 1 21 ? 24.016 -20.344 17.562 1 32.53 21 ILE B O 1
ATOM 2760 N N . ILE B 1 22 ? 26.219 -20.797 17.875 1 31.5 22 ILE B N 1
ATOM 2761 C CA . ILE B 1 22 ? 26.406 -19.578 18.641 1 31.5 22 ILE B CA 1
ATOM 2762 C C . ILE B 1 22 ? 26.234 -18.359 17.734 1 31.5 22 ILE B C 1
ATOM 2764 O O . ILE B 1 22 ? 25.641 -17.359 18.141 1 31.5 22 ILE B O 1
ATOM 2768 N N . LEU B 1 23 ? 26.641 -18.422 16.422 1 30.34 23 LEU B N 1
ATOM 2769 C CA . LEU B 1 23 ? 26.531 -17.234 15.594 1 30.34 23 LEU B CA 1
ATOM 2770 C C . LEU B 1 23 ? 25.078 -16.953 15.219 1 30.34 23 LEU B C 1
ATOM 2772 O O . LEU B 1 23 ? 24.656 -15.797 15.156 1 30.34 23 LEU B O 1
ATOM 2776 N N . CYS B 1 24 ? 24.234 -17.938 14.922 1 29.53 24 CYS B N 1
ATOM 2777 C CA . CYS B 1 24 ? 22.859 -17.641 14.531 1 29.53 24 CYS B CA 1
ATOM 2778 C C . CYS B 1 24 ? 22.062 -17.125 15.711 1 29.53 24 CYS B C 1
ATOM 2780 O O . CYS B 1 24 ? 21.031 -16.469 15.531 1 29.53 24 CYS B O 1
ATOM 2782 N N . MET B 1 25 ? 22.344 -17.531 16.953 1 30.16 25 MET B N 1
ATOM 2783 C CA . MET B 1 25 ? 21.625 -16.969 18.094 1 30.16 25 MET B CA 1
ATOM 2784 C C . MET B 1 25 ? 21.984 -15.492 18.281 1 30.16 25 MET B C 1
ATOM 2786 O O . MET B 1 25 ? 21.312 -14.781 19.031 1 30.16 25 MET B O 1
ATOM 2790 N N . HIS B 1 26 ? 23.219 -15.07 17.953 1 32.47 26 HIS B N 1
ATOM 2791 C CA . HIS B 1 26 ? 23.562 -13.672 18.188 1 32.47 26 HIS B CA 1
ATOM 2792 C C . HIS B 1 26 ? 22.781 -12.75 17.281 1 32.47 26 HIS B C 1
ATOM 2794 O O . HIS B 1 26 ? 22.703 -11.539 17.516 1 32.47 26 HIS B O 1
ATOM 2800 N N . LEU B 1 27 ? 22.422 -13.188 16.062 1 31.95 27 LEU B N 1
ATOM 2801 C CA . LEU B 1 27 ? 21.781 -12.211 15.188 1 31.95 27 LEU B CA 1
ATOM 2802 C C . LEU B 1 27 ? 20.359 -11.914 15.656 1 31.95 27 LEU B C 1
ATOM 2804 O O . LEU B 1 27 ? 19.75 -10.922 15.242 1 31.95 27 LEU B O 1
ATOM 2808 N N . VAL B 1 28 ? 19.672 -12.906 16.281 1 34.5 28 VAL B N 1
ATOM 2809 C CA . VAL B 1 28 ? 18.312 -12.586 16.656 1 34.5 28 VAL B CA 1
ATOM 2810 C C . VAL B 1 28 ? 18.312 -11.727 17.922 1 34.5 28 VAL B C 1
ATOM 2812 O O . VAL B 1 28 ? 17.297 -11.109 18.266 1 34.5 28 VAL B O 1
ATOM 2815 N N . PHE B 1 29 ? 19.234 -11.969 18.859 1 31.78 29 PHE B N 1
ATOM 2816 C CA . PHE B 1 29 ? 19.203 -11.148 20.062 1 31.78 29 PHE B CA 1
ATOM 2817 C C . PHE B 1 29 ? 19.828 -9.781 19.812 1 31.78 29 PHE B C 1
ATOM 2819 O O . PHE B 1 29 ? 21.047 -9.656 19.781 1 31.78 29 PHE B O 1
ATOM 2826 N N . GLN B 1 30 ? 19.203 -8.906 19.109 1 36 30 GLN B N 1
ATOM 2827 C CA . GLN B 1 30 ? 19.719 -7.566 19.359 1 36 30 GLN B CA 1
ATOM 2828 C C . GLN B 1 30 ? 19.766 -7.266 20.859 1 36 30 GLN B C 1
ATOM 2830 O O . GLN B 1 30 ? 18.766 -7.48 21.562 1 36 30 GLN B O 1
ATOM 2835 N N . PRO B 1 31 ? 20.797 -7.309 21.516 1 38.44 31 PRO B N 1
ATOM 2836 C CA . PRO B 1 31 ? 20.781 -6.914 22.922 1 38.44 31 PRO B CA 1
ATOM 2837 C C . PRO B 1 31 ? 19.828 -5.754 23.203 1 38.44 31 PRO B C 1
ATOM 2839 O O . PRO B 1 31 ? 19.594 -4.918 22.328 1 38.44 31 PRO B O 1
ATOM 2842 N N . PRO B 1 32 ? 18.891 -5.93 24.188 1 40.91 32 PRO B N 1
ATOM 2843 C CA . PRO B 1 32 ? 18.188 -4.707 24.594 1 40.91 32 PRO B CA 1
ATOM 2844 C C . PRO B 1 32 ? 19.109 -3.484 24.625 1 40.91 32 PRO B C 1
ATOM 2846 O O . PRO B 1 32 ? 20.219 -3.557 25.141 1 40.91 32 PRO B O 1
ATOM 2849 N N . THR B 1 33 ? 19.062 -2.686 23.625 1 42.97 33 THR B N 1
ATOM 2850 C CA . THR B 1 33 ? 19.828 -1.444 23.734 1 42.97 33 THR B CA 1
ATOM 2851 C C . THR B 1 33 ? 19.766 -0.888 25.156 1 42.97 33 THR B C 1
ATOM 2853 O O . THR B 1 33 ? 18.781 -1.072 25.859 1 42.97 33 THR B O 1
ATOM 2856 N N . ASP B 1 34 ? 20.797 -0.676 25.75 1 44.62 34 ASP B N 1
ATOM 2857 C CA . ASP B 1 34 ? 20.891 0.055 27.016 1 44.62 34 ASP B CA 1
ATOM 2858 C C . ASP B 1 34 ? 19.859 1.174 27.078 1 44.62 34 ASP B C 1
ATOM 2860 O O . ASP B 1 34 ? 19.766 1.999 26.172 1 44.62 34 ASP B O 1
ATOM 2864 N N . PRO B 1 35 ? 18.812 1.057 27.922 1 50.06 35 PRO B N 1
ATOM 2865 C CA . PRO B 1 35 ? 17.812 2.119 28.125 1 50.06 35 PRO B CA 1
ATOM 2866 C C . PRO B 1 35 ? 18.406 3.516 27.984 1 50.06 35 PRO B C 1
ATOM 2868 O O . PRO B 1 35 ? 17.703 4.461 27.625 1 50.06 35 PRO B O 1
ATOM 2871 N N . SER B 1 36 ? 19.547 3.68 28.438 1 52.56 36 SER B N 1
ATOM 2872 C CA . SER B 1 36 ? 20.188 4.992 28.453 1 52.56 36 SER B CA 1
ATOM 2873 C C . SER B 1 36 ? 20.375 5.527 27.031 1 52.56 36 SER B C 1
ATOM 2875 O O . SER B 1 36 ? 20.484 6.738 26.828 1 52.56 36 SER B O 1
ATOM 2877 N N . GLU B 1 37 ? 20.328 4.711 26.016 1 63.69 37 GLU B N 1
ATOM 2878 C CA . GLU B 1 37 ? 20.656 5.156 24.672 1 63.69 37 GLU B CA 1
ATOM 2879 C C . GLU B 1 37 ? 19.406 5.277 23.812 1 63.69 37 GLU B C 1
ATOM 2881 O O . GLU B 1 37 ? 19.484 5.57 22.625 1 63.69 37 GLU B O 1
ATOM 2886 N N . ARG B 1 38 ? 18.266 5.301 24.531 1 75.56 38 ARG B N 1
ATOM 2887 C CA . ARG B 1 38 ? 17.031 5.367 23.75 1 75.56 38 ARG B CA 1
ATOM 2888 C C . ARG B 1 38 ? 16.625 6.812 23.484 1 75.56 38 ARG B C 1
ATOM 2890 O O . ARG B 1 38 ? 16.875 7.695 24.312 1 75.56 38 ARG B O 1
ATOM 2897 N N . CYS B 1 39 ? 16.047 7.035 22.344 1 85.94 39 CYS B N 1
ATOM 2898 C CA . CYS B 1 39 ? 15.641 8.375 21.938 1 85.94 39 CYS B CA 1
ATOM 2899 C C . CYS B 1 39 ? 14.305 8.758 22.547 1 85.94 39 CYS B C 1
ATOM 2901 O O . CYS B 1 39 ? 13.93 9.93 22.547 1 85.94 39 CYS B O 1
ATOM 2903 N N . CYS B 1 40 ? 13.523 7.773 23.109 1 93.69 40 CYS B N 1
ATOM 2904 C CA . CYS B 1 40 ? 12.242 8.039 23.75 1 93.69 40 CYS B CA 1
ATOM 2905 C C . CYS B 1 40 ? 11.852 6.906 24.688 1 93.69 40 CYS B C 1
ATOM 2907 O O . CYS B 1 40 ? 12.586 5.922 24.812 1 93.69 40 CYS B O 1
ATOM 2909 N N . ALA B 1 41 ? 10.758 7.027 25.438 1 94 41 ALA B N 1
ATOM 2910 C CA . ALA B 1 41 ? 10.344 6.059 26.438 1 94 41 ALA B CA 1
ATOM 2911 C C . ALA B 1 41 ? 9.352 5.051 25.859 1 94 41 ALA B C 1
ATOM 2913 O O . ALA B 1 41 ? 8.867 4.172 26.578 1 94 41 ALA B O 1
ATOM 2914 N N . CYS B 1 42 ? 9.008 5.168 24.594 1 94.5 42 CYS B N 1
ATOM 2915 C CA . CYS B 1 42 ? 8.078 4.234 23.969 1 94.5 42 CYS B CA 1
ATOM 2916 C C . CYS B 1 42 ? 8.781 2.932 23.609 1 94.5 42 CYS B C 1
ATOM 2918 O O . CYS B 1 42 ? 10.016 2.867 23.594 1 94.5 42 CYS B O 1
ATOM 2920 N N . LYS B 1 43 ? 7.973 1.891 23.391 1 88.5 43 LYS B N 1
ATOM 2921 C CA . LYS B 1 43 ? 8.531 0.617 22.953 1 88.5 43 LYS B CA 1
ATOM 2922 C C . LYS B 1 43 ? 9.305 0.78 21.641 1 88.5 43 LYS B C 1
ATOM 2924 O O . LYS B 1 43 ? 10.398 0.24 21.484 1 88.5 43 LYS B O 1
ATOM 2929 N N . ASP B 1 44 ? 8.672 1.501 20.719 1 89.19 44 ASP B N 1
ATOM 2930 C CA . ASP B 1 44 ? 9.289 1.877 19.453 1 89.19 44 ASP B CA 1
ATOM 2931 C C . ASP B 1 44 ? 9.266 3.393 19.25 1 89.19 44 ASP B C 1
ATOM 2933 O O . ASP B 1 44 ? 8.258 4.043 19.547 1 89.19 44 ASP B O 1
ATOM 2937 N N . CYS B 1 45 ? 10.438 3.887 18.875 1 92.75 45 CYS B N 1
ATOM 2938 C CA . CYS B 1 45 ? 10.531 5.332 18.703 1 92.75 45 CYS B CA 1
ATOM 2939 C C . CYS B 1 45 ? 10.773 5.68 17.234 1 92.75 45 CYS B C 1
ATOM 2941 O O . CYS B 1 45 ? 11.664 5.121 16.594 1 92.75 45 CYS B O 1
ATOM 2943 N N . VAL B 1 46 ? 10.016 6.605 16.719 1 92.12 46 VAL B N 1
ATOM 2944 C CA . VAL B 1 46 ? 10.102 7.047 15.336 1 92.12 46 VAL B CA 1
ATOM 2945 C C . VAL B 1 46 ? 11.547 7.418 15 1 92.12 46 VAL B C 1
ATOM 2947 O O . VAL B 1 46 ? 12.062 7.055 13.938 1 92.12 46 VAL B O 1
ATOM 2950 N N . ARG B 1 47 ? 12.266 8.047 15.922 1 87.81 47 ARG B N 1
ATOM 2951 C CA . ARG B 1 47 ? 13.555 8.648 15.609 1 87.81 47 ARG B CA 1
ATOM 2952 C C . ARG B 1 47 ? 14.688 7.66 15.82 1 87.81 47 ARG B C 1
ATOM 2954 O O . ARG B 1 47 ? 15.852 7.977 15.57 1 87.81 47 ARG B O 1
ATOM 2961 N N . GLU B 1 48 ? 14.359 6.539 16.266 1 86.12 48 GLU B N 1
ATOM 2962 C CA . GLU B 1 48 ? 15.398 5.523 16.391 1 86.12 48 GLU B CA 1
ATOM 2963 C C . GLU B 1 48 ? 15.906 5.07 15.023 1 86.12 48 GLU B C 1
ATOM 2965 O O . GLU B 1 48 ? 15.117 4.891 14.094 1 86.12 48 GLU B O 1
ATOM 2970 N N . LYS B 1 49 ? 17.203 5.07 14.938 1 75.25 49 LYS B N 1
ATOM 2971 C CA . LYS B 1 49 ? 17.797 4.691 13.656 1 75.25 49 LYS B CA 1
ATOM 2972 C C . LYS B 1 49 ? 17.469 3.246 13.305 1 75.25 49 LYS B C 1
ATOM 2974 O O . LYS B 1 49 ? 17.469 2.369 14.172 1 75.25 49 LYS B O 1
ATOM 2979 N N . SER B 1 50 ? 16.812 3.17 12.188 1 68.81 50 SER B N 1
ATOM 2980 C CA . SER B 1 50 ? 16.531 1.849 11.625 1 68.81 50 SER B CA 1
ATOM 2981 C C . SER B 1 50 ? 17.625 1.42 10.664 1 68.81 50 SER B C 1
ATOM 2983 O O . SER B 1 50 ? 18.5 2.217 10.312 1 68.81 50 SER B O 1
ATOM 2985 N N . HIS B 1 51 ? 17.766 0.24 10.445 1 66.75 51 HIS B N 1
ATOM 2986 C CA . HIS B 1 51 ? 18.703 -0.285 9.453 1 66.75 51 HIS B CA 1
ATOM 2987 C C . HIS B 1 51 ? 18.406 0.278 8.062 1 66.75 51 HIS B C 1
ATOM 2989 O O . HIS B 1 51 ? 19.281 0.275 7.191 1 66.75 51 HIS B O 1
ATOM 2995 N N . SER B 1 52 ? 17.281 0.981 8.031 1 70 52 SER B N 1
ATOM 2996 C CA . SER B 1 52 ? 16.875 1.414 6.695 1 70 52 SER B CA 1
ATOM 2997 C C . SER B 1 52 ? 17.531 2.732 6.316 1 70 52 SER B C 1
ATOM 2999 O O . SER B 1 52 ? 17.547 3.68 7.105 1 70 52 SER B O 1
ATOM 3001 N N . THR B 1 53 ? 18.156 2.797 5.129 1 81.56 53 THR B N 1
ATOM 3002 C CA . THR B 1 53 ? 18.75 4.023 4.605 1 81.56 53 THR B CA 1
ATOM 3003 C C . THR B 1 53 ? 17.688 4.945 4.035 1 81.56 53 THR B C 1
ATOM 3005 O O . THR B 1 53 ? 17.844 6.164 4.008 1 81.56 53 THR B O 1
ATOM 3008 N N . TRP B 1 54 ? 16.547 4.34 3.684 1 87.44 54 TRP B N 1
ATOM 3009 C CA . TRP B 1 54 ? 15.492 5.117 3.025 1 87.44 54 TRP B CA 1
ATOM 3010 C C . TRP B 1 54 ? 14.953 6.199 3.953 1 87.44 54 TRP B C 1
ATOM 3012 O O . TRP B 1 54 ? 14.93 7.379 3.594 1 87.44 54 TRP B O 1
ATOM 3022 N N . PHE B 1 55 ? 14.578 5.836 5.148 1 92.44 55 PHE B N 1
ATOM 3023 C CA . PHE B 1 55 ? 14.008 6.793 6.09 1 92.44 55 PHE B CA 1
ATOM 3024 C C . PHE B 1 55 ? 15.039 7.844 6.484 1 92.44 55 PHE B C 1
ATOM 3026 O O . PHE B 1 55 ? 14.734 9.039 6.508 1 92.44 55 PHE B O 1
ATOM 3033 N N . ASN B 1 56 ? 16.219 7.344 6.715 1 89.44 56 ASN B N 1
ATOM 3034 C CA . ASN B 1 56 ? 17.281 8.227 7.184 1 89.44 56 ASN B CA 1
ATOM 3035 C C . ASN B 1 56 ? 17.625 9.289 6.141 1 89.44 56 ASN B C 1
ATOM 3037 O O . ASN B 1 56 ? 17.984 10.414 6.492 1 89.44 56 ASN B O 1
ATOM 3041 N N . GLU B 1 57 ? 17.453 8.922 4.961 1 90.38 57 GLU B N 1
ATOM 3042 C CA . GLU B 1 57 ? 17.797 9.844 3.879 1 90.38 57 GLU B CA 1
ATOM 3043 C C . GLU B 1 57 ? 16.703 10.891 3.689 1 90.38 57 GLU B C 1
ATOM 3045 O O . GLU B 1 57 ? 16.969 12.016 3.26 1 90.38 57 GLU B O 1
ATOM 3050 N N . LEU B 1 58 ? 15.547 10.539 4.094 1 94.31 58 LEU B N 1
ATOM 3051 C CA . LEU B 1 58 ? 14.422 11.422 3.816 1 94.31 58 LEU B CA 1
ATOM 3052 C C . LEU B 1 58 ? 14.109 12.305 5.02 1 94.31 58 LEU B C 1
ATOM 3054 O O . LEU B 1 58 ? 13.75 13.477 4.863 1 94.31 58 LEU B O 1
ATOM 3058 N N . PHE B 1 59 ? 14.305 11.789 6.195 1 95.69 59 PHE B N 1
ATOM 3059 C CA . PHE B 1 59 ? 13.898 12.484 7.414 1 95.69 59 PHE B CA 1
ATOM 3060 C C . PHE B 1 59 ? 14.883 13.602 7.75 1 95.69 59 PHE B C 1
ATOM 3062 O O . PHE B 1 59 ? 16.078 13.352 7.918 1 95.69 59 PHE B O 1
ATOM 3069 N N . ASP B 1 60 ? 14.352 14.812 7.816 1 96 60 ASP B N 1
ATOM 3070 C CA . ASP B 1 60 ? 15.141 15.977 8.195 1 96 60 ASP B CA 1
ATOM 3071 C C . ASP B 1 60 ? 14.672 16.547 9.531 1 96 60 ASP B C 1
ATOM 3073 O O . ASP B 1 60 ? 13.672 17.266 9.594 1 96 60 ASP B O 1
ATOM 3077 N N . PRO B 1 61 ? 15.461 16.281 10.57 1 92.38 61 PRO B N 1
ATOM 3078 C CA . PRO B 1 61 ? 15.031 16.734 11.891 1 92.38 61 PRO B CA 1
ATOM 3079 C C . PRO B 1 61 ? 15.102 18.25 12.039 1 92.38 61 PRO B C 1
ATOM 3081 O O . PRO B 1 61 ? 14.539 18.812 12.984 1 92.38 61 PRO B O 1
ATOM 3084 N N . SER B 1 62 ? 15.703 18.953 11.125 1 94.25 62 SER B N 1
ATOM 3085 C CA . SER B 1 62 ? 15.93 20.391 11.266 1 94.25 62 SER B CA 1
ATOM 3086 C C . SER B 1 62 ? 14.914 21.188 10.469 1 94.25 62 SER B C 1
ATOM 3088 O O . SER B 1 62 ? 14.914 22.422 10.508 1 94.25 62 SER B O 1
ATOM 3090 N N . ILE B 1 63 ? 14.016 20.516 9.789 1 96.5 63 ILE B N 1
ATOM 3091 C CA . ILE B 1 63 ? 13.039 21.188 8.953 1 96.5 63 ILE B CA 1
ATOM 3092 C C . ILE B 1 63 ? 12.148 22.078 9.82 1 96.5 63 ILE B C 1
ATOM 3094 O O . ILE B 1 63 ? 11.773 21.703 10.93 1 96.5 63 ILE B O 1
ATOM 3098 N N . GLN B 1 64 ? 11.867 23.266 9.312 1 94.69 64 GLN B N 1
ATOM 3099 C CA . GLN B 1 64 ? 10.938 24.156 9.992 1 94.69 64 GLN B CA 1
ATOM 3100 C C . GLN B 1 64 ? 9.492 23.703 9.805 1 94.69 64 GLN B C 1
ATOM 3102 O O . GLN B 1 64 ? 8.961 23.781 8.695 1 94.69 64 GLN B O 1
ATOM 3107 N N . LEU B 1 65 ? 8.844 23.375 10.875 1 97.06 65 LEU B N 1
ATOM 3108 C CA . LEU B 1 65 ? 7.5 22.812 10.797 1 97.06 65 LEU B CA 1
ATOM 3109 C C . LEU B 1 65 ? 6.445 23.906 10.75 1 97.06 65 LEU B C 1
ATOM 3111 O O . LEU B 1 65 ? 5.5 23.844 9.961 1 97.06 65 LEU B O 1
ATOM 3115 N N . LEU B 1 66 ? 6.664 24.922 11.609 1 97.31 66 LEU B N 1
ATOM 3116 C CA . LEU B 1 66 ? 5.656 25.953 11.812 1 97.31 66 LEU B CA 1
ATOM 3117 C C . LEU B 1 66 ? 6.23 27.328 11.508 1 97.31 66 LEU B C 1
ATOM 3119 O O . LEU B 1 66 ? 7.414 27.578 11.742 1 97.31 66 LEU B O 1
ATOM 3123 N N . LEU B 1 67 ? 5.379 28.188 11.031 1 96.38 67 LEU B N 1
ATOM 3124 C CA . LEU B 1 67 ? 5.75 29.578 10.828 1 96.38 67 LEU B CA 1
ATOM 3125 C C . LEU B 1 67 ? 5.82 30.312 12.156 1 96.38 67 LEU B C 1
ATOM 3127 O O . LEU B 1 67 ? 4.926 30.188 12.992 1 96.38 67 LEU B O 1
ATOM 3131 N N . THR B 1 68 ? 6.895 31.031 12.367 1 95 68 THR B N 1
ATOM 3132 C CA . THR B 1 68 ? 7.102 31.859 13.547 1 95 68 THR B CA 1
ATOM 3133 C C . THR B 1 68 ? 7.746 33.188 13.156 1 95 68 THR B C 1
ATOM 3135 O O . THR B 1 68 ? 8.188 33.375 12.016 1 95 68 THR B O 1
ATOM 3138 N N . ARG B 1 69 ? 7.773 34.125 14.109 1 94.19 69 ARG B N 1
ATOM 3139 C CA . ARG B 1 69 ? 8.43 35.406 13.867 1 94.19 69 ARG B CA 1
ATOM 3140 C C . ARG B 1 69 ? 9.922 35.219 13.602 1 94.19 69 ARG B C 1
ATOM 3142 O O . ARG B 1 69 ? 10.547 36 12.906 1 94.19 69 ARG B O 1
ATOM 3149 N N . GLY B 1 70 ? 10.438 34.125 14.023 1 93.06 70 GLY B N 1
ATOM 3150 C CA . GLY B 1 70 ? 11.859 33.844 13.875 1 93.06 70 GLY B CA 1
ATOM 3151 C C . GLY B 1 70 ? 12.219 33.219 12.547 1 93.06 70 GLY B C 1
ATOM 3152 O O . GLY B 1 70 ? 13.398 33.156 12.188 1 93.06 70 GLY B O 1
ATOM 3153 N N . ASN B 1 71 ? 11.156 32.812 11.766 1 95 71 ASN B N 1
ATOM 3154 C CA . ASN B 1 71 ? 11.523 32.062 10.562 1 95 71 ASN B CA 1
ATOM 3155 C C . ASN B 1 71 ? 10.602 32.406 9.391 1 95 71 ASN B C 1
ATOM 3157 O O . ASN B 1 71 ? 10.492 31.641 8.438 1 95 71 ASN B O 1
ATOM 3161 N N . TYR B 1 72 ? 9.922 33.5 9.445 1 95.5 72 TYR B N 1
ATOM 3162 C CA . TYR B 1 72 ? 8.898 33.812 8.461 1 95.5 72 TYR B CA 1
ATOM 3163 C C . TYR B 1 72 ? 9.531 34.281 7.152 1 95.5 72 TYR B C 1
ATOM 3165 O O . TYR B 1 72 ? 8.852 34.375 6.125 1 95.5 72 TYR B O 1
ATOM 3173 N N . VAL B 1 73 ? 10.805 34.688 7.176 1 96.5 73 VAL B N 1
ATOM 3174 C CA . VAL B 1 73 ? 11.484 35.062 5.938 1 96.5 73 VAL B CA 1
ATOM 3175 C C . VAL B 1 73 ? 11.805 33.812 5.117 1 96.5 73 VAL B C 1
ATOM 3177 O O . VAL B 1 73 ? 12.609 32.969 5.535 1 96.5 73 VAL B O 1
ATOM 3180 N N . LEU B 1 74 ? 11.188 33.75 3.949 1 97.06 74 LEU B N 1
ATOM 3181 C CA . LEU B 1 74 ? 11.352 32.562 3.098 1 97.06 74 LEU B CA 1
ATOM 3182 C C . LEU B 1 74 ? 12.508 32.75 2.123 1 97.06 74 LEU B C 1
ATOM 3184 O O . LEU B 1 74 ? 12.672 33.844 1.557 1 97.06 74 LEU B O 1
ATOM 3188 N N . ASN B 1 75 ? 13.312 31.766 1.968 1 95.81 75 ASN B N 1
ATOM 3189 C CA . ASN B 1 75 ? 14.305 31.844 0.899 1 95.81 75 ASN B CA 1
ATOM 3190 C C . ASN B 1 75 ? 13.648 31.797 -0.478 1 95.81 75 ASN B C 1
ATOM 3192 O O . ASN B 1 75 ? 12.477 31.438 -0.6 1 95.81 75 ASN B O 1
ATOM 3196 N N . LYS B 1 76 ? 14.367 32.125 -1.497 1 96.5 76 LYS B N 1
ATOM 3197 C CA . LYS B 1 76 ? 13.844 32.312 -2.848 1 96.5 76 LYS B CA 1
ATOM 3198 C C . LYS B 1 76 ? 13.25 31.031 -3.389 1 96.5 76 LYS B C 1
ATOM 3200 O O . LYS B 1 76 ? 12.188 31.031 -4.016 1 96.5 76 LYS B O 1
ATOM 3205 N N . ASP B 1 77 ? 13.906 29.953 -3.145 1 97.12 77 ASP B N 1
ATOM 3206 C CA . ASP B 1 77 ? 13.477 28.656 -3.66 1 97.12 77 ASP B CA 1
ATOM 3207 C C . ASP B 1 77 ? 12.148 28.234 -3.035 1 97.12 77 ASP B C 1
ATOM 3209 O O . ASP B 1 77 ? 11.242 27.781 -3.736 1 97.12 77 ASP B O 1
ATOM 3213 N N . VAL B 1 78 ? 12.008 28.391 -1.736 1 97.62 78 VAL B N 1
ATOM 3214 C CA . VAL B 1 78 ? 10.789 28.031 -1.021 1 97.62 78 VAL B CA 1
ATOM 3215 C C . VAL B 1 78 ? 9.648 28.953 -1.462 1 97.62 78 VAL B C 1
ATOM 3217 O O . VAL B 1 78 ? 8.539 28.484 -1.734 1 97.62 78 VAL B O 1
ATOM 3220 N N . TYR B 1 79 ? 9.992 30.219 -1.52 1 95.62 79 TYR B N 1
ATOM 3221 C CA . TYR B 1 79 ? 8.984 31.188 -1.904 1 95.62 79 TYR B CA 1
ATOM 3222 C C . TYR B 1 79 ? 8.453 30.906 -3.305 1 95.62 79 TYR B C 1
ATOM 3224 O O . TYR B 1 79 ? 7.238 30.906 -3.529 1 95.62 79 TYR B O 1
ATOM 3232 N N . LYS B 1 80 ? 9.32 30.672 -4.238 1 94.69 80 LYS B N 1
ATOM 3233 C CA . LYS B 1 80 ? 8.93 30.375 -5.617 1 94.69 80 LYS B CA 1
ATOM 3234 C C . LYS B 1 80 ? 8.07 29.125 -5.688 1 94.69 80 LYS B C 1
ATOM 3236 O O . LYS B 1 80 ? 7.031 29.109 -6.352 1 94.69 80 LYS B O 1
ATOM 3241 N N . TYR B 1 81 ? 8.508 28.062 -5.031 1 96.38 81 TYR B N 1
ATOM 3242 C CA . TYR B 1 81 ? 7.727 26.828 -4.977 1 96.38 81 TYR B CA 1
ATOM 3243 C C . TYR B 1 81 ? 6.332 27.094 -4.422 1 96.38 81 TYR B C 1
ATOM 3245 O O . TYR B 1 81 ? 5.332 26.703 -5.027 1 96.38 81 TYR B O 1
ATOM 3253 N N . TRP B 1 82 ? 6.328 27.781 -3.295 1 95.81 82 TRP B N 1
ATOM 3254 C CA . TRP B 1 82 ? 5.09 27.984 -2.551 1 95.81 82 TRP B CA 1
ATOM 3255 C C . TRP B 1 82 ? 4.105 28.844 -3.35 1 95.81 82 TRP B C 1
ATOM 3257 O O . TRP B 1 82 ? 2.922 28.516 -3.443 1 95.81 82 TRP B O 1
ATOM 3267 N N . LYS B 1 83 ? 4.547 29.844 -3.996 1 92.44 83 LYS B N 1
ATOM 3268 C CA . LYS B 1 83 ? 3.705 30.719 -4.805 1 92.44 83 LYS B CA 1
ATOM 3269 C C . LYS B 1 83 ? 3.156 29.969 -6.023 1 92.44 83 LYS B C 1
ATOM 3271 O O . LYS B 1 83 ? 2.111 30.344 -6.562 1 92.44 83 LYS B O 1
ATOM 3276 N N . GLY B 1 84 ? 3.846 28.859 -6.379 1 91.38 84 GLY B N 1
ATOM 3277 C CA . GLY B 1 84 ? 3.445 28.094 -7.551 1 91.38 84 GLY B CA 1
ATOM 3278 C C . GLY B 1 84 ? 2.41 27.031 -7.242 1 91.38 84 GLY B C 1
ATOM 3279 O O . GLY B 1 84 ? 1.837 26.438 -8.156 1 91.38 84 GLY B O 1
ATOM 3280 N N . LEU B 1 85 ? 2.078 26.766 -6 1 91.25 85 LEU B N 1
ATOM 3281 C CA . LEU B 1 85 ? 1.169 25.688 -5.629 1 91.25 85 LEU B CA 1
ATOM 3282 C C . LEU B 1 85 ? -0.25 25.984 -6.102 1 91.25 85 LEU B C 1
ATOM 3284 O O . LEU B 1 85 ? -0.869 25.156 -6.777 1 91.25 85 LEU B O 1
ATOM 3288 N N . GLN B 1 86 ? -0.707 27.078 -5.621 1 83.69 86 GLN B N 1
ATOM 3289 C CA . GLN B 1 86 ? -2.018 27.547 -6.051 1 83.69 86 GLN B CA 1
ATOM 3290 C C . GLN B 1 86 ? -1.953 29 -6.504 1 83.69 86 GLN B C 1
ATOM 3292 O O . GLN B 1 86 ? -1.995 29.922 -5.68 1 83.69 86 GLN B O 1
ATOM 3297 N N . LYS B 1 87 ? -1.838 29.125 -7.762 1 75.69 87 LYS B N 1
ATOM 3298 C CA . LYS B 1 87 ? -1.659 30.453 -8.344 1 75.69 87 LYS B CA 1
ATOM 3299 C C . LYS B 1 87 ? -2.895 31.312 -8.125 1 75.69 87 LYS B C 1
ATOM 3301 O O . LYS B 1 87 ? -4.023 30.844 -8.227 1 75.69 87 LYS B O 1
ATOM 3306 N N . ASN B 1 88 ? -2.562 32.406 -7.535 1 73.31 88 ASN B N 1
ATOM 3307 C CA . ASN B 1 88 ? -3.584 33.438 -7.34 1 73.31 88 ASN B CA 1
ATOM 3308 C C . ASN B 1 88 ? -3.186 34.75 -7.996 1 73.31 88 ASN B C 1
ATOM 3310 O O . ASN B 1 88 ? -2.062 35.219 -7.812 1 73.31 88 ASN B O 1
ATOM 3314 N N . LYS B 1 89 ? -4.012 35.281 -8.906 1 66.75 89 LYS B N 1
ATOM 3315 C CA . LYS B 1 89 ? -3.725 36.469 -9.688 1 66.75 89 LYS B CA 1
ATOM 3316 C C . LYS B 1 89 ? -3.445 37.656 -8.781 1 66.75 89 LYS B C 1
ATOM 3318 O O . LYS B 1 89 ? -2.588 38.5 -9.086 1 66.75 89 LYS B O 1
ATOM 3323 N N . LYS B 1 90 ? -4.141 37.875 -7.711 1 73.56 90 LYS B N 1
ATOM 3324 C CA . LYS B 1 90 ? -3.998 39.062 -6.887 1 73.56 90 LYS B CA 1
ATOM 3325 C C . LYS B 1 90 ? -3.451 38.719 -5.504 1 73.56 90 LYS B C 1
ATOM 3327 O O . LYS B 1 90 ? -4.184 38.75 -4.516 1 73.56 90 LYS B O 1
ATOM 3332 N N . ASP B 1 91 ? -2.152 38.406 -5.43 1 77.88 91 ASP B N 1
ATOM 3333 C CA . ASP B 1 91 ? -1.587 38.031 -4.137 1 77.88 91 ASP B CA 1
ATOM 3334 C C . ASP B 1 91 ? -1.189 39.25 -3.332 1 77.88 91 ASP B C 1
ATOM 3336 O O . ASP B 1 91 ? -0.629 40.219 -3.879 1 77.88 91 ASP B O 1
ATOM 3340 N N . SER B 1 92 ? -1.584 39.219 -2.107 1 88.25 92 SER B N 1
ATOM 3341 C CA . SER B 1 92 ? -1.127 40.25 -1.165 1 88.25 92 SER B CA 1
ATOM 3342 C C . SER B 1 92 ? 0.356 40.094 -0.851 1 88.25 92 SER B C 1
ATOM 3344 O O . SER B 1 92 ? 0.964 39.062 -1.214 1 88.25 92 SER B O 1
ATOM 3346 N N . ASP B 1 93 ? 0.834 41.156 -0.29 1 92.69 93 ASP B N 1
ATOM 3347 C CA . ASP B 1 93 ? 2.221 41.094 0.165 1 92.69 93 ASP B CA 1
ATOM 3348 C C . ASP B 1 93 ? 2.387 40.125 1.325 1 92.69 93 ASP B C 1
ATOM 3350 O O . ASP B 1 93 ? 1.848 40.344 2.412 1 92.69 93 ASP B O 1
ATOM 3354 N N . TYR B 1 94 ? 3.154 39.156 1.074 1 94.69 94 TYR B N 1
ATOM 3355 C CA . TYR B 1 94 ? 3.359 38.062 2.037 1 94.69 94 TYR B CA 1
ATOM 3356 C C . TYR B 1 94 ? 3.836 38.625 3.377 1 94.69 94 TYR B C 1
ATOM 3358 O O . TYR B 1 94 ? 3.314 38.25 4.43 1 94.69 94 TYR B O 1
ATOM 3366 N N . ARG B 1 95 ? 4.805 39.5 3.391 1 94.12 95 ARG B N 1
ATOM 3367 C CA . ARG B 1 95 ? 5.383 40.031 4.625 1 94.12 95 ARG B CA 1
ATOM 3368 C C . ARG B 1 95 ? 4.336 40.812 5.434 1 94.12 95 ARG B C 1
ATOM 3370 O O . ARG B 1 95 ? 4.262 40.656 6.656 1 94.12 95 ARG B O 1
ATOM 3377 N N . ALA B 1 96 ? 3.574 41.562 4.793 1 95.94 96 ALA B N 1
ATOM 3378 C CA . ALA B 1 96 ? 2.518 42.312 5.473 1 95.94 96 ALA B CA 1
ATOM 3379 C C . ALA B 1 96 ? 1.496 41.375 6.102 1 95.94 96 ALA B C 1
ATOM 3381 O O . ALA B 1 96 ? 1.041 41.594 7.227 1 95.94 96 ALA B O 1
ATOM 3382 N N . VAL B 1 97 ? 1.195 40.344 5.379 1 96.81 97 VAL B N 1
ATOM 3383 C CA . VAL B 1 97 ? 0.194 39.406 5.832 1 96.81 97 VAL B CA 1
ATOM 3384 C C . VAL B 1 97 ? 0.71 38.656 7.066 1 96.81 97 VAL B C 1
ATOM 3386 O O . VAL B 1 97 ? -0.008 38.5 8.062 1 96.81 97 VAL B O 1
ATOM 3389 N N . VAL B 1 98 ? 1.923 38.219 7.031 1 96.31 98 VAL B N 1
ATOM 3390 C CA . VAL B 1 98 ? 2.477 37.438 8.125 1 96.31 98 VAL B CA 1
ATOM 3391 C C . VAL B 1 98 ? 2.648 38.312 9.359 1 96.31 98 VAL B C 1
ATOM 3393 O O . VAL B 1 98 ? 2.467 37.844 10.484 1 96.31 98 VAL B O 1
ATOM 3396 N N . GLU B 1 99 ? 2.99 39.562 9.18 1 95.31 99 GLU B N 1
ATOM 3397 C CA . GLU B 1 99 ? 3.096 40.469 10.305 1 95.31 99 GLU B CA 1
ATOM 3398 C C . GLU B 1 99 ? 1.76 40.625 11.031 1 95.31 99 GLU B C 1
ATOM 3400 O O . GLU B 1 99 ? 1.709 40.594 12.258 1 95.31 99 GLU B O 1
ATOM 3405 N N . LYS B 1 100 ? 0.743 40.781 10.258 1 96.5 100 LYS B N 1
ATOM 3406 C CA . LYS B 1 100 ? -0.596 40.844 10.844 1 96.5 100 LYS B CA 1
ATOM 3407 C C . LYS B 1 100 ? -0.952 39.531 11.539 1 96.5 100 LYS B C 1
ATOM 3409 O O . LYS B 1 100 ? -1.537 39.531 12.625 1 96.5 100 LYS B O 1
ATOM 3414 N N . MET B 1 101 ? -0.609 38.469 10.938 1 97.38 101 MET B N 1
ATOM 3415 C CA . MET B 1 101 ? -0.871 37.125 11.484 1 97.38 101 MET B CA 1
ATOM 3416 C C . MET B 1 101 ? -0.239 36.969 12.859 1 97.38 101 MET B C 1
ATOM 3418 O O . MET B 1 101 ? -0.891 36.5 13.797 1 97.38 101 MET B O 1
ATOM 3422 N N . PHE B 1 102 ? 0.989 37.469 13.016 1 96.38 102 PHE B N 1
ATOM 3423 C CA . PHE B 1 102 ? 1.721 37.281 14.258 1 96.38 102 PHE B CA 1
ATOM 3424 C C . PHE B 1 102 ? 1.2 38.219 15.336 1 96.38 102 PHE B C 1
ATOM 3426 O O . PHE B 1 102 ? 1.48 38.031 16.531 1 96.38 102 PHE B O 1
ATOM 3433 N N . SER B 1 103 ? 0.485 39.219 14.977 1 95.75 103 SER B N 1
ATOM 3434 C CA . SER B 1 103 ? -0.136 40.094 15.961 1 95.75 103 SER B CA 1
ATOM 3435 C C . SER B 1 103 ? -1.382 39.469 16.562 1 95.75 103 SER B C 1
ATOM 3437 O O . SER B 1 103 ? -1.832 39.844 17.641 1 95.75 103 SER B O 1
ATOM 3439 N N . LEU B 1 104 ? -1.893 38.438 15.898 1 96.69 104 LEU B N 1
ATOM 3440 C CA . LEU B 1 104 ? -3.164 37.844 16.297 1 96.69 104 LEU B CA 1
ATOM 3441 C C . LEU B 1 104 ? -2.953 36.469 16.938 1 96.69 104 LEU B C 1
ATOM 3443 O O . LEU B 1 104 ? -3.695 36.062 17.844 1 96.69 104 LEU B O 1
ATOM 3447 N N . PHE B 1 105 ? -2.012 35.719 16.422 1 96.75 105 PHE B N 1
ATOM 3448 C CA . PHE B 1 105 ? -1.849 34.312 16.812 1 96.75 105 PHE B CA 1
ATOM 3449 C C . PHE B 1 105 ? -0.482 34.094 17.438 1 96.75 105 PHE B C 1
ATOM 3451 O O . PHE B 1 105 ? 0.471 34.812 17.156 1 96.75 105 PHE B O 1
ATOM 3458 N N . PRO B 1 106 ? -0.393 33 18.25 1 92 106 PRO B N 1
ATOM 3459 C CA . PRO B 1 106 ? 0.893 32.719 18.891 1 92 106 PRO B CA 1
ATOM 3460 C C . PRO B 1 106 ? 1.979 32.344 17.875 1 92 106 PRO B C 1
ATOM 3462 O O . PRO B 1 106 ? 1.686 31.766 16.828 1 92 106 PRO B O 1
ATOM 3465 N N . ASP B 1 107 ? 3.197 32.688 18.156 1 85.06 107 ASP B N 1
ATOM 3466 C CA . ASP B 1 107 ? 4.332 32.344 17.281 1 85.06 107 ASP B CA 1
ATOM 3467 C C . ASP B 1 107 ? 5.414 31.609 18.062 1 85.06 107 ASP B C 1
ATOM 3469 O O . ASP B 1 107 ? 6.602 31.734 17.75 1 85.06 107 ASP B O 1
ATOM 3473 N N . LYS B 1 108 ? 5.02 30.844 19 1 79.81 108 LYS B N 1
ATOM 3474 C CA . LYS B 1 108 ? 5.973 30.109 19.812 1 79.81 108 LYS B CA 1
ATOM 3475 C C . LYS B 1 108 ? 6.391 28.812 19.125 1 79.81 108 LYS B C 1
ATOM 3477 O O . LYS B 1 108 ? 5.609 28.203 18.391 1 79.81 108 LYS B O 1
ATOM 3482 N N . THR B 1 109 ? 7.664 28.578 19.391 1 76.12 109 THR B N 1
ATOM 3483 C CA . THR B 1 109 ? 8.148 27.266 18.984 1 76.12 109 THR B CA 1
ATOM 3484 C C . THR B 1 109 ? 7.539 26.172 19.859 1 76.12 109 THR B C 1
ATOM 3486 O O . THR B 1 109 ? 7.555 26.266 21.078 1 76.12 109 THR B O 1
ATOM 3489 N N . ARG B 1 110 ? 6.945 25.188 19.141 1 81.19 110 ARG B N 1
ATOM 3490 C CA . ARG B 1 110 ? 6.25 24.141 19.891 1 81.19 110 ARG B CA 1
ATOM 3491 C C . ARG B 1 110 ? 6.871 22.781 19.625 1 81.19 110 ARG B C 1
ATOM 3493 O O . ARG B 1 110 ? 7.582 22.594 18.641 1 81.19 110 ARG B O 1
ATOM 3500 N N . TYR B 1 111 ? 6.723 21.891 20.609 1 89.69 111 TYR B N 1
ATOM 3501 C CA . TYR B 1 111 ? 6.984 20.469 20.531 1 89.69 111 TYR B CA 1
ATOM 3502 C C . TYR B 1 111 ? 8.484 20.188 20.469 1 89.69 111 TYR B C 1
ATOM 3504 O O . TYR B 1 111 ? 8.922 19.297 19.734 1 89.69 111 TYR B O 1
ATOM 3512 N N . THR B 1 112 ? 9.344 20.984 21.094 1 81.31 112 THR B N 1
ATOM 3513 C CA . THR B 1 112 ? 10.789 20.828 21.125 1 81.31 112 THR B CA 1
ATOM 3514 C C . THR B 1 112 ? 11.227 20.016 22.344 1 81.31 112 THR B C 1
ATOM 3516 O O . THR B 1 112 ? 12.414 19.953 22.641 1 81.31 112 THR B O 1
ATOM 3519 N N . ASN B 1 113 ? 10.398 19.281 22.938 1 84.94 113 ASN B N 1
ATOM 3520 C CA . ASN B 1 113 ? 10.688 18.688 24.234 1 84.94 113 ASN B CA 1
ATOM 3521 C C . ASN B 1 113 ? 10.969 17.188 24.109 1 84.94 113 ASN B C 1
ATOM 3523 O O . ASN B 1 113 ? 10.586 16.406 25 1 84.94 113 ASN B O 1
ATOM 3527 N N . ALA B 1 114 ? 11.57 16.812 23.047 1 86.81 114 ALA B N 1
ATOM 3528 C CA . ALA B 1 114 ? 11.93 15.406 22.953 1 86.81 114 ALA B CA 1
ATOM 3529 C C . ALA B 1 114 ? 12.898 15 24.062 1 86.81 114 ALA B C 1
ATOM 3531 O O . ALA B 1 114 ? 13.805 15.766 24.406 1 86.81 114 ALA B O 1
ATOM 3532 N N . SER B 1 115 ? 12.555 13.891 24.656 1 90.12 115 SER B N 1
ATOM 3533 C CA . SER B 1 115 ? 13.367 13.383 25.766 1 90.12 115 SER B CA 1
ATOM 3534 C C . SER B 1 115 ? 13.32 11.859 25.828 1 90.12 115 SER B C 1
ATOM 3536 O O . SER B 1 115 ? 12.32 11.25 25.469 1 90.12 115 SER B O 1
ATOM 3538 N N . PRO B 1 116 ? 14.391 11.273 26.297 1 91.25 116 PRO B N 1
ATOM 3539 C CA . PRO B 1 116 ? 14.398 9.82 26.438 1 91.25 116 PRO B CA 1
ATOM 3540 C C . PRO B 1 116 ? 13.336 9.312 27.406 1 91.25 116 PRO B C 1
ATOM 3542 O O . PRO B 1 116 ? 13 8.125 27.406 1 91.25 116 PRO B O 1
ATOM 3545 N N . ASN B 1 117 ? 12.812 10.273 28.172 1 93.44 117 ASN B N 1
ATOM 3546 C CA . ASN B 1 117 ? 11.852 9.859 29.188 1 93.44 117 ASN B CA 1
ATOM 3547 C C . ASN B 1 117 ? 10.414 10.109 28.734 1 93.44 117 ASN B C 1
ATOM 3549 O O . ASN B 1 117 ? 9.469 9.797 29.453 1 93.44 117 ASN B O 1
ATOM 3553 N N . ARG B 1 118 ? 10.25 10.562 27.594 1 95.06 118 ARG B N 1
ATOM 3554 C CA . ARG B 1 118 ? 8.93 10.898 27.078 1 95.06 118 ARG B CA 1
ATOM 3555 C C . ARG B 1 118 ? 8.438 9.836 26.094 1 95.06 118 ARG B C 1
ATOM 3557 O O . ARG B 1 118 ? 9.219 9.305 25.297 1 95.06 118 ARG B O 1
ATOM 3564 N N . CYS B 1 119 ? 7.141 9.57 26.219 1 97 119 CYS B N 1
ATOM 3565 C CA . CYS B 1 119 ? 6.461 8.812 25.156 1 97 119 CYS B CA 1
ATOM 3566 C C . CYS B 1 119 ? 5.191 9.523 24.719 1 97 119 CYS B C 1
ATOM 3568 O O . CYS B 1 119 ? 4.121 9.305 25.281 1 97 119 CYS B O 1
ATOM 3570 N N . ARG B 1 120 ? 5.309 10.312 23.75 1 97.94 120 ARG B N 1
ATOM 3571 C CA . ARG B 1 120 ? 4.172 11 23.156 1 97.94 120 ARG B CA 1
ATOM 3572 C C . ARG B 1 120 ? 3.619 10.219 21.969 1 97.94 120 ARG B C 1
ATOM 3574 O O . ARG B 1 120 ? 4.258 10.133 20.922 1 97.94 120 ARG B O 1
ATOM 3581 N N . THR B 1 121 ? 2.432 9.688 22.172 1 98.5 121 THR B N 1
ATOM 3582 C CA . THR B 1 121 ? 1.786 8.914 21.109 1 98.5 121 THR B CA 1
ATOM 3583 C C . THR B 1 121 ? 0.798 9.773 20.344 1 98.5 121 THR B C 1
ATOM 3585 O O . THR B 1 121 ? 0.078 10.586 20.922 1 98.5 121 THR B O 1
ATOM 3588 N N . CYS B 1 122 ? 0.859 9.609 19.016 1 98.75 122 CYS B N 1
ATOM 3589 C CA . CYS B 1 122 ? -0.049 10.352 18.156 1 98.75 122 CYS B CA 1
ATOM 3590 C C . CYS B 1 122 ? -0.894 9.414 17.312 1 98.75 122 CYS B C 1
ATOM 3592 O O . CYS B 1 122 ? -0.382 8.438 16.766 1 98.75 122 CYS B O 1
ATOM 3594 N N . ALA B 1 123 ? -2.16 9.703 17.281 1 98.94 123 ALA B N 1
ATOM 3595 C CA . ALA B 1 123 ? -3.072 9.094 16.312 1 98.94 123 ALA B CA 1
ATOM 3596 C C . ALA B 1 123 ? -3.461 10.094 15.227 1 98.94 123 ALA B C 1
ATOM 3598 O O . ALA B 1 123 ? -3.961 11.18 15.523 1 98.94 123 ALA B O 1
ATOM 3599 N N . ILE B 1 124 ? -3.143 9.766 13.992 1 98.94 124 ILE B N 1
ATOM 3600 C CA . ILE B 1 124 ? -3.586 10.57 12.859 1 98.94 124 ILE B CA 1
ATOM 3601 C C . ILE B 1 124 ? -4.82 9.93 12.227 1 98.94 124 ILE B C 1
ATOM 3603 O O . ILE B 1 124 ? -4.777 8.781 11.789 1 98.94 124 ILE B O 1
ATOM 3607 N N . ILE B 1 125 ? -5.922 10.641 12.203 1 98.88 125 ILE B N 1
ATOM 3608 C CA . ILE B 1 125 ? -7.184 10.094 11.719 1 98.88 125 ILE B CA 1
ATOM 3609 C C . ILE B 1 125 ? -7.504 10.672 10.344 1 98.88 125 ILE B C 1
ATOM 3611 O O . ILE B 1 125 ? -7.863 11.844 10.219 1 98.88 125 ILE B O 1
ATOM 3615 N N . GLY B 1 126 ? -7.316 9.812 9.289 1 97.75 126 GLY B N 1
ATOM 3616 C CA . GLY B 1 126 ? -7.797 10.172 7.965 1 97.75 126 GLY B CA 1
ATOM 3617 C C . GLY B 1 126 ? -9.305 10.102 7.836 1 97.75 126 GLY B C 1
ATOM 3618 O O . GLY B 1 126 ? -10.008 9.93 8.836 1 97.75 126 GLY B O 1
ATOM 3619 N N . ASN B 1 127 ? -9.75 10.227 6.574 1 95.88 127 ASN B N 1
ATOM 3620 C CA . ASN B 1 127 ? -11.188 10.336 6.371 1 95.88 127 ASN B CA 1
ATOM 3621 C C . ASN B 1 127 ? -11.734 9.148 5.574 1 95.88 127 ASN B C 1
ATOM 3623 O O . ASN B 1 127 ? -12.883 9.172 5.141 1 95.88 127 ASN B O 1
ATOM 3627 N N . SER B 1 128 ? -10.961 8.195 5.375 1 93.81 128 SER B N 1
ATOM 3628 C CA . SER B 1 128 ? -11.359 7.09 4.508 1 93.81 128 SER B CA 1
ATOM 3629 C C . SER B 1 128 ? -12.641 6.426 5.016 1 93.81 128 SER B C 1
ATOM 3631 O O . SER B 1 128 ? -12.812 6.25 6.223 1 93.81 128 SER B O 1
ATOM 3633 N N . GLY B 1 129 ? -13.414 5.949 4.105 1 92.81 129 GLY B N 1
ATOM 3634 C CA . GLY B 1 129 ? -14.602 5.18 4.43 1 92.81 129 GLY B CA 1
ATOM 3635 C C . GLY B 1 129 ? -14.297 3.869 5.129 1 92.81 129 GLY B C 1
ATOM 3636 O O . GLY B 1 129 ? -15.18 3.277 5.762 1 92.81 129 GLY B O 1
ATOM 3637 N N . ASN B 1 130 ? -13.086 3.453 5.145 1 91.31 130 ASN B N 1
ATOM 3638 C CA . ASN B 1 130 ? -12.711 2.186 5.762 1 91.31 130 ASN B CA 1
ATOM 3639 C C . ASN B 1 130 ? -12.789 2.262 7.285 1 91.31 130 ASN B C 1
ATOM 3641 O O . ASN B 1 130 ? -12.695 1.24 7.969 1 91.31 130 ASN B O 1
ATOM 3645 N N . LEU B 1 131 ? -13.109 3.441 7.848 1 95.88 131 LEU B N 1
ATOM 3646 C CA . LEU B 1 131 ? -13.25 3.613 9.289 1 95.88 131 LEU B CA 1
ATOM 3647 C C . LEU B 1 131 ? -14.633 3.158 9.758 1 95.88 131 LEU B C 1
ATOM 3649 O O . LEU B 1 131 ? -14.836 2.9 10.945 1 95.88 131 LEU B O 1
ATOM 3653 N N . LYS B 1 132 ? -15.547 3.135 8.773 1 93 13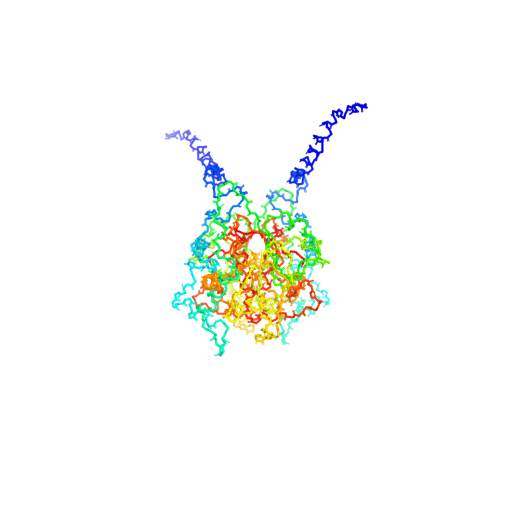2 LYS B N 1
ATOM 3654 C CA . LYS B 1 132 ? -16.906 2.73 9.148 1 93 132 LYS B CA 1
ATOM 3655 C C . LYS B 1 132 ? -16.922 1.293 9.664 1 93 132 LYS B C 1
ATOM 3657 O O . LYS B 1 132 ? -16.5 0.371 8.961 1 93 132 LYS B O 1
ATOM 3662 N N . GLY B 1 133 ? -17.359 1.116 10.891 1 91.75 133 GLY B N 1
ATOM 3663 C CA . GLY B 1 133 ? -17.453 -0.205 11.484 1 91.75 133 GLY B CA 1
ATOM 3664 C C . GLY B 1 133 ? -16.141 -0.708 12.055 1 91.75 133 GLY B C 1
ATOM 3665 O O . GLY B 1 133 ? -16.062 -1.845 12.523 1 91.75 133 GLY B O 1
ATOM 3666 N N . SER B 1 134 ? -15.141 0.106 12.078 1 92.44 134 SER B N 1
ATOM 3667 C CA . SER B 1 134 ? -13.812 -0.331 12.5 1 92.44 134 SER B CA 1
ATOM 3668 C C . SER B 1 134 ? -13.734 -0.483 14.016 1 92.44 134 SER B C 1
ATOM 3670 O O . SER B 1 134 ? -12.914 -1.242 14.531 1 92.44 134 SER B O 1
ATOM 3672 N N . ARG B 1 135 ? -14.531 0.335 14.781 1 95.62 135 ARG B N 1
ATOM 3673 C CA . ARG B 1 135 ? -14.594 0.335 16.234 1 95.62 135 ARG B CA 1
ATOM 3674 C C . ARG B 1 135 ? -13.242 0.682 16.844 1 95.62 135 ARG B C 1
ATOM 3676 O O . ARG B 1 135 ? -12.852 0.127 17.875 1 95.62 135 ARG B O 1
ATOM 3683 N N . TYR B 1 136 ? -12.523 1.597 16.219 1 97.56 136 TYR B N 1
ATOM 3684 C CA . TYR B 1 136 ? -11.211 2.01 16.703 1 97.56 136 TYR B CA 1
ATOM 3685 C C . TYR B 1 136 ? -11.344 3.129 17.734 1 97.56 136 TYR B C 1
ATOM 3687 O O . TYR B 1 136 ? -10.344 3.637 18.234 1 97.56 136 TYR B O 1
ATOM 3695 N N . GLY B 1 137 ? -12.508 3.533 18.062 1 98.25 137 GLY B N 1
ATOM 3696 C CA . GLY B 1 137 ? -12.742 4.738 18.844 1 98.25 137 GLY B CA 1
ATOM 3697 C C . GLY B 1 137 ? -11.945 4.777 20.141 1 98.25 137 GLY B C 1
ATOM 3698 O O . GLY B 1 137 ? -11.195 5.723 20.375 1 98.25 137 GLY B O 1
ATOM 3699 N N . ARG B 1 138 ? -12.008 3.771 20.922 1 98.06 138 ARG B N 1
ATOM 3700 C CA . ARG B 1 138 ? -11.336 3.738 22.219 1 98.06 138 ARG B CA 1
ATOM 3701 C C . ARG B 1 138 ? -9.82 3.74 22.047 1 98.06 138 ARG B C 1
ATOM 3703 O O . ARG B 1 138 ? -9.102 4.418 22.781 1 98.06 138 ARG B O 1
ATOM 3710 N N . LEU B 1 139 ? -9.391 2.99 21.094 1 98 139 LEU B N 1
ATOM 3711 C CA . LEU B 1 139 ? -7.965 2.926 20.812 1 98 139 LEU B CA 1
ATOM 3712 C C . LEU B 1 139 ? -7.43 4.297 20.406 1 98 139 LEU B C 1
ATOM 3714 O O . LEU B 1 139 ? -6.363 4.711 20.859 1 98 139 LEU B O 1
ATOM 3718 N N . ILE B 1 140 ? -8.148 4.945 19.547 1 98.69 140 ILE B N 1
ATOM 3719 C CA . ILE B 1 140 ? -7.781 6.277 19.078 1 98.69 140 ILE B CA 1
ATOM 3720 C C . ILE B 1 140 ? -7.703 7.234 20.266 1 98.69 140 ILE B C 1
ATOM 3722 O O . ILE B 1 140 ? -6.703 7.934 20.438 1 98.69 140 ILE B O 1
ATOM 3726 N N . ASP B 1 141 ? -8.688 7.207 21.125 1 98.81 141 ASP B N 1
ATOM 3727 C CA . ASP B 1 141 ? -8.797 8.156 22.234 1 98.81 141 ASP B CA 1
ATOM 3728 C C . ASP B 1 141 ? -7.711 7.918 23.266 1 98.81 141 ASP B C 1
ATOM 3730 O O . ASP B 1 141 ? -7.445 8.781 24.109 1 98.81 141 ASP B O 1
ATOM 3734 N N . ALA B 1 142 ? -7.055 6.797 23.219 1 98.62 142 ALA B N 1
ATOM 3735 C CA . ALA B 1 142 ? -6.031 6.445 24.203 1 98.62 142 ALA B CA 1
ATOM 3736 C C . ALA B 1 142 ? -4.711 7.141 23.875 1 98.62 142 ALA B C 1
ATOM 3738 O O . ALA B 1 142 ? -3.803 7.168 24.719 1 98.62 142 ALA B O 1
ATOM 3739 N N . HIS B 1 143 ? -4.535 7.738 22.766 1 98.81 143 HIS B N 1
ATOM 3740 C CA . HIS B 1 143 ? -3.299 8.414 22.375 1 98.81 143 HIS B CA 1
ATOM 3741 C C . HIS B 1 143 ? -3.189 9.781 23.047 1 98.81 143 HIS B C 1
ATOM 3743 O O . HIS B 1 143 ? -4.203 10.383 23.406 1 98.81 143 HIS B O 1
ATOM 3749 N N . ASN B 1 144 ? -1.917 10.258 23.266 1 98.5 144 ASN B N 1
ATOM 3750 C CA . ASN B 1 144 ? -1.707 11.602 23.797 1 98.5 144 ASN B CA 1
ATOM 3751 C C . ASN B 1 144 ? -2.27 12.672 22.859 1 98.5 144 ASN B C 1
ATOM 3753 O O . ASN B 1 144 ? -3.031 13.539 23.297 1 98.5 144 ASN B O 1
ATOM 3757 N N . PHE B 1 145 ? -1.865 12.586 21.594 1 98.75 145 PHE B N 1
ATOM 3758 C CA . PHE B 1 145 ? -2.377 13.5 20.578 1 98.75 145 PHE B CA 1
ATOM 3759 C C . PHE B 1 145 ? -3.275 12.758 19.594 1 98.75 145 PHE B C 1
ATOM 3761 O O . PHE B 1 145 ? -2.947 11.656 19.156 1 98.75 145 PHE B O 1
ATOM 3768 N N . VAL B 1 146 ? -4.406 13.328 19.344 1 98.94 146 VAL B N 1
ATOM 3769 C CA . VAL B 1 146 ? -5.309 12.875 18.297 1 98.94 146 VAL B CA 1
ATOM 3770 C C . VAL B 1 146 ? -5.473 13.969 17.234 1 98.94 146 VAL B C 1
ATOM 3772 O O . VAL B 1 146 ? -6.102 15 17.5 1 98.94 146 VAL B O 1
ATOM 3775 N N . ILE B 1 147 ? -4.914 13.703 16.047 1 98.88 147 ILE B N 1
ATOM 3776 C CA . ILE B 1 147 ? -4.848 14.688 14.977 1 98.88 147 ILE B CA 1
ATOM 3777 C C . ILE B 1 147 ? -5.859 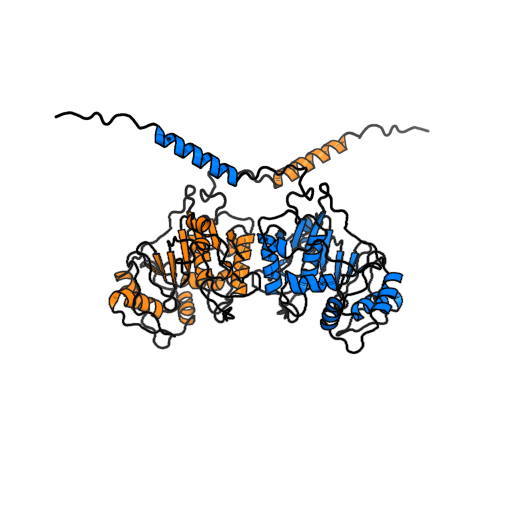14.336 13.891 1 98.88 147 ILE B C 1
ATOM 3779 O O . ILE B 1 147 ? -5.789 13.258 13.289 1 98.88 147 ILE B O 1
ATOM 3783 N N . ARG B 1 148 ? -6.785 15.219 13.648 1 98.81 148 ARG B N 1
ATOM 3784 C CA . ARG B 1 148 ? -7.805 15 12.633 1 98.81 148 ARG B CA 1
ATOM 3785 C C . ARG B 1 148 ? -7.609 15.938 11.445 1 98.81 148 ARG B C 1
ATOM 3787 O O . ARG B 1 148 ? -6.895 16.938 11.555 1 98.81 148 ARG B O 1
ATOM 3794 N N . ILE B 1 149 ? -8.25 15.562 10.336 1 98.25 149 ILE B N 1
ATOM 3795 C CA . ILE B 1 149 ? -8.008 16.234 9.07 1 98.25 149 ILE B CA 1
ATOM 3796 C C . ILE B 1 149 ? -9.312 16.828 8.539 1 98.25 149 ILE B C 1
ATOM 3798 O O . ILE B 1 149 ? -10.344 16.156 8.539 1 98.25 149 ILE B O 1
ATOM 3802 N N . ASN B 1 150 ? -9.234 18.031 8.18 1 97.44 150 ASN B N 1
ATOM 3803 C CA . ASN B 1 150 ? -10.305 18.719 7.449 1 97.44 150 ASN B CA 1
ATOM 3804 C C . ASN B 1 150 ? -11.656 18.531 8.133 1 97.44 150 ASN B C 1
ATOM 3806 O O . ASN B 1 150 ? -11.805 18.844 9.312 1 97.44 150 ASN B O 1
ATOM 3810 N N . MET B 1 151 ? -12.617 18.031 7.453 1 97.5 151 MET B N 1
ATOM 3811 C CA . MET B 1 151 ? -13.992 18.062 7.941 1 97.5 151 MET B CA 1
ATOM 3812 C C . MET B 1 151 ? -14.344 16.766 8.656 1 97.5 151 MET B C 1
ATOM 3814 O O . MET B 1 151 ? -15.508 16.531 8.984 1 97.5 151 MET B O 1
ATOM 3818 N N . GLY B 1 152 ? -13.445 15.914 8.891 1 97.44 152 GLY B N 1
ATOM 3819 C CA . GLY B 1 152 ? -13.766 14.633 9.508 1 97.44 152 GLY B CA 1
ATOM 3820 C C . GLY B 1 152 ? -14.453 14.773 10.852 1 97.44 152 GLY B C 1
ATOM 3821 O O . GLY B 1 152 ? -13.859 15.242 11.82 1 97.44 152 GLY B O 1
ATOM 3822 N N . PRO B 1 153 ? -15.688 14.375 10.945 1 97.56 153 PRO B N 1
ATOM 3823 C CA . PRO B 1 153 ? -16.438 14.547 12.188 1 97.56 153 PRO B CA 1
ATOM 3824 C C . PRO B 1 153 ? -16.203 13.422 13.188 1 97.56 153 PRO B C 1
ATOM 3826 O O . PRO B 1 153 ? -15.766 12.328 12.797 1 97.56 153 PRO B O 1
ATOM 3829 N N . THR B 1 154 ? -16.5 13.734 14.477 1 98.06 154 THR B N 1
ATOM 3830 C CA . THR B 1 154 ? -16.516 12.68 15.484 1 98.06 154 THR B CA 1
ATOM 3831 C C . THR B 1 154 ? -17.953 12.344 15.891 1 98.06 154 THR B C 1
ATOM 3833 O O . THR B 1 154 ? -18.266 11.188 16.172 1 98.06 154 THR B O 1
ATOM 3836 N N . LYS B 1 155 ? -18.797 13.398 15.984 1 97.38 155 LYS B N 1
ATOM 3837 C CA . LYS B 1 155 ? -20.172 13.203 16.438 1 97.38 155 LYS B CA 1
ATOM 3838 C C . LYS B 1 155 ? -20.891 12.164 15.586 1 97.38 155 LYS B C 1
ATOM 3840 O O . LYS B 1 155 ? -20.938 12.289 14.359 1 97.38 155 LYS B O 1
ATOM 3845 N N . GLY B 1 156 ? -21.422 11.195 16.188 1 97.31 156 GLY B N 1
ATOM 3846 C CA . GLY B 1 156 ? -22.141 10.141 15.484 1 97.31 156 GLY B CA 1
ATOM 3847 C C . GLY B 1 156 ? -21.25 9.016 15.008 1 97.31 156 GLY B C 1
ATOM 3848 O O . GLY B 1 156 ? -21.734 7.988 14.523 1 97.31 156 GLY B O 1
ATOM 3849 N N . TYR B 1 157 ? -19.938 9.227 15.141 1 98.06 157 TYR B N 1
ATOM 3850 C CA . TYR B 1 157 ? -18.984 8.227 14.648 1 98.06 157 TYR B CA 1
ATOM 3851 C C . TYR B 1 157 ? -18.031 7.797 15.758 1 98.06 157 TYR B C 1
ATOM 3853 O O . TYR B 1 157 ? -16.984 7.215 15.477 1 98.06 157 TYR B O 1
ATOM 3861 N N . GLU B 1 158 ? -18.328 8 16.984 1 98.56 158 GLU B N 1
ATOM 3862 C CA . GLU B 1 158 ? -17.438 7.867 18.125 1 98.56 158 GLU B CA 1
ATOM 3863 C C . GLU B 1 158 ? -16.938 6.434 18.281 1 98.56 158 GLU B C 1
ATOM 3865 O O . GLU B 1 158 ? -15.781 6.203 18.656 1 98.56 158 GLU B O 1
ATOM 3870 N N . ASP B 1 159 ? -17.719 5.5 17.953 1 98.06 159 ASP B N 1
ATOM 3871 C CA . ASP B 1 159 ? -17.312 4.102 18.094 1 98.06 159 ASP B CA 1
ATOM 3872 C C . ASP B 1 159 ? -16.172 3.766 17.141 1 98.06 159 ASP B C 1
ATOM 3874 O O . ASP B 1 159 ? -15.312 2.943 17.453 1 98.06 159 ASP B O 1
ATOM 3878 N N . ASP B 1 160 ? -16.188 4.426 16.016 1 97.94 160 ASP B N 1
ATOM 3879 C CA . ASP B 1 160 ? -15.227 4.098 14.969 1 97.94 160 ASP B CA 1
ATOM 3880 C C . ASP B 1 160 ? -14.016 5.023 15.016 1 97.94 160 ASP B C 1
ATOM 3882 O O . ASP B 1 160 ? -12.875 4.582 14.836 1 97.94 160 ASP B O 1
ATOM 3886 N N . VAL B 1 161 ? -14.258 6.27 15.328 1 98.62 161 VAL B N 1
ATOM 3887 C CA . VAL B 1 161 ? -13.164 7.211 15.117 1 98.62 161 VAL B CA 1
ATOM 3888 C C . VAL B 1 161 ? -12.82 7.91 16.438 1 98.62 161 VAL B C 1
ATOM 3890 O O . VAL B 1 161 ? -11.906 8.734 16.484 1 98.62 161 VAL B O 1
ATOM 3893 N N . GLY B 1 162 ? -13.469 7.621 17.516 1 98.62 162 GLY B N 1
ATOM 3894 C CA . GLY B 1 162 ? -13.219 8.266 18.797 1 98.62 162 GLY B CA 1
ATOM 3895 C C . GLY B 1 162 ? -13.875 9.625 18.922 1 98.62 162 GLY B C 1
ATOM 3896 O O . GLY B 1 162 ? -14.602 10.055 18.016 1 98.62 162 GLY B O 1
ATOM 3897 N N . SER B 1 163 ? -13.625 10.297 20.031 1 98.44 163 SER B N 1
ATOM 3898 C CA . SER B 1 163 ? -14.25 11.594 20.312 1 98.44 163 SER B CA 1
ATOM 3899 C C . SER B 1 163 ? -13.195 12.672 20.562 1 98.44 163 SER B C 1
ATOM 3901 O O . SER B 1 163 ? -13.5 13.859 20.484 1 98.44 163 SER B O 1
ATOM 3903 N N . LYS B 1 164 ? -12.07 12.297 20.859 1 98.56 164 LYS B N 1
ATOM 3904 C CA . LYS B 1 164 ? -10.984 13.195 21.234 1 98.56 164 LYS B CA 1
ATOM 3905 C C . LYS B 1 164 ? -10.359 13.844 20 1 98.56 164 LYS B C 1
ATOM 3907 O O . LYS B 1 164 ? -10.156 13.172 18.984 1 98.56 164 LYS B O 1
ATOM 3912 N N . THR B 1 165 ? -10.125 15.102 19.984 1 98.81 165 THR B N 1
ATOM 3913 C CA . THR B 1 165 ? -9.344 15.836 19.016 1 98.81 165 THR B CA 1
ATOM 3914 C C . THR B 1 165 ? -8.414 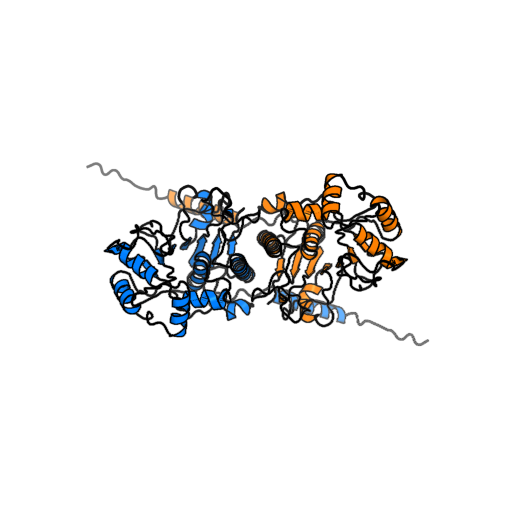16.828 19.703 1 98.81 165 THR B C 1
ATOM 3916 O O . THR B 1 165 ? -8.875 17.719 20.422 1 98.81 165 THR B O 1
ATOM 3919 N N . THR B 1 166 ? -7.176 16.641 19.531 1 98.81 166 THR B N 1
ATOM 3920 C CA . THR B 1 166 ? -6.234 17.594 20.109 1 98.81 166 THR B CA 1
ATOM 3921 C C . THR B 1 166 ? -5.766 18.578 19.047 1 98.81 166 THR B C 1
ATOM 3923 O O . THR B 1 166 ? -5.48 19.75 19.375 1 98.81 166 THR B O 1
ATOM 3926 N N . HIS B 1 167 ? -5.59 18.172 17.859 1 98.75 167 HIS B N 1
ATOM 3927 C CA . HIS B 1 167 ? -5.195 18.984 16.734 1 98.75 167 HIS B CA 1
ATOM 3928 C C . HIS B 1 167 ? -6.086 18.719 15.523 1 98.75 167 HIS B C 1
ATOM 3930 O O . HIS B 1 167 ? -6.512 17.594 15.297 1 98.75 167 HIS B O 1
ATOM 3936 N N . ARG B 1 168 ? -6.324 19.734 14.75 1 98.75 168 ARG B N 1
ATOM 3937 C CA . ARG B 1 168 ? -6.992 19.562 13.461 1 98.75 168 ARG B CA 1
ATOM 3938 C C . ARG B 1 168 ? -6.301 20.375 12.375 1 98.75 168 ARG B C 1
ATOM 3940 O O . ARG B 1 168 ? -6.105 21.578 12.523 1 98.75 168 ARG B O 1
ATOM 3947 N N . PHE B 1 169 ? -5.918 19.688 11.312 1 98.81 169 PHE B N 1
ATOM 3948 C CA . PHE B 1 169 ? -5.309 20.281 10.133 1 98.81 169 PHE B CA 1
ATOM 3949 C C . PHE B 1 169 ? -6.375 20.703 9.125 1 98.81 169 PHE B C 1
ATOM 3951 O O . PHE B 1 169 ? -7.238 19.891 8.766 1 98.81 169 PHE B O 1
ATOM 3958 N N . ILE B 1 170 ? -6.309 21.922 8.664 1 98.5 170 ILE B N 1
ATOM 3959 C CA . ILE B 1 170 ? -7.316 22.375 7.719 1 98.5 170 ILE B CA 1
ATOM 3960 C C . ILE B 1 170 ? -6.691 23.344 6.719 1 98.5 170 ILE B C 1
ATOM 3962 O O . ILE B 1 170 ? -5.543 23.766 6.887 1 98.5 170 ILE B O 1
ATOM 3966 N N . TYR B 1 171 ? -7.332 23.641 5.68 1 97.56 171 TYR B N 1
ATOM 3967 C CA . TYR B 1 171 ? -7.242 24.812 4.805 1 97.56 171 TYR B CA 1
ATOM 3968 C C . TYR B 1 171 ? -8.602 25.469 4.645 1 97.56 171 TYR B C 1
ATOM 3970 O O . TYR B 1 171 ? -9.625 24.938 5.074 1 97.56 171 TYR B O 1
ATOM 3978 N N . PRO B 1 172 ? -8.664 26.641 4.16 1 97.62 172 PRO B N 1
ATOM 3979 C CA . PRO B 1 172 ? -9.906 27.406 4.25 1 97.62 172 PRO B CA 1
ATOM 3980 C C . PRO B 1 172 ? -11.117 26.656 3.709 1 97.62 172 PRO B C 1
ATOM 3982 O O . PRO B 1 172 ? -12.195 26.688 4.312 1 97.62 172 PRO B O 1
ATOM 3985 N N . GLU B 1 173 ? -11.008 25.969 2.674 1 96.5 173 GLU B N 1
ATOM 3986 C CA . GLU B 1 173 ? -12.109 25.312 1.975 1 96.5 173 GLU B CA 1
ATOM 3987 C C . GLU B 1 173 ? -12.57 24.062 2.723 1 96.5 173 GLU B C 1
ATOM 3989 O O . GLU B 1 173 ? -13.609 23.484 2.387 1 96.5 173 GLU B O 1
ATOM 3994 N N . SER B 1 174 ? -11.844 23.703 3.768 1 96.44 174 SER B N 1
ATOM 3995 C CA . SER B 1 174 ? -12.211 22.547 4.562 1 96.44 174 SER B CA 1
ATOM 3996 C C . SER B 1 174 ? -12.477 22.922 6.016 1 96.44 174 SER B C 1
ATOM 3998 O O . SER B 1 174 ? -12.492 22.062 6.898 1 96.44 174 SER B O 1
ATOM 4000 N N . ALA B 1 175 ? -12.672 24.156 6.273 1 97 175 ALA B N 1
ATOM 4001 C CA . ALA B 1 175 ? -12.75 24.703 7.633 1 97 175 ALA B CA 1
ATOM 4002 C C . ALA B 1 175 ? -14.031 24.25 8.328 1 97 175 ALA B C 1
ATOM 4004 O O . ALA B 1 175 ? -15.094 24.172 7.703 1 97 175 ALA B O 1
ATOM 4005 N N . VAL B 1 176 ? -13.93 23.906 9.57 1 96.5 176 VAL B N 1
ATOM 4006 C CA . VAL B 1 176 ? -15.023 23.547 10.461 1 96.5 176 VAL B CA 1
ATOM 4007 C C . VAL B 1 176 ? -14.852 24.266 11.805 1 96.5 176 VAL B C 1
ATOM 4009 O O . VAL B 1 176 ? -13.852 24.969 12.016 1 96.5 176 VAL B O 1
ATOM 4012 N N . ASP B 1 177 ? -15.852 24.156 12.633 1 96.5 177 ASP B N 1
ATOM 4013 C CA . ASP B 1 177 ? -15.711 24.688 13.992 1 96.5 177 ASP B CA 1
ATOM 4014 C C . ASP B 1 177 ? -14.891 23.734 14.859 1 96.5 177 ASP B C 1
ATOM 4016 O O . ASP B 1 177 ? -14.938 22.516 14.688 1 96.5 177 ASP B O 1
ATOM 4020 N N . PHE B 1 178 ? -14.164 24.328 15.805 1 94.44 178 PHE B N 1
ATOM 4021 C CA . PHE B 1 178 ? -13.281 23.609 16.719 1 94.44 178 PHE B CA 1
ATOM 4022 C C . PHE B 1 178 ? -13.812 23.672 18.141 1 94.44 178 PHE B C 1
ATOM 4024 O O . PHE B 1 178 ? -14.477 24.641 18.531 1 94.44 178 PHE B O 1
ATOM 4031 N N . ASP B 1 179 ? -13.484 22.625 18.875 1 95.56 179 ASP B N 1
ATOM 4032 C CA . ASP B 1 179 ? -13.547 22.781 20.328 1 95.56 179 ASP B CA 1
ATOM 4033 C C . ASP B 1 179 ? -12.469 23.734 20.828 1 95.56 179 ASP B C 1
ATOM 4035 O O . ASP B 1 179 ? -11.391 23.828 20.234 1 95.56 179 ASP B O 1
ATOM 4039 N N . ASN B 1 180 ? -12.695 24.359 21.953 1 96.81 180 ASN B N 1
ATOM 4040 C CA . ASN B 1 180 ? -11.781 25.359 22.5 1 96.81 180 ASN B CA 1
ATOM 4041 C C . ASN B 1 180 ? -10.414 24.766 22.812 1 96.81 180 ASN B C 1
ATOM 4043 O O . ASN B 1 180 ? -9.406 25.469 22.812 1 96.81 180 ASN B O 1
ATOM 4047 N N . SER B 1 181 ? -10.398 23.5 23.078 1 97.38 181 SER B N 1
ATOM 4048 C CA . SER B 1 181 ? -9.156 22.859 23.484 1 97.38 181 SER B CA 1
ATOM 4049 C C . SER B 1 181 ? -8.352 22.375 22.297 1 97.38 181 SER B C 1
ATOM 4051 O O . SER B 1 181 ? -7.195 21.969 22.438 1 97.38 181 SER B O 1
ATOM 4053 N N . THR B 1 182 ? -8.93 22.438 21.109 1 98.31 182 THR B N 1
ATOM 4054 C CA . THR B 1 182 ? -8.32 21.859 19.906 1 98.31 182 THR B CA 1
ATOM 4055 C C . THR B 1 182 ? -7.402 22.875 19.234 1 98.31 182 THR B C 1
ATOM 4057 O O . THR B 1 182 ? -7.773 24.031 19.062 1 98.31 182 THR B O 1
ATOM 4060 N N . TYR B 1 183 ? -6.215 22.469 18.906 1 98.12 183 TYR B N 1
ATOM 4061 C CA . TYR B 1 183 ? -5.297 23.281 18.141 1 98.12 183 TYR B CA 1
ATOM 4062 C C . TYR B 1 183 ? -5.668 23.266 16.656 1 98.12 183 TYR B C 1
ATOM 4064 O O . TYR B 1 183 ? -5.836 22.203 16.062 1 98.12 183 TYR B O 1
ATOM 4072 N N . LEU B 1 184 ? -5.828 24.469 16.094 1 98.38 184 LEU B N 1
ATOM 4073 C CA . LEU B 1 184 ? -6 24.641 14.648 1 98.38 184 LEU B CA 1
ATOM 4074 C C . LEU B 1 184 ? -4.648 24.719 13.945 1 98.38 184 LEU B C 1
ATOM 4076 O O . LEU B 1 184 ? -3.834 25.594 14.25 1 98.38 184 LEU B O 1
ATOM 4080 N N . VAL B 1 185 ? -4.398 23.797 13.078 1 98.56 185 VAL B N 1
ATOM 4081 C CA . VAL B 1 185 ? -3.184 23.812 12.273 1 98.56 185 VAL B CA 1
ATOM 4082 C C . VAL B 1 185 ? -3.531 24.125 10.82 1 98.56 185 VAL B C 1
ATOM 4084 O O . VAL B 1 185 ? -4.09 23.281 10.109 1 98.56 185 VAL B O 1
ATOM 4087 N N . LEU B 1 186 ? -3.152 25.297 10.352 1 98.56 186 LEU B N 1
ATOM 4088 C CA . LEU B 1 186 ? -3.465 25.719 8.992 1 98.56 186 LEU B CA 1
ATOM 4089 C C . LEU B 1 186 ? -2.418 25.203 8.016 1 98.56 186 LEU B C 1
ATOM 4091 O O . LEU B 1 186 ? -1.217 25.328 8.25 1 98.56 186 LEU B O 1
ATOM 4095 N N . SER B 1 187 ? -2.879 24.547 6.988 1 97.94 187 SER B N 1
ATOM 4096 C CA . SER B 1 187 ? -2.061 24.234 5.82 1 97.94 187 SER B CA 1
ATOM 4097 C C . SER B 1 187 ? -2.209 25.312 4.746 1 97.94 187 SER B C 1
ATOM 4099 O O . SER B 1 187 ? -3.092 25.219 3.889 1 97.94 187 SER B O 1
ATOM 4101 N N . PRO B 1 188 ? -1.341 26.312 4.727 1 97.5 188 PRO B N 1
ATOM 4102 C CA . PRO B 1 188 ? -1.497 27.391 3.758 1 97.5 188 PRO B CA 1
ATOM 4103 C C . PRO B 1 188 ? -0.91 27.062 2.389 1 97.5 188 PRO B C 1
ATOM 4105 O O . PRO B 1 188 ? 0.313 27.047 2.225 1 97.5 188 PRO B O 1
ATOM 4108 N N . PHE B 1 189 ? -1.712 26.875 1.425 1 96 189 PHE B N 1
ATOM 4109 C CA . PHE B 1 189 ? -1.263 26.547 0.078 1 96 189 PHE B CA 1
ATOM 4110 C C . PHE B 1 189 ? -1.113 27.797 -0.767 1 96 189 PHE B C 1
ATOM 4112 O O . PHE B 1 189 ? -0.589 27.75 -1.882 1 96 189 PHE B O 1
ATOM 4119 N N . LYS B 1 190 ? -1.53 28.906 -0.216 1 95.31 190 LYS B N 1
ATOM 4120 C CA . LYS B 1 190 ? -1.413 30.234 -0.804 1 95.31 190 LYS B CA 1
ATOM 4121 C C . LYS B 1 190 ? -1.47 31.312 0.271 1 95.31 190 LYS B C 1
ATOM 4123 O O . LYS B 1 190 ? -1.951 31.078 1.379 1 95.31 190 LYS B O 1
ATOM 4128 N N . VAL B 1 191 ? -1.044 32.5 -0.072 1 95.75 191 VAL B N 1
ATOM 4129 C CA . VAL B 1 191 ? -1.036 33.625 0.874 1 95.75 191 VAL B CA 1
ATOM 4130 C C . VAL B 1 191 ? -2.463 33.906 1.33 1 95.75 191 VAL B C 1
ATOM 4132 O O . VAL B 1 191 ? -2.697 34.188 2.506 1 95.75 191 VAL B O 1
ATOM 4135 N N . LEU B 1 192 ? -3.387 33.75 0.421 1 96.5 192 LEU B N 1
ATOM 4136 C CA . LEU B 1 192 ? -4.793 34.031 0.699 1 96.5 192 LEU B CA 1
ATOM 4137 C C . LEU B 1 192 ? -5.305 33.156 1.838 1 96.5 192 LEU B C 1
ATOM 4139 O O . LEU B 1 192 ? -6.219 33.562 2.564 1 96.5 192 LEU B O 1
ATOM 4143 N N . ASP B 1 193 ? -4.77 32.031 2.025 1 97.38 193 ASP B N 1
ATOM 4144 C CA . ASP B 1 193 ? -5.188 31.141 3.107 1 97.38 193 ASP B CA 1
ATOM 4145 C C . ASP B 1 193 ? -4.844 31.734 4.469 1 97.38 193 ASP B C 1
ATOM 4147 O O . ASP B 1 193 ? -5.621 31.625 5.422 1 97.38 193 ASP B O 1
ATOM 4151 N N . ILE B 1 194 ? -3.723 32.375 4.539 1 97.62 194 ILE B N 1
ATOM 4152 C CA . ILE B 1 194 ? -3.338 33.062 5.773 1 97.62 194 ILE B CA 1
ATOM 4153 C C . ILE B 1 194 ? -4.23 34.281 5.992 1 97.62 194 ILE B C 1
ATOM 4155 O O . ILE B 1 194 ? -4.676 34.531 7.113 1 97.62 194 ILE B O 1
ATOM 4159 N N . GLU B 1 195 ? -4.531 34.938 4.91 1 97.38 195 GLU B N 1
ATOM 4160 C CA . GLU B 1 195 ? -5.438 36.062 4.988 1 97.38 195 GLU B CA 1
ATOM 4161 C C . GLU B 1 195 ? -6.82 35.625 5.473 1 97.38 195 GLU B C 1
ATOM 4163 O O . GLU B 1 195 ? -7.457 36.344 6.25 1 97.38 195 GLU B O 1
ATOM 4168 N N . TRP B 1 196 ? -7.246 34.562 4.949 1 98.12 196 TRP B N 1
ATOM 4169 C CA . TRP B 1 196 ? -8.539 34.031 5.375 1 98.12 196 TRP B CA 1
ATOM 4170 C C . TRP B 1 196 ? -8.539 33.75 6.875 1 98.12 196 TRP B C 1
ATOM 4172 O O . TRP B 1 196 ? -9.508 34.062 7.57 1 98.12 196 TRP B O 1
ATOM 4182 N N . LEU B 1 197 ? -7.488 33.156 7.355 1 98.5 197 LEU B N 1
ATOM 4183 C CA . LEU B 1 197 ? -7.398 32.875 8.781 1 98.5 197 LEU B CA 1
ATOM 4184 C C . LEU B 1 197 ? -7.488 34.156 9.602 1 98.5 197 LEU B C 1
ATOM 4186 O O . LEU B 1 197 ? -8.25 34.25 10.57 1 98.5 197 LEU B O 1
ATOM 4190 N N . ILE B 1 198 ? -6.723 35.188 9.211 1 98.19 198 ILE B N 1
ATOM 4191 C CA . ILE B 1 198 ? -6.758 36.5 9.867 1 98.19 198 ILE B CA 1
ATOM 4192 C C . ILE B 1 198 ? -8.18 37.031 9.836 1 98.19 198 ILE B C 1
ATOM 4194 O O . ILE B 1 198 ? -8.727 37.438 10.875 1 98.19 198 ILE B O 1
ATOM 4198 N N . SER B 1 199 ? -8.766 37 8.656 1 98.25 199 SER B N 1
ATOM 4199 C CA . SER B 1 199 ? -10.117 37.5 8.453 1 98.25 199 SER B CA 1
ATOM 4200 C C . SER B 1 199 ? -11.125 36.781 9.336 1 98.25 199 SER B C 1
ATOM 4202 O O . SER B 1 199 ? -12.008 37.406 9.922 1 98.25 199 SER B O 1
ATOM 4204 N N . SER B 1 200 ? -10.984 35.5 9.492 1 98.19 200 SER B N 1
ATOM 4205 C CA . SER B 1 200 ? -11.945 34.688 10.219 1 98.19 200 SER B CA 1
ATOM 4206 C C . SER B 1 200 ? -12 35.062 11.695 1 98.19 200 SER B C 1
ATOM 4208 O O . SER B 1 200 ? -13.008 34.844 12.359 1 98.19 200 SER B O 1
ATOM 4210 N N . PHE B 1 201 ? -10.953 35.75 12.211 1 97.69 201 PHE B N 1
ATOM 4211 C CA . PHE B 1 201 ? -10.883 36.094 13.617 1 97.69 201 PHE B CA 1
ATOM 4212 C C . PHE B 1 201 ? -11.07 37.594 13.797 1 97.69 201 PHE B C 1
ATOM 4214 O O . PHE B 1 201 ? -11.062 38.125 14.922 1 97.69 201 PHE B O 1
ATOM 4221 N N . THR B 1 202 ? -11.219 38.375 12.68 1 97.62 202 THR B N 1
ATOM 4222 C CA . THR B 1 202 ? -11.289 39.812 12.773 1 97.62 202 THR B CA 1
ATOM 4223 C C . THR B 1 202 ? -12.5 40.344 12.008 1 97.62 202 THR B C 1
ATOM 4225 O O . THR B 1 202 ? -13.617 40.344 12.523 1 97.62 202 THR B O 1
ATOM 4228 N N . THR B 1 203 ? -12.289 40.5 10.625 1 97.88 203 THR B N 1
ATOM 4229 C CA . THR B 1 203 ? -13.266 41.25 9.836 1 97.88 203 THR B CA 1
ATOM 4230 C C . THR B 1 203 ? -14.344 40.312 9.305 1 97.88 203 THR B C 1
ATOM 4232 O O . THR B 1 203 ? -15.469 40.719 9.016 1 97.88 203 THR B O 1
ATOM 4235 N N . LYS B 1 204 ? -13.992 39.031 9.078 1 98.19 204 LYS B N 1
ATOM 4236 C CA . LYS B 1 204 ? -14.906 38.031 8.547 1 98.19 204 LYS B CA 1
ATOM 4237 C C . LYS B 1 204 ? -15.398 38.438 7.152 1 98.19 204 LYS B C 1
ATOM 4239 O O . LYS B 1 204 ? -16.562 38.219 6.824 1 98.19 204 LYS B O 1
ATOM 4244 N N . ASN B 1 205 ? -14.5 38.969 6.367 1 97.56 205 ASN B N 1
ATOM 4245 C CA . ASN B 1 205 ? -14.914 39.5 5.078 1 97.56 205 ASN B CA 1
ATOM 4246 C C . ASN B 1 205 ? -14.484 38.594 3.928 1 97.56 205 ASN B C 1
ATOM 4248 O O . ASN B 1 205 ? -14.906 38.812 2.785 1 97.56 205 ASN B O 1
ATOM 4252 N N . ILE B 1 206 ? -13.609 37.656 4.145 1 97.12 206 ILE B N 1
ATOM 4253 C CA . ILE B 1 206 ? -13.211 36.719 3.096 1 97.12 206 ILE B CA 1
ATOM 4254 C C . ILE B 1 206 ? -14.172 35.562 3.066 1 97.12 206 ILE B C 1
ATOM 4256 O O . ILE B 1 206 ? -14.203 34.75 4 1 97.12 206 ILE B O 1
ATOM 4260 N N . THR B 1 207 ? -14.938 35.438 1.961 1 97.62 207 THR B N 1
ATOM 4261 C CA . THR B 1 207 ? -15.969 34.406 1.859 1 97.62 207 THR B CA 1
ATOM 4262 C C . THR B 1 207 ? -15.727 33.5 0.639 1 97.62 207 THR B C 1
ATOM 4264 O O . THR B 1 207 ? -16.562 32.688 0.301 1 97.62 207 THR B O 1
ATOM 4267 N N . ARG B 1 208 ? -14.57 33.812 -0.027 1 95.81 208 ARG B N 1
ATOM 4268 C CA . ARG B 1 208 ? -14.281 33.031 -1.224 1 95.81 208 ARG B CA 1
ATOM 4269 C C . ARG B 1 208 ? -12.773 32.969 -1.477 1 95.81 208 ARG B C 1
ATOM 4271 O O . ARG B 1 208 ? -12.062 33.969 -1.297 1 95.81 208 ARG B O 1
ATOM 4278 N N . THR B 1 209 ? -12.32 31.844 -1.791 1 93.5 209 THR B N 1
ATOM 4279 C CA . THR B 1 209 ? -11.039 31.609 -2.449 1 93.5 209 THR B CA 1
ATOM 4280 C C . THR B 1 209 ? -11.25 31.109 -3.875 1 93.5 209 THR B C 1
ATOM 4282 O O . THR B 1 209 ? -11.742 31.844 -4.73 1 93.5 209 THR B O 1
ATOM 4285 N N . TYR B 1 210 ? -10.867 29.891 -4.188 1 89.88 210 TYR B N 1
ATOM 4286 C CA . TYR B 1 210 ? -11.25 29.344 -5.484 1 89.88 210 TYR B CA 1
ATOM 4287 C C . TYR B 1 210 ? -12.641 28.719 -5.418 1 89.88 210 TYR B C 1
ATOM 4289 O O . TYR B 1 210 ? -13.227 28.391 -6.449 1 89.88 210 TYR B O 1
ATOM 4297 N N . LYS B 1 211 ? -13.195 28.641 -4.242 1 93.62 211 LYS B N 1
ATOM 4298 C CA . LYS B 1 211 ? -14.57 28.234 -3.963 1 93.62 211 LYS B CA 1
ATOM 4299 C C . LYS B 1 211 ? -15.102 28.953 -2.727 1 93.62 211 LYS B C 1
ATOM 4301 O O . LYS B 1 211 ? -14.359 29.656 -2.039 1 93.62 211 LYS B O 1
ATOM 4306 N N . LYS B 1 212 ? -16.344 28.875 -2.404 1 97 212 LYS B N 1
ATOM 4307 C CA . LYS B 1 212 ? -16.938 29.5 -1.22 1 97 212 LYS B CA 1
ATOM 4308 C C . LYS B 1 212 ? -16.312 28.938 0.058 1 97 212 LYS B C 1
ATOM 4310 O O . LYS B 1 212 ? -16.047 27.734 0.155 1 97 212 LYS B O 1
ATOM 4315 N N . VAL B 1 213 ? -16.016 29.828 1.011 1 98 213 VAL B N 1
ATOM 4316 C CA . VAL B 1 213 ? -15.461 29.422 2.297 1 98 213 VAL B CA 1
ATOM 4317 C C . VAL B 1 213 ? -16.234 30.078 3.43 1 98 213 VAL B C 1
ATOM 4319 O O . VAL B 1 213 ? -16.938 31.078 3.213 1 98 213 VAL B O 1
ATOM 4322 N N . ARG B 1 214 ? -16.109 29.516 4.574 1 97.56 214 ARG B N 1
ATOM 4323 C CA . ARG B 1 214 ? -16.703 30.109 5.758 1 97.56 214 ARG B CA 1
ATOM 4324 C C . ARG B 1 214 ? -16.047 31.438 6.102 1 97.56 214 ARG B C 1
ATOM 4326 O O . ARG B 1 214 ? -14.82 31.531 6.141 1 97.56 214 ARG B O 1
ATOM 4333 N N . ALA B 1 215 ? -16.828 32.375 6.398 1 97.81 215 ALA B N 1
ATOM 4334 C CA . ALA B 1 215 ? -16.297 33.688 6.766 1 97.81 215 ALA B CA 1
ATOM 4335 C C . ALA B 1 215 ? -15.672 33.656 8.156 1 97.81 215 ALA B C 1
ATOM 4337 O O . ALA B 1 215 ? -14.766 34.438 8.453 1 97.81 215 ALA B O 1
ATOM 4338 N N . SER B 1 216 ? -16.234 32.781 8.977 1 97 216 SER B N 1
ATOM 4339 C CA . SER B 1 216 ? -15.703 32.656 10.336 1 97 216 SER B CA 1
ATOM 4340 C C . SER B 1 216 ? -15.805 31.234 10.836 1 97 216 SER B C 1
ATOM 4342 O O . SER B 1 216 ? -16.609 30.438 10.328 1 97 216 SER B O 1
ATOM 4344 N N . ILE B 1 217 ? -14.945 30.938 11.773 1 96.94 217 ILE B N 1
ATOM 4345 C CA . ILE B 1 217 ? -14.992 29.641 12.461 1 96.94 217 ILE B CA 1
ATOM 4346 C C . ILE B 1 217 ? -14.867 29.844 13.961 1 96.94 217 ILE B C 1
ATOM 4348 O O . ILE B 1 217 ? -14.297 30.844 14.414 1 96.94 217 ILE B O 1
ATOM 4352 N N . ASN B 1 218 ? -15.492 28.922 14.656 1 97.38 218 ASN B N 1
ATOM 4353 C CA . ASN B 1 218 ? -15.227 28.859 16.094 1 97.38 218 ASN B CA 1
ATOM 4354 C C . ASN B 1 218 ? -13.914 28.156 16.391 1 97.38 218 ASN B C 1
ATOM 4356 O O . ASN B 1 218 ? -13.75 26.969 16.062 1 97.38 218 ASN B O 1
ATOM 4360 N N . ALA B 1 219 ? -12.953 28.859 16.906 1 97.56 219 ALA B N 1
ATOM 4361 C CA . ALA B 1 219 ? -11.648 28.297 17.266 1 97.56 219 ALA B CA 1
ATOM 4362 C C . ALA B 1 219 ? -10.9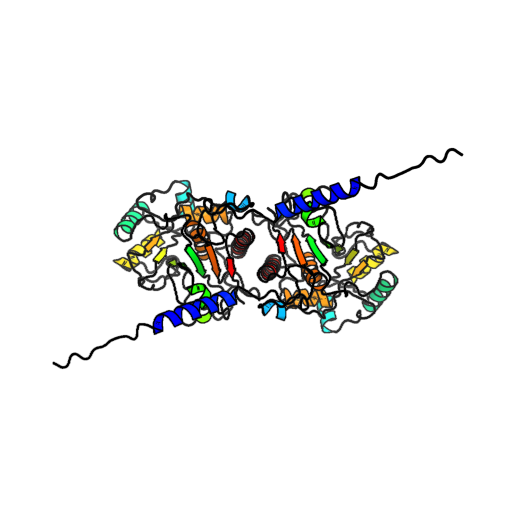45 29.188 18.297 1 97.56 219 ALA B C 1
ATOM 4364 O O . ALA B 1 219 ? -11.258 30.375 18.406 1 97.56 219 ALA B O 1
ATOM 4365 N N . ASN B 1 220 ? -10.078 28.641 19.094 1 97.62 220 ASN B N 1
ATOM 4366 C CA . ASN B 1 220 ? -9.289 29.359 20.094 1 97.62 220 ASN B CA 1
ATOM 4367 C C . ASN B 1 220 ? -8.102 30.062 19.453 1 97.62 220 ASN B C 1
ATOM 4369 O O . ASN B 1 220 ? -7.168 29.422 18.969 1 97.62 220 ASN B O 1
ATOM 4373 N N . ARG B 1 221 ? -8.07 31.406 19.469 1 96.5 221 ARG B N 1
ATOM 4374 C CA . ARG B 1 221 ? -7.031 32.188 18.797 1 96.5 221 ARG B CA 1
ATOM 4375 C C . ARG B 1 221 ? -5.66 31.891 19.406 1 96.5 221 ARG B C 1
ATOM 4377 O O . ARG B 1 221 ? -4.633 32.094 18.75 1 96.5 221 ARG B O 1
ATOM 4384 N N . HIS B 1 222 ? -5.613 31.375 20.625 1 96.5 222 HIS B N 1
ATOM 4385 C CA . HIS B 1 222 ? -4.352 31.078 21.297 1 96.5 222 HIS B CA 1
ATOM 4386 C C . HIS B 1 222 ? -3.859 29.672 20.969 1 96.5 222 HIS B C 1
ATOM 4388 O O . HIS B 1 222 ? -2.783 29.266 21.406 1 96.5 222 HIS B O 1
ATOM 4394 N N . LYS B 1 223 ? -4.656 28.953 20.141 1 97.19 223 LYS B N 1
ATOM 4395 C CA . LYS B 1 223 ? -4.301 27.594 19.719 1 97.19 223 LYS B CA 1
ATOM 4396 C C . LYS B 1 223 ? -4.289 27.469 18.203 1 97.19 223 LYS B C 1
ATOM 4398 O O . LYS B 1 223 ? -4.859 26.531 17.656 1 97.19 223 LYS B O 1
ATOM 4403 N N . VAL B 1 224 ? -3.674 28.469 17.625 1 97.69 224 VAL B N 1
ATOM 4404 C CA . VAL B 1 224 ? -3.547 28.5 16.172 1 97.69 224 VAL B CA 1
ATOM 4405 C C . VAL B 1 224 ? -2.084 28.328 15.766 1 97.69 224 VAL B C 1
ATOM 4407 O O . VAL B 1 224 ? -1.196 28.938 16.359 1 97.69 224 VAL B O 1
ATOM 4410 N N . MET B 1 225 ? -1.868 27.406 14.852 1 97.38 225 MET B N 1
ATOM 4411 C CA . MET B 1 225 ? -0.551 27.156 14.266 1 97.38 225 MET B CA 1
ATOM 4412 C C . MET B 1 225 ? -0.621 27.172 12.742 1 97.38 225 MET B C 1
ATOM 4414 O O . MET B 1 225 ? -1.637 26.781 12.164 1 97.38 225 MET B O 1
ATOM 4418 N N . ILE B 1 226 ? 0.453 27.609 12.133 1 97.81 226 ILE B N 1
ATOM 4419 C CA . ILE B 1 226 ? 0.529 27.656 10.68 1 97.81 226 ILE B CA 1
ATOM 4420 C C . ILE B 1 226 ? 1.723 26.844 10.195 1 97.81 226 ILE B C 1
ATOM 4422 O O . ILE B 1 226 ? 2.857 27.078 10.617 1 97.81 226 ILE B O 1
ATOM 4426 N N . LEU B 1 227 ? 1.437 25.875 9.297 1 98.12 227 LEU B N 1
ATOM 4427 C CA . LEU B 1 227 ? 2.537 25.109 8.727 1 98.12 227 LEU B CA 1
ATOM 4428 C C . LEU B 1 227 ? 3.482 26.016 7.941 1 98.12 227 LEU B C 1
ATOM 4430 O O . LEU B 1 227 ? 3.035 26.922 7.234 1 98.12 227 LEU B O 1
ATOM 4434 N N . HIS B 1 228 ? 4.762 25.766 8.047 1 97.81 228 HIS B N 1
ATOM 4435 C CA . HIS B 1 228 ? 5.762 26.516 7.285 1 97.81 228 HIS B CA 1
ATOM 4436 C C . HIS B 1 228 ? 5.766 26.078 5.82 1 97.81 228 HIS B C 1
ATOM 4438 O O . HIS B 1 228 ? 5.77 24.891 5.516 1 97.81 228 HIS B O 1
ATOM 4444 N N . PRO B 1 229 ? 5.836 27.031 4.891 1 98.12 229 PRO B N 1
ATOM 4445 C CA . PRO B 1 229 ? 5.914 26.656 3.477 1 98.12 229 PRO B CA 1
ATOM 4446 C C . PRO B 1 229 ? 7.098 25.75 3.17 1 98.12 229 PRO B C 1
ATOM 4448 O O . PRO B 1 229 ? 7 24.875 2.305 1 98.12 229 PRO B O 1
ATOM 4451 N N . ALA B 1 230 ? 8.156 25.875 3.873 1 98.44 230 ALA B N 1
ATOM 4452 C CA . ALA B 1 230 ? 9.312 25 3.678 1 98.44 230 ALA B CA 1
ATOM 4453 C C . ALA B 1 230 ? 8.969 23.547 4.039 1 98.44 230 ALA B C 1
ATOM 4455 O O . ALA B 1 230 ? 9.5 22.609 3.436 1 98.44 230 ALA B O 1
ATOM 4456 N N . PHE B 1 231 ? 8.156 23.422 5.043 1 98.38 231 PHE B N 1
ATOM 4457 C CA . PHE B 1 231 ? 7.723 22.078 5.426 1 98.38 231 PHE B CA 1
ATOM 4458 C C . PHE B 1 231 ? 6.879 21.453 4.324 1 98.38 231 PHE B C 1
ATOM 4460 O O . PHE B 1 231 ? 7.07 20.281 3.979 1 98.38 231 PHE B O 1
ATOM 4467 N N . ILE B 1 232 ? 5.957 22.219 3.781 1 98.62 232 ILE B N 1
ATOM 4468 C CA . ILE B 1 232 ? 5.113 21.719 2.699 1 98.62 232 ILE B CA 1
ATOM 4469 C C . ILE B 1 232 ? 5.98 21.312 1.514 1 98.62 232 ILE B C 1
ATOM 4471 O O . ILE B 1 232 ? 5.781 20.234 0.932 1 98.62 232 ILE B O 1
ATOM 4475 N N . LYS B 1 233 ? 6.965 22.109 1.168 1 98.44 233 LYS B N 1
ATOM 4476 C CA . LYS B 1 233 ? 7.898 21.797 0.085 1 98.44 233 LYS B CA 1
ATOM 4477 C C . LYS B 1 233 ? 8.68 20.531 0.373 1 98.44 233 LYS B C 1
ATOM 4479 O O . LYS B 1 233 ? 8.836 19.672 -0.506 1 98.44 233 LYS B O 1
ATOM 4484 N N . TYR B 1 234 ? 9.172 20.453 1.604 1 98.62 234 TYR B N 1
ATOM 4485 C CA . TYR B 1 234 ? 9.93 19.297 2.062 1 98.62 234 TYR B CA 1
ATOM 4486 C C . TYR B 1 234 ? 9.125 18.016 1.897 1 98.62 234 TYR B C 1
ATOM 4488 O O . TYR B 1 234 ? 9.617 17.031 1.342 1 98.62 234 TYR B O 1
ATOM 4496 N N . VAL B 1 235 ? 7.871 18.031 2.285 1 98.69 235 VAL B N 1
ATOM 4497 C CA . VAL B 1 235 ? 7.012 16.859 2.176 1 98.69 235 VAL B CA 1
ATOM 4498 C C . VAL B 1 235 ? 6.773 16.531 0.704 1 98.69 235 VAL B C 1
ATOM 4500 O O . VAL B 1 235 ? 6.852 15.367 0.302 1 98.69 235 VAL B O 1
ATOM 4503 N N . HIS B 1 236 ? 6.531 17.516 -0.091 1 97.94 236 HIS B N 1
ATOM 4504 C CA . HIS B 1 236 ? 6.207 17.328 -1.502 1 97.94 236 HIS B CA 1
ATOM 4505 C C . HIS B 1 236 ? 7.414 16.812 -2.279 1 97.94 236 HIS B C 1
ATOM 4507 O O . HIS B 1 236 ? 7.309 15.844 -3.031 1 97.94 236 HIS B O 1
ATOM 4513 N N . GLU B 1 237 ? 8.555 17.438 -2.066 1 97.44 237 GLU B N 1
ATOM 4514 C CA . GLU B 1 237 ? 9.703 17.156 -2.916 1 97.44 237 GLU B CA 1
ATOM 4515 C C . GLU B 1 237 ? 10.492 15.953 -2.396 1 97.44 237 GLU B C 1
ATOM 4517 O O . GLU B 1 237 ? 10.984 15.141 -3.182 1 97.44 237 GLU B O 1
ATOM 4522 N N . ILE B 1 238 ? 10.602 15.805 -1.128 1 97.44 238 ILE B N 1
ATOM 4523 C CA . ILE B 1 238 ? 11.469 14.781 -0.56 1 97.44 238 ILE B CA 1
ATOM 4524 C C . ILE B 1 238 ? 10.68 13.5 -0.314 1 97.44 238 ILE B C 1
ATOM 4526 O O . ILE B 1 238 ? 11.047 12.43 -0.801 1 97.44 238 ILE B O 1
ATOM 4530 N N . TRP B 1 239 ? 9.555 13.594 0.33 1 97.25 239 TRP B N 1
ATOM 4531 C CA . TRP B 1 239 ? 8.812 12.391 0.695 1 97.25 239 TRP B CA 1
ATOM 4532 C C . TRP B 1 239 ? 7.98 11.891 -0.481 1 97.25 239 TRP B C 1
ATOM 4534 O O . TRP B 1 239 ? 7.836 10.68 -0.674 1 97.25 239 TRP B O 1
ATOM 4544 N N . LEU B 1 240 ? 7.414 12.828 -1.271 1 96.69 240 LEU B N 1
ATOM 4545 C CA . LEU B 1 240 ? 6.48 12.414 -2.314 1 96.69 240 LEU B CA 1
ATOM 4546 C C . LEU B 1 240 ? 7.125 12.516 -3.691 1 96.69 240 LEU B C 1
ATOM 4548 O O . LEU B 1 240 ? 6.496 12.203 -4.703 1 96.69 240 LEU B O 1
ATOM 4552 N N . VAL B 1 241 ? 8.344 13.023 -3.705 1 94.88 241 VAL B N 1
ATOM 4553 C CA . VAL B 1 241 ? 9.109 13.125 -4.945 1 94.88 241 VAL B CA 1
ATOM 4554 C C . VAL B 1 241 ? 8.273 13.828 -6.012 1 94.88 241 VAL B C 1
ATOM 4556 O O . VAL B 1 241 ? 8.164 13.344 -7.145 1 94.88 241 VAL B O 1
ATOM 4559 N N . LYS B 1 242 ? 7.559 14.781 -5.582 1 94 242 LYS B N 1
ATOM 4560 C CA . LYS B 1 242 ? 6.805 15.711 -6.414 1 94 242 LYS B CA 1
ATOM 4561 C C . LYS B 1 242 ? 5.617 15.023 -7.082 1 94 242 LYS B C 1
ATOM 4563 O O . LYS B 1 242 ? 5.125 15.477 -8.117 1 94 242 LYS B O 1
ATOM 4568 N N . HIS B 1 243 ? 5.211 13.875 -6.625 1 91.81 243 HIS B N 1
ATOM 4569 C CA . HIS B 1 243 ? 3.971 13.273 -7.102 1 91.81 243 HIS B CA 1
ATOM 4570 C C . HIS B 1 243 ? 2.76 14.07 -6.637 1 91.81 243 HIS B C 1
ATOM 4572 O O . HIS B 1 243 ? 2.664 14.438 -5.465 1 91.81 243 HIS B O 1
ATOM 4578 N N . GLY B 1 244 ? 1.856 14.281 -7.613 1 90.56 244 GLY B N 1
ATOM 4579 C CA . GLY B 1 244 ? 0.74 15.18 -7.344 1 90.56 244 GLY B CA 1
ATOM 4580 C C . GLY B 1 244 ? 1.119 16.641 -7.414 1 90.56 244 GLY B C 1
ATOM 4581 O O . GLY B 1 244 ? 2.303 16.984 -7.461 1 90.56 244 GLY B O 1
ATOM 4582 N N . LYS B 1 245 ? 0.198 17.484 -7.434 1 92.62 245 LYS B N 1
ATOM 4583 C CA . LYS B 1 245 ? 0.456 18.922 -7.457 1 92.62 245 LYS B CA 1
ATOM 4584 C C . LYS B 1 245 ? 0.992 19.406 -6.113 1 92.62 245 LYS B C 1
ATOM 4586 O O . LYS B 1 245 ? 1.879 20.25 -6.066 1 92.62 245 LYS B O 1
ATOM 4591 N N . TYR B 1 246 ? 0.497 18.969 -5.023 1 94.12 246 TYR B N 1
ATOM 4592 C CA . TYR B 1 246 ? 0.942 19.203 -3.654 1 94.12 246 TYR B CA 1
ATOM 4593 C C . TYR B 1 246 ? 0.454 18.109 -2.721 1 94.12 246 TYR B C 1
ATOM 4595 O O . TYR B 1 246 ? -0.445 17.328 -3.074 1 94.12 246 TYR B O 1
ATOM 4603 N N . PRO B 1 247 ? 1.062 18 -1.542 1 96.5 247 PRO B N 1
ATOM 4604 C CA . PRO B 1 247 ? 0.664 16.938 -0.613 1 96.5 247 PRO B CA 1
ATOM 4605 C C . PRO B 1 247 ? -0.75 17.125 -0.069 1 96.5 247 PRO B C 1
ATOM 4607 O O . PRO B 1 247 ? -1.197 18.266 0.11 1 96.5 247 PRO B O 1
ATOM 4610 N N . SER B 1 248 ? -1.447 16 0.108 1 96.19 248 SER B N 1
ATOM 4611 C CA . SER B 1 248 ? -2.727 16.078 0.806 1 96.19 248 SER B CA 1
ATOM 4612 C C . SER B 1 248 ? -2.541 16.516 2.252 1 96.19 248 SER B C 1
ATOM 4614 O O . SER B 1 248 ? -1.466 16.344 2.83 1 96.19 248 SER B O 1
ATOM 4616 N N . THR B 1 249 ? -3.576 17.094 2.848 1 97.5 249 THR B N 1
ATOM 4617 C CA . THR B 1 249 ? -3.543 17.516 4.246 1 97.5 249 THR B CA 1
ATOM 4618 C C . THR B 1 249 ? -3.23 16.328 5.156 1 97.5 249 THR B C 1
ATOM 4620 O O . THR B 1 249 ? -2.488 16.469 6.129 1 97.5 249 THR B O 1
ATOM 4623 N N . GLY B 1 250 ? -3.801 15.172 4.824 1 97.75 250 GLY B N 1
ATOM 4624 C CA . GLY B 1 250 ? -3.537 13.977 5.605 1 97.75 250 GLY B CA 1
ATOM 4625 C C . GLY B 1 250 ? -2.074 13.578 5.617 1 97.75 250 GLY B C 1
ATOM 4626 O O . GLY B 1 250 ? -1.53 13.219 6.66 1 97.75 250 GLY B O 1
ATOM 4627 N N . PHE B 1 251 ? -1.463 13.648 4.469 1 98.19 251 PHE B N 1
ATOM 4628 C CA . PHE B 1 251 ? -0.062 13.25 4.398 1 98.19 251 PHE B CA 1
ATOM 4629 C C . PHE B 1 251 ? 0.827 14.266 5.102 1 98.19 251 PHE B C 1
ATOM 4631 O O . PHE B 1 251 ? 1.812 13.898 5.746 1 98.19 251 PHE B O 1
ATOM 4638 N N . LEU B 1 252 ? 0.486 15.539 5.012 1 98.81 252 LEU B N 1
ATOM 4639 C CA . LEU B 1 252 ? 1.185 16.562 5.777 1 98.81 252 LEU B CA 1
ATOM 4640 C C . LEU B 1 252 ? 1.124 16.266 7.27 1 98.81 252 LEU B C 1
ATOM 4642 O O . LEU B 1 252 ? 2.131 16.375 7.973 1 98.81 252 LEU B O 1
ATOM 4646 N N . ALA B 1 253 ? 0.003 15.867 7.719 1 98.88 253 ALA B N 1
ATOM 4647 C CA . ALA B 1 253 ? -0.189 15.57 9.133 1 98.88 253 ALA B CA 1
ATOM 4648 C C . ALA B 1 253 ? 0.663 14.383 9.57 1 98.88 253 ALA B C 1
ATOM 4650 O O . ALA B 1 253 ? 1.225 14.375 10.664 1 98.88 253 ALA B O 1
ATOM 4651 N N . ILE B 1 254 ? 0.741 13.406 8.703 1 98.81 254 ILE B N 1
ATOM 4652 C CA . ILE B 1 254 ? 1.536 12.227 9.016 1 98.81 254 ILE B CA 1
ATOM 4653 C C . ILE B 1 254 ? 3 12.625 9.188 1 98.81 254 ILE B C 1
ATOM 4655 O O . ILE B 1 254 ? 3.625 12.281 10.203 1 98.81 254 ILE B O 1
ATOM 4659 N N . ILE B 1 255 ? 3.557 13.344 8.258 1 98.75 255 ILE B N 1
ATOM 4660 C CA . ILE B 1 255 ? 4.965 13.719 8.32 1 98.75 255 ILE B CA 1
ATOM 4661 C C . ILE B 1 255 ? 5.191 14.664 9.5 1 98.75 255 ILE B C 1
ATOM 4663 O O . ILE B 1 255 ? 6.215 14.586 10.18 1 98.75 255 ILE B O 1
ATOM 4667 N N . PHE B 1 256 ? 4.227 15.562 9.742 1 98.62 256 PHE B N 1
ATOM 4668 C CA . PHE B 1 256 ? 4.301 16.453 10.898 1 98.62 256 PHE B CA 1
ATOM 4669 C C . PHE B 1 256 ? 4.406 15.656 12.195 1 98.62 256 PHE B C 1
ATOM 4671 O O . PHE B 1 256 ? 5.25 15.945 13.039 1 98.62 256 PHE B O 1
ATOM 4678 N N . ALA B 1 257 ? 3.617 14.625 12.305 1 98.56 257 ALA B N 1
ATOM 4679 C CA . ALA B 1 257 ? 3.59 13.789 13.5 1 98.56 257 ALA B CA 1
ATOM 4680 C C . ALA B 1 257 ? 4.918 13.062 13.695 1 98.56 257 ALA B C 1
ATOM 4682 O O . ALA B 1 257 ? 5.367 12.875 14.828 1 98.56 257 ALA B O 1
ATOM 4683 N N . LEU B 1 258 ? 5.559 12.664 12.617 1 97.5 258 LEU B N 1
ATOM 4684 C CA . LEU B 1 258 ? 6.852 12 12.719 1 97.5 258 LEU B CA 1
ATOM 4685 C C . LEU B 1 258 ? 7.867 12.898 13.414 1 97.5 258 LEU B C 1
ATOM 4687 O O . LEU B 1 258 ? 8.812 12.406 14.039 1 97.5 258 LEU B O 1
ATOM 4691 N N . HIS B 1 259 ? 7.672 14.188 13.328 1 96.81 259 HIS B N 1
ATOM 4692 C CA . HIS B 1 259 ? 8.641 15.133 13.867 1 96.81 259 HIS B CA 1
ATOM 4693 C C . HIS B 1 259 ? 8.336 15.477 15.328 1 96.81 259 HIS B C 1
ATOM 4695 O O . HIS B 1 259 ? 9.234 15.836 16.094 1 96.81 259 HIS B O 1
ATOM 4701 N N . ILE B 1 260 ? 7.117 15.297 15.758 1 97.12 260 ILE B N 1
ATOM 4702 C CA . ILE B 1 260 ? 6.824 15.859 17.078 1 97.12 260 ILE B CA 1
ATOM 4703 C C . ILE B 1 260 ? 6.426 14.75 18.031 1 97.12 260 ILE B C 1
ATOM 4705 O O . ILE B 1 260 ? 6.344 14.969 19.25 1 97.12 260 ILE B O 1
ATOM 4709 N N . CYS B 1 261 ? 6.176 13.539 17.531 1 97.5 261 CYS B N 1
ATOM 4710 C CA . CYS B 1 261 ? 5.73 12.43 18.359 1 97.5 261 CYS B CA 1
ATOM 4711 C C . CYS B 1 261 ? 6.77 11.312 18.391 1 97.5 261 CYS B C 1
ATOM 4713 O O . CYS B 1 261 ? 7.641 11.25 17.531 1 97.5 261 CYS B O 1
ATOM 4715 N N . ASP B 1 262 ? 6.613 10.508 19.422 1 97.31 262 ASP B N 1
ATOM 4716 C CA . ASP B 1 262 ? 7.535 9.391 19.594 1 97.31 262 ASP B CA 1
ATOM 4717 C C . ASP B 1 262 ? 7.008 8.133 18.906 1 97.31 262 ASP B C 1
ATOM 4719 O O . ASP B 1 262 ? 7.789 7.285 18.469 1 97.31 262 ASP B O 1
ATOM 4723 N N . GLN B 1 263 ? 5.727 8.008 18.922 1 97.62 263 GLN B N 1
ATOM 4724 C CA . GLN B 1 263 ? 5.035 6.918 18.234 1 97.62 263 GLN B CA 1
ATOM 4725 C C . GLN B 1 263 ? 3.826 7.434 17.453 1 97.62 263 GLN B C 1
ATOM 4727 O O . GLN B 1 263 ? 3.053 8.242 17.969 1 97.62 263 GLN B O 1
ATOM 4732 N N . VAL B 1 264 ? 3.715 6.941 16.203 1 98.44 264 VAL B N 1
ATOM 4733 C CA . VAL B 1 264 ? 2.662 7.453 15.336 1 98.44 264 VAL B CA 1
ATOM 4734 C C . VAL B 1 264 ? 1.788 6.301 14.852 1 98.44 264 VAL B C 1
ATOM 4736 O O . VAL B 1 264 ? 2.295 5.312 14.32 1 98.44 264 VAL B O 1
ATOM 4739 N N . SER B 1 265 ? 0.503 6.418 15.102 1 98.44 265 SER B N 1
ATOM 4740 C CA . SER B 1 265 ? -0.502 5.504 14.578 1 98.44 265 SER B CA 1
ATOM 4741 C C . SER B 1 265 ? -1.411 6.203 13.57 1 98.44 265 SER B C 1
ATOM 4743 O O . SER B 1 265 ? -1.845 7.332 13.797 1 98.44 265 SER B O 1
ATOM 4745 N N . THR B 1 266 ? -1.627 5.5 12.43 1 98.5 266 THR B N 1
ATOM 4746 C CA . THR B 1 266 ? -2.486 6.086 11.406 1 98.5 266 THR B CA 1
ATOM 4747 C C . THR B 1 266 ? -3.77 5.273 11.25 1 98.5 266 THR B C 1
ATOM 4749 O O . THR B 1 266 ? -3.738 4.039 11.281 1 98.5 266 THR B O 1
ATOM 4752 N N . PHE B 1 267 ? -4.887 5.996 11.195 1 98.06 267 PHE B N 1
ATOM 4753 C CA . PHE B 1 267 ? -6.215 5.422 11.008 1 98.06 267 PHE B CA 1
ATOM 4754 C C . PHE B 1 267 ? -6.926 6.078 9.828 1 98.06 267 PHE B C 1
ATOM 4756 O O . PHE B 1 267 ? -6.824 7.293 9.633 1 98.06 267 PHE B O 1
ATOM 4763 N N . GLY B 1 268 ? -7.609 5.281 9.07 1 96.12 268 GLY B N 1
ATOM 4764 C CA . GLY B 1 268 ? -8.508 5.859 8.086 1 96.12 268 GLY B CA 1
ATOM 4765 C C . GLY B 1 268 ? -7.793 6.395 6.859 1 96.12 268 GLY B C 1
ATOM 4766 O O . GLY B 1 268 ? -8.164 7.441 6.324 1 96.12 268 GLY B O 1
ATOM 4767 N N . PHE B 1 269 ? -6.734 5.758 6.43 1 94.94 269 PHE B N 1
ATOM 4768 C CA . PHE B 1 269 ? -6.043 6.102 5.191 1 94.94 269 PHE B CA 1
ATOM 4769 C C . PHE B 1 269 ? -6.148 4.965 4.18 1 94.94 269 PHE B C 1
ATOM 4771 O O . PHE B 1 269 ? -6.172 3.793 4.559 1 94.94 269 PHE B O 1
ATOM 4778 N N . GLY B 1 270 ? -6.238 5.348 2.896 1 88.31 270 GLY B N 1
ATOM 4779 C CA . GLY B 1 270 ? -6.352 4.352 1.845 1 88.31 270 GLY B CA 1
ATOM 4780 C C . GLY B 1 270 ? -7.789 4.062 1.449 1 88.31 270 GLY B C 1
ATOM 4781 O O . GLY B 1 270 ? -8.719 4.684 1.968 1 88.31 270 GLY B O 1
ATOM 4782 N N . ALA B 1 271 ? -7.965 3.217 0.486 1 85.5 271 ALA B N 1
ATOM 4783 C CA . ALA B 1 271 ? -9.281 2.795 0.011 1 85.5 271 ALA B CA 1
ATOM 4784 C C . ALA B 1 271 ? -9.898 1.764 0.951 1 85.5 271 ALA B C 1
ATOM 4786 O O . ALA B 1 271 ? -9.211 1.221 1.822 1 85.5 271 ALA B O 1
ATOM 4787 N N . ASP B 1 272 ? -11.164 1.573 0.808 1 85.44 272 ASP B N 1
ATOM 4788 C CA . ASP B 1 272 ? -11.781 0.483 1.556 1 85.44 272 ASP B CA 1
ATOM 4789 C C . ASP B 1 272 ? -11.453 -0.87 0.926 1 85.44 272 ASP B C 1
ATOM 4791 O O . ASP B 1 272 ? -10.688 -0.942 -0.041 1 85.44 272 ASP B O 1
ATOM 4795 N N . GLN B 1 273 ? -12.016 -1.897 1.539 1 79.5 273 GLN B N 1
ATOM 4796 C CA . GLN B 1 273 ? -11.68 -3.26 1.139 1 79.5 273 GLN B CA 1
ATOM 4797 C C . GLN B 1 273 ? -12.117 -3.535 -0.296 1 79.5 273 GLN B C 1
ATOM 4799 O O . GLN B 1 273 ? -11.672 -4.508 -0.911 1 79.5 273 GLN B O 1
ATOM 4804 N N . TYR B 1 274 ? -12.961 -2.672 -0.883 1 82.25 274 TYR B N 1
ATOM 4805 C CA . TYR B 1 274 ? -13.453 -2.84 -2.248 1 82.25 274 TYR B CA 1
ATOM 4806 C C . TYR B 1 274 ? -12.711 -1.915 -3.207 1 82.25 274 TYR B C 1
ATOM 4808 O O . TYR B 1 274 ? -13.031 -1.862 -4.398 1 82.25 274 TYR B O 1
ATOM 4816 N N . GLY B 1 275 ? -11.781 -1.148 -2.686 1 80.81 275 GLY B N 1
ATOM 4817 C CA . GLY B 1 275 ? -10.984 -0.255 -3.514 1 80.81 275 GLY B CA 1
ATOM 4818 C C . GLY B 1 275 ? -11.625 1.109 -3.701 1 80.81 275 GLY B C 1
ATOM 4819 O O . GLY B 1 275 ? -11.172 1.902 -4.531 1 80.81 275 GLY B O 1
ATOM 4820 N N . ASN B 1 276 ? -12.633 1.351 -2.928 1 83.12 276 ASN B N 1
ATOM 4821 C CA . ASN B 1 276 ? -13.336 2.625 -3.064 1 83.12 276 ASN B CA 1
ATOM 4822 C C . ASN B 1 276 ? -12.703 3.703 -2.186 1 83.12 276 ASN B C 1
ATOM 4824 O O . ASN B 1 276 ? -12.312 3.436 -1.049 1 83.12 276 ASN B O 1
ATOM 4828 N N . TRP B 1 277 ? -12.594 4.859 -2.84 1 82 277 TRP B N 1
ATOM 4829 C CA . TRP B 1 277 ? -12.109 6.031 -2.117 1 82 277 TRP B CA 1
ATOM 4830 C C . TRP B 1 277 ? -13.258 6.98 -1.793 1 82 277 TRP B C 1
ATOM 4832 O O . TRP B 1 277 ? -13.867 7.566 -2.695 1 82 277 TRP B O 1
ATOM 4842 N N . TYR B 1 278 ? -13.703 7.121 -0.595 1 87.12 278 TYR B N 1
ATOM 4843 C CA . TYR B 1 278 ? -14.742 8.023 -0.107 1 87.12 278 TYR B CA 1
ATOM 4844 C C . TYR B 1 278 ? -14.531 8.336 1.37 1 87.12 278 TYR B C 1
ATOM 4846 O O . TYR B 1 278 ? -13.672 7.746 2.025 1 87.12 278 TYR B O 1
ATOM 4854 N N . HIS B 1 279 ? -15.164 9.312 1.815 1 93.06 279 HIS B N 1
ATOM 4855 C CA . HIS B 1 279 ? -15.055 9.695 3.219 1 93.06 279 HIS B CA 1
ATOM 4856 C C . HIS B 1 279 ? -16.047 8.93 4.078 1 93.06 279 HIS B C 1
ATOM 4858 O O . HIS B 1 279 ? -17.172 8.656 3.641 1 93.06 279 HIS B O 1
ATOM 4864 N N . TYR B 1 280 ? -15.719 8.664 5.316 1 94.31 280 TYR B N 1
ATOM 4865 C CA . TYR B 1 280 ? -16.547 7.828 6.172 1 94.31 280 TYR B CA 1
ATOM 4866 C C . TYR B 1 280 ? -17.844 8.547 6.551 1 94.31 280 TYR B C 1
ATOM 4868 O O . TYR B 1 280 ? -18.797 7.918 7.016 1 94.31 280 TYR B O 1
ATOM 4876 N N . PHE B 1 281 ? -17.875 9.812 6.273 1 94.12 281 PHE B N 1
ATOM 4877 C CA . PHE B 1 281 ? -19.094 10.57 6.598 1 94.12 281 PHE B CA 1
ATOM 4878 C C . PHE B 1 281 ? -19.875 10.906 5.332 1 94.12 281 PHE B C 1
ATOM 4880 O O . PHE B 1 281 ? -20.828 11.672 5.379 1 94.12 281 PHE B O 1
ATOM 4887 N N . GLU B 1 282 ? -19.359 10.367 4.188 1 86.56 282 GLU B N 1
ATOM 4888 C CA . GLU B 1 282 ? -20.078 10.539 2.926 1 86.56 282 GLU B CA 1
ATOM 4889 C C . GLU B 1 282 ? -20.828 9.266 2.537 1 86.56 282 GLU B C 1
ATOM 4891 O O . GLU B 1 282 ? -20.438 8.164 2.934 1 86.56 282 GLU B O 1
ATOM 4896 N N . LYS B 1 283 ? -22.078 9.344 1.948 1 69.06 283 LYS B N 1
ATOM 4897 C CA . LYS B 1 283 ? -22.859 8.18 1.542 1 69.06 283 LYS B CA 1
ATOM 4898 C C . LYS B 1 283 ? -22.266 7.527 0.291 1 69.06 283 LYS B C 1
ATOM 4900 O O . LYS B 1 283 ? -22.234 6.301 0.181 1 69.06 283 LYS B O 1
ATOM 4905 N N . THR B 1 284 ? -22.25 8.336 -0.806 1 58.09 284 THR B N 1
ATOM 4906 C CA . THR B 1 284 ? -21.984 7.73 -2.109 1 58.09 284 THR B CA 1
ATOM 4907 C C . THR B 1 284 ? -20.5 7.695 -2.404 1 58.09 284 THR B C 1
ATOM 4909 O O . THR B 1 284 ? -19.766 8.609 -2.023 1 58.09 284 THR B O 1
ATOM 4912 N N . SER B 1 285 ? -20 6.453 -2.711 1 54.5 285 SER B N 1
ATOM 4913 C CA . SER B 1 285 ? -18.641 6.258 -3.234 1 54.5 285 SER B CA 1
ATOM 4914 C C . SER B 1 285 ? -18.328 7.273 -4.328 1 54.5 285 SER B C 1
ATOM 4916 O O . SER B 1 285 ? -19.062 7.383 -5.316 1 54.5 285 SER B O 1
ATOM 4918 N N . SER B 1 286 ? -18.312 8.43 -3.986 1 49.47 286 SER B N 1
ATOM 4919 C CA . SER B 1 286 ? -17.844 9.297 -5.07 1 49.47 286 SER B CA 1
ATOM 4920 C C . SER B 1 286 ? -16.391 9.031 -5.414 1 49.47 286 SER B C 1
ATOM 4922 O O . SER B 1 286 ? -15.586 8.719 -4.531 1 49.47 286 SER B O 1
ATOM 4924 N N . ARG B 1 287 ? -16.234 8.516 -6.621 1 47.62 287 ARG B N 1
ATOM 4925 C CA . ARG B 1 287 ? -14.875 8.438 -7.156 1 47.62 287 ARG B CA 1
ATOM 4926 C C . ARG B 1 287 ? -14.062 9.664 -6.754 1 47.62 287 ARG B C 1
ATOM 4928 O O . ARG B 1 287 ? -14.266 10.758 -7.297 1 47.62 287 ARG B O 1
ATOM 4935 N N . VAL B 1 288 ? -13.891 9.922 -5.496 1 43.62 288 VAL B N 1
ATOM 4936 C CA . VAL B 1 288 ? -13.055 11.055 -5.105 1 43.62 288 VAL B CA 1
ATOM 4937 C C . VAL B 1 288 ? -11.875 11.188 -6.07 1 43.62 288 VAL B C 1
ATOM 4939 O O . VAL B 1 288 ? -11.062 10.266 -6.199 1 43.62 288 VAL B O 1
ATOM 4942 N N . ARG B 1 289 ? -12.086 11.844 -7.227 1 44.12 289 ARG B N 1
ATOM 4943 C CA . ARG B 1 289 ? -11.031 12.25 -8.148 1 44.12 289 ARG B CA 1
ATOM 4944 C C . ARG B 1 289 ? -9.898 12.953 -7.414 1 44.12 289 ARG B C 1
ATOM 4946 O O . ARG B 1 289 ? -10.102 14 -6.793 1 44.12 289 ARG B O 1
ATOM 4953 N N . THR B 1 290 ? -8.961 12.242 -6.836 1 52.84 290 THR B N 1
ATOM 4954 C CA . THR B 1 290 ? -7.758 12.797 -6.223 1 52.84 290 THR B CA 1
ATOM 4955 C C . THR B 1 290 ? -6.992 13.664 -7.219 1 52.84 290 THR B C 1
ATOM 4957 O O . THR B 1 290 ? -5.848 13.359 -7.562 1 52.84 290 THR B O 1
ATOM 4960 N N . GLY B 1 291 ? -7.781 14.477 -7.883 1 61.62 291 GLY B N 1
ATOM 4961 C CA . GLY B 1 291 ? -7.078 15.094 -8.992 1 61.62 291 GLY B CA 1
ATOM 4962 C C . GLY B 1 291 ? -5.836 15.859 -8.562 1 61.62 291 GLY B C 1
ATOM 4963 O O . GLY B 1 291 ? -4.797 15.781 -9.227 1 61.62 291 GLY B O 1
ATOM 4964 N N . ALA B 1 292 ? -5.816 16.469 -7.293 1 77.19 292 ALA B N 1
ATOM 4965 C CA . ALA B 1 292 ? -4.66 17.312 -7.012 1 77.19 292 ALA B CA 1
ATOM 4966 C C . ALA B 1 292 ? -3.561 16.531 -6.301 1 77.19 292 ALA B C 1
ATOM 4968 O O . ALA B 1 292 ? -2.389 16.922 -6.348 1 77.19 292 ALA B O 1
ATOM 4969 N N . HIS B 1 293 ? -3.949 15.453 -5.672 1 87.31 293 HIS B N 1
ATOM 4970 C CA . HIS B 1 293 ? -2.99 14.641 -4.926 1 87.31 293 HIS B CA 1
ATOM 4971 C C . HIS B 1 293 ? -2.824 13.266 -5.555 1 87.31 293 HIS B C 1
ATOM 4973 O O . HIS B 1 293 ? -3.744 12.758 -6.203 1 87.31 293 HIS B O 1
ATOM 4979 N N . SER B 1 294 ? -1.637 12.789 -5.391 1 86.75 294 SER B N 1
ATOM 4980 C CA . SER B 1 294 ? -1.416 11.398 -5.781 1 86.75 294 SER B CA 1
ATOM 4981 C C . SER B 1 294 ? -1.684 10.445 -4.621 1 86.75 294 SER B C 1
ATOM 4983 O O . SER B 1 294 ? -0.75 9.984 -3.959 1 86.75 294 SER B O 1
ATOM 4985 N N . GLY B 1 295 ? -2.951 10.133 -4.449 1 86.81 295 GLY B N 1
ATOM 4986 C CA . GLY B 1 295 ? -3.369 9.328 -3.318 1 86.81 295 GLY B CA 1
ATOM 4987 C C . GLY B 1 295 ? -2.67 7.98 -3.256 1 86.81 295 GLY B C 1
ATOM 4988 O O . GLY B 1 295 ? -2.275 7.527 -2.18 1 86.81 295 GLY B O 1
ATOM 4989 N N . SER B 1 296 ? -2.52 7.387 -4.406 1 83.44 296 SER B N 1
ATOM 4990 C CA . SER B 1 296 ? -1.887 6.074 -4.445 1 83.44 296 SER B CA 1
ATOM 4991 C C . SER B 1 296 ? -0.425 6.152 -4.016 1 83.44 296 SER B C 1
ATOM 4993 O O . SER B 1 296 ? 0.054 5.297 -3.268 1 83.44 296 SER B O 1
ATOM 4995 N N . PHE B 1 297 ? 0.306 7.188 -4.445 1 89.56 297 PHE B N 1
ATOM 4996 C CA . PHE B 1 297 ? 1.709 7.324 -4.074 1 89.56 297 PHE B CA 1
ATOM 4997 C C . PHE B 1 297 ? 1.845 7.668 -2.594 1 89.56 297 PHE B C 1
ATOM 4999 O O . PHE B 1 297 ? 2.738 7.16 -1.913 1 89.56 297 PHE B O 1
ATOM 5006 N N . GLU B 1 298 ? 0.967 8.523 -2.133 1 93.81 298 GLU B N 1
ATOM 5007 C CA . GLU B 1 298 ? 0.97 8.844 -0.708 1 93.81 298 GLU B CA 1
ATOM 5008 C C . GLU B 1 298 ? 0.745 7.594 0.139 1 93.81 298 GLU B C 1
ATOM 5010 O O . GLU B 1 298 ? 1.431 7.387 1.143 1 93.81 298 GLU B O 1
ATOM 5015 N N . PHE B 1 299 ? -0.16 6.848 -0.292 1 91 299 PHE B N 1
ATOM 5016 C CA . PHE B 1 299 ? -0.438 5.617 0.441 1 91 299 PHE B CA 1
ATOM 5017 C C . PHE B 1 299 ? 0.758 4.676 0.392 1 91 299 PHE B C 1
ATOM 5019 O O . PHE B 1 299 ? 1.119 4.066 1.401 1 91 299 PHE B O 1
ATOM 5026 N N . ASP B 1 300 ? 1.359 4.52 -0.733 1 88.5 300 ASP B N 1
ATOM 5027 C CA . ASP B 1 300 ? 2.543 3.678 -0.88 1 88.5 300 ASP B CA 1
ATOM 5028 C C . ASP B 1 300 ? 3.664 4.141 0.049 1 88.5 300 ASP B C 1
ATOM 5030 O O . ASP B 1 300 ? 4.352 3.316 0.657 1 88.5 300 ASP B O 1
ATOM 5034 N N . THR B 1 301 ? 3.861 5.426 0.111 1 93.44 301 THR B N 1
ATOM 5035 C CA . THR B 1 301 ? 4.895 5.98 0.978 1 93.44 301 THR B CA 1
ATOM 5036 C C . THR B 1 301 ? 4.57 5.719 2.445 1 93.44 301 THR B C 1
ATOM 5038 O O . THR B 1 301 ? 5.457 5.383 3.232 1 93.44 301 THR B O 1
ATOM 5041 N N . MET B 1 302 ? 3.301 5.785 2.777 1 94.62 302 MET B N 1
ATOM 5042 C CA . MET B 1 302 ? 2.865 5.461 4.133 1 94.62 302 MET B CA 1
ATOM 5043 C C . MET B 1 302 ? 3.152 4 4.465 1 94.62 302 MET B C 1
ATOM 5045 O O . MET B 1 302 ? 3.623 3.689 5.559 1 94.62 302 MET B O 1
ATOM 5049 N N . MET B 1 303 ? 2.881 3.152 3.572 1 91.44 303 MET B N 1
ATOM 5050 C CA . MET B 1 303 ? 3.127 1.729 3.795 1 91.44 303 MET B CA 1
ATOM 5051 C C . MET B 1 303 ? 4.621 1.452 3.941 1 91.44 303 MET B C 1
ATOM 5053 O O . MET B 1 303 ? 5.02 0.563 4.695 1 91.44 303 MET B O 1
ATOM 5057 N N . GLN B 1 304 ? 5.438 2.223 3.176 1 90.62 304 GLN B N 1
ATOM 5058 C CA . GLN B 1 304 ? 6.879 2.1 3.369 1 90.62 304 GLN B CA 1
ATOM 5059 C C . GLN B 1 304 ? 7.281 2.518 4.781 1 90.62 304 GLN B C 1
ATOM 5061 O O . GLN B 1 304 ? 8.125 1.877 5.406 1 90.62 304 GLN B O 1
ATOM 5066 N N . LEU B 1 305 ? 6.684 3.568 5.27 1 93.94 305 LEU B N 1
ATOM 5067 C CA . LEU B 1 305 ? 6.926 3.979 6.652 1 93.94 305 LEU B CA 1
ATOM 5068 C C . LEU B 1 305 ? 6.555 2.863 7.621 1 93.94 305 LEU B C 1
ATOM 5070 O O . LEU B 1 305 ? 7.262 2.631 8.609 1 93.94 305 LEU B O 1
ATOM 5074 N N . TYR B 1 306 ? 5.5 2.18 7.379 1 92.75 306 TYR B N 1
ATOM 5075 C CA . TYR B 1 306 ? 5.051 1.063 8.203 1 92.75 306 TYR B CA 1
ATOM 5076 C C . TYR B 1 306 ? 6.059 -0.078 8.172 1 92.75 306 TYR B C 1
ATOM 5078 O O . TYR B 1 306 ? 6.43 -0.618 9.219 1 92.75 306 TYR B O 1
ATOM 5086 N N . LEU B 1 307 ? 6.473 -0.362 6.941 1 86.69 307 LEU B N 1
ATOM 5087 C CA . LEU B 1 307 ? 7.418 -1.459 6.781 1 86.69 307 LEU B CA 1
ATOM 5088 C C . LEU B 1 307 ? 8.734 -1.149 7.488 1 86.69 307 LEU B C 1
ATOM 5090 O O . LEU B 1 307 ? 9.422 -2.059 7.961 1 86.69 307 LEU B O 1
ATOM 5094 N N . GLU B 1 308 ? 9.008 0.142 7.652 1 87.69 308 GLU B N 1
ATOM 5095 C CA . GLU B 1 308 ? 10.219 0.584 8.344 1 87.69 308 GLU B CA 1
ATOM 5096 C C . GLU B 1 308 ? 9.977 0.741 9.836 1 87.69 308 GLU B C 1
ATOM 5098 O O . GLU B 1 308 ? 10.844 1.219 10.57 1 87.69 308 GLU B O 1
ATOM 5103 N N . SER B 1 309 ? 8.812 0.434 10.266 1 88.88 309 SER B N 1
ATOM 5104 C CA . SER B 1 309 ? 8.406 0.492 11.664 1 88.88 309 SER B CA 1
ATOM 5105 C C . SER B 1 309 ? 8.422 1.925 12.188 1 88.88 309 SER B C 1
ATOM 5107 O O . SER B 1 309 ? 8.773 2.166 13.344 1 88.88 309 SER B O 1
ATOM 5109 N N . LYS B 1 310 ? 8.164 2.867 11.289 1 94.5 310 LYS B N 1
ATOM 5110 C CA . LYS B 1 310 ? 8.141 4.27 11.688 1 94.5 310 LYS B CA 1
ATOM 5111 C C . LYS B 1 310 ? 6.73 4.715 12.062 1 94.5 310 LYS B C 1
ATOM 5113 O O . LYS B 1 310 ? 6.555 5.684 12.805 1 94.5 310 LYS B O 1
ATOM 5118 N N . ILE B 1 311 ? 5.789 3.953 11.516 1 96.25 311 ILE B N 1
ATOM 5119 C CA . ILE B 1 311 ? 4.402 4.195 11.898 1 96.25 311 ILE B CA 1
ATOM 5120 C C . ILE B 1 311 ? 3.676 2.863 12.062 1 96.25 311 ILE B C 1
ATOM 5122 O O . ILE B 1 311 ? 4.164 1.821 11.617 1 96.25 311 ILE B O 1
ATOM 5126 N N . ARG B 1 312 ? 2.6 2.979 12.789 1 95.5 312 ARG B N 1
ATOM 5127 C CA . ARG B 1 312 ? 1.609 1.908 12.828 1 95.5 312 ARG B CA 1
ATOM 5128 C C . ARG B 1 312 ? 0.407 2.246 11.945 1 95.5 312 ARG B C 1
ATOM 5130 O O . ARG B 1 312 ? -0.018 3.402 11.891 1 95.5 312 ARG B O 1
ATOM 5137 N N . VAL B 1 313 ? -0.121 1.224 11.312 1 95.25 313 VAL B N 1
ATOM 5138 C CA . VAL B 1 313 ? -1.236 1.451 10.398 1 95.25 313 VAL B CA 1
ATOM 5139 C C . VAL B 1 313 ? -2.434 0.603 10.828 1 95.25 313 VAL B C 1
ATOM 5141 O O . VAL B 1 313 ? -2.314 -0.614 10.992 1 95.25 313 VAL B O 1
ATOM 5144 N N . PHE B 1 314 ? -3.52 1.239 10.961 1 92.88 314 PHE B N 1
ATOM 5145 C CA . PHE B 1 314 ? -4.797 0.589 11.242 1 92.88 314 PHE B CA 1
ATOM 5146 C C . PHE B 1 314 ? -5.77 0.8 10.086 1 92.88 314 PHE B C 1
ATOM 5148 O O . PHE B 1 314 ? -6.402 1.854 9.984 1 92.88 314 PHE B O 1
ATOM 5155 N N . ARG B 1 315 ? -5.988 -0.007 9.047 1 82.75 315 ARG B N 1
ATOM 5156 C CA . ARG B 1 315 ? -6.684 0.164 7.781 1 82.75 315 ARG B CA 1
ATOM 5157 C C . ARG B 1 315 ? -8.18 -0.073 7.941 1 82.75 315 ARG B C 1
ATOM 5159 O O . ARG B 1 315 ? -8.984 0.458 7.172 1 82.75 315 ARG B O 1
ATOM 5166 N N . GLY B 1 316 ? -8.75 -0.375 8.969 1 80.88 316 GLY B N 1
ATOM 5167 C CA . GLY B 1 316 ? -10.172 -0.603 9.133 1 80.88 316 GLY B CA 1
ATOM 5168 C C . GLY B 1 316 ? -10.719 -1.665 8.195 1 80.88 316 GLY B C 1
ATOM 5169 O O . GLY B 1 316 ? -10.062 -2.682 7.953 1 80.88 316 GLY B O 1
ATOM 5170 N N . ARG B 1 317 ? -12.102 -1.459 7.621 1 77.19 317 ARG B N 1
ATOM 5171 C CA . ARG B 1 317 ? -12.812 -2.477 6.855 1 77.19 317 ARG B CA 1
ATOM 5172 C C . ARG B 1 317 ? -12.844 -2.121 5.371 1 77.19 317 ARG B C 1
ATOM 5174 O O . ARG B 1 317 ? -12.906 -0.945 5.012 1 77.19 317 ARG B O 1
#

Radius of gyration: 29.78 Å; Cα contacts (8 Å, |Δi|>4): 1097; chains: 2; bounding box: 75×98×103 Å

Solvent-accessible surface area (backbone atoms only — not comparable to full-atom values): 35435 Å² total; per-residue (Å²): 130,86,77,79,80,82,75,77,88,70,69,68,65,60,58,59,57,55,55,56,54,56,55,60,54,53,71,71,51,67,68,78,70,59,74,86,75,39,74,29,54,42,97,58,39,40,83,49,85,56,94,53,62,67,59,62,71,60,62,62,92,80,61,52,58,57,49,24,86,90,60,63,78,67,54,71,69,47,44,54,54,43,56,61,62,46,77,60,94,82,68,73,61,60,69,64,52,51,54,54,42,56,75,64,28,58,50,71,90,71,70,80,74,83,35,47,80,38,61,43,31,30,26,40,40,46,47,16,37,5,29,56,86,43,58,37,5,67,66,42,50,67,33,76,34,24,36,36,38,47,70,62,75,35,86,96,36,36,58,26,64,8,77,64,57,41,32,36,40,29,39,63,82,34,65,60,72,47,56,73,81,24,29,40,33,38,54,59,55,36,69,64,42,54,49,39,55,49,22,31,76,68,75,40,72,45,46,60,76,100,50,74,31,67,28,57,57,50,62,34,58,83,33,39,44,40,50,18,61,56,33,54,48,46,47,21,49,60,73,45,63,54,51,40,76,44,68,47,71,59,56,50,49,52,58,52,42,61,71,61,29,31,32,41,36,39,33,15,58,61,48,25,83,86,66,48,43,33,43,53,88,51,88,66,77,40,79,63,73,52,75,54,28,37,60,69,58,53,45,52,50,49,51,50,36,35,77,65,62,43,35,44,79,46,55,57,66,132,86,78,77,80,84,75,75,90,70,67,67,65,63,59,57,58,56,54,55,56,55,54,61,56,54,69,72,51,67,68,80,69,58,75,86,75,39,72,29,53,42,98,58,37,40,84,48,85,55,94,52,64,67,60,62,71,59,60,61,92,79,61,52,59,56,48,25,86,88,58,63,78,67,54,70,69,49,44,54,53,43,57,60,63,47,75,59,94,82,69,73,60,61,69,64,51,52,54,54,44,57,75,67,28,58,50,73,90,72,72,82,74,81,35,46,81,40,62,44,32,31,27,39,40,46,48,17,38,5,30,56,86,43,59,38,5,68,68,42,51,69,34,76,34,24,35,36,38,46,69,63,74,34,87,94,36,36,59,28,64,8,76,65,56,41,32,36,40,30,39,63,80,34,62,59,72,47,55,71,80,24,28,40,32,36,54,57,55,35,70,64,43,54,50,39,54,50,22,30,76,67,76,41,71,46,45,62,74,99,51,73,33,67,29,58,56,50,62,33,58,81,33,41,45,39,50,18,61,57,33,55,48,46,46,21,51,60,72,45,63,54,50,40,75,45,67,46,71,58,56,51,49,53,58,52,43,61,71,60,29,31,32,43,36,38,33,15,60,61,48,24,83,85,66,48,41,34,40,53,89,50,88,67,75,40,78,63,73,54,76,54,28,38,59,69,58,54,46,52,49,49,50,50,36,37,76,65,62,45,33,44,80,46,56,59,66

Organism: Danio rerio (NCBI:txid7955)

Foldseek 3Di:
DPPPPPDDPPPPPVVVVVVVVVVVVVVVCPDPPDLVPAQAQDPFFLPDDFPDPQCVVQDDLPFAWFDAPVPQDDDPVLVVLLCPLDPDPDADDLVVLVVLLVVQEPRDDDQPDGDSYHAAEEEEEEFWLLLVPQQCLVVQVPGNAYEYEFQRDCVPSNRRRHDDHAEYEYFFARDAADDANHAYEYEDSGSVRSVQVSQQVPVLPDQDDPHGGGSHYHYHRHRYTYTDSRLQVSCCCRLLVNAFSTADSSLSVQSSCSNRGGAYEYHRAAHHPVRAGDGSPDDDSDNPPCVRHDRVSSVVSVVVCVVSVSYHYDYHD/DPPPPPDDPPPPPVVVVVVVVVVVVVVVCPDPPDLVPAQAQDPFFLPDDFPDPQCVVQDDLPFAWFDAPVPQDDDPVLVVLLCPLDPDPDADDLVVLVVLLVVQEPRDDDLPDGDSYHAAEEEEEEFWLLLVPQQCQVVQVPGNAYEYEQQRDCVPSNRRRHDDHAEYEYFFARDAADDANHAYEYEDSGSVRSVQVSQQVPVLPDQDDPHGGGSHYHYHRHRYTYTDSRLQVSCCCRLLVNAFSTADSSLSVQSSCSNRGGAYEYHRAAHHPVRAGDGSPDDDSDNPPPVRHDRVSSVVSVVVCVVSVSYHYDRHD

Secondary structure (DSSP, 8-state):
--------TTTHHHHHHHHHHHHHHHHH------GGG-SSSSSS-TTSPPS-HHHHHH--TT---B--TTT----HHHHHHHHHHS--TTPPPHHHHHHHHHHHS----------TT---EEEEE--BGGGTT---HHHHHTSSEEEEETT---TT-HHHH-S--SEEEE-GGG-----TTSEEEE--SSHHHHHHHHHHHTT----BSSSB--S-----GGGEEEB-HHHHHHIIIIISTT-SSS--HHHHHHHHHHHH-SEEEEES-S--TTS---BTT-SS-------SS-HHHHHHHHHHHHHTTS-EEE---/--------TTTHHHHHHHHHHHHHHHHH------GGG-SSSSSS-TTSPPS-HHHHHH--TT---B--TTT-PPPHHHHHHHHHHS--SSPPPHHHHHHHHHHHS----------TT---EEEEE--BGGGTT---HHHHHTSSEEEEETT---TT-HHHH-S--SEEEE-GGG-----TTSEEEE--SSHHHHHHHHHHHTT----BSSSB--S-----GGGEEEB-HHHHHHIIIIISTT-SSS--HHHHHHHHHHHH-SEEEEES-S--TTS---BTT-SS-------SS-HHHHHHHHHHHHHTTS-EEE---

InterPro domains:
  IPR001675 Glycosyl transferase family 29 [PF00777] (67-306)
  IPR012163 Sialyltransferase [PIRSF005557] (37-316)
  IPR038578 GT29-like superfamiliy [G3DSA:3.90.1480.20] (29-317)
  IPR051757 Beta-galactoside alpha2-3 sialyltransferases [PTHR46032] (32-316)

pLDDT: mean 85.56, std 21.15, range [22.34, 98.94]

Sequence (634 aa):
MQVLNITHRRGQYVTVVICVIILCMHLVFQPPTDPSERCCACKDCVREKSHSTWFNELFDPSIQLLLTRGNYVLNKDVYKYWKGLQKNKKDSDYRAVVEKMFSLFPDKTRYTNASPNRCRTCAIIGNSGNLKGSRYGRLIDAHNFVIRINMGPTKGYEDDVGSKTTHRFIYPESAVDFDNSTYLVLSPFKVLDIEWLISSFTTKNITRTYKKVRASINANRHKVMILHPAFIKYVHEIWLVKHGKYPSTGFLAIIFALHICDQVSTFGFGADQYGNWYHYFEKTSSRVRTGAHSGSFEFDTMMQLYLESKIRVFRGRMQVLNITHRRGQYVTVVICVIILCMHLVFQPPTDPSERCCACKDCVREKSHSTWFNELFDPSIQLLLTRGNYVLNKDVYKYWKGLQKNKKDSDYRAVVEKMFSLFPDKTRYTNASPNRCRTCAIIGNSGNLKGSRYGRLIDAHNFVIRINMGPTKGYEDDVGSKTTHRFIYPESAVDFDNSTYLVLSPFKVLDIEWLISSFTTKNITRTYKKVRASINANRHKVMILHPAFIKYVHEIWLVKHGKYPSTGFLAIIFALHICDQVSTFGFGADQYGNWYHYFEKTSSRVRTGAHSGSFEFDTMMQLYLESKIRVFRGR